Protein AF-A0A8H2WLV8-F1 (afdb_monomer_lite)

Organism: NCBI:txid456999

Foldseek 3Di:
DVVPPVPPDDPPPVVVVVVVCVVCVVPPDDDDDDDDPDDDDPPPPPPPPPDDQQADFDDQDPCLVVDDAFAEEEEEEEAPCCVVVVDPDPLVVLVCVVCQQQNHHHPYYDYDYLDLVRLLVVVLVRVVPGQAYEYEALLALDPSSCNQVSVCVSVVFAWDQQVQLVVLVCVLCVPPPVVVPDDPSVVVSHSSSRGHGDDPQWDFGGLGRNDSRTFIGGNNHYTYFYNPRVRSNVRVVSCVSRHRTDDPLSHKDKWKWFAQDACVVCVVVQVVVCVVCVVVVKDWDWDQDPPRGIIIMIMHSDPVVVVVVSVVSVVVRPVDPPPPDPPDDDIDTDDDDPDPDPPPCPDDPVVNVVVVVPVVDDPVVVVVVVVVVVVVLVCQLVCCLPPPQLVCCLVPDPDLLSLVVCVVVVVDDDDPVSVVSVPPPDPPLVSLLCHCLRSQLQSQLVSQLVVLCVVPNPVRNRVRSNVRSVVRNVVSNVVSVVVSVVVCVVVPPPDDDDPPPDPDDDDDDDDDDYYDDDDDDDDDDDDDDDDDDDDDDDPPPVVVVVVVVCVVDPPDDDDPVRVVVVVVVVVVVVVVVVVVVVCVVVPDDDD

Radius of gyration: 36.48 Å; chains: 1; bounding box: 85×100×93 Å

Sequence (591 aa):
MIRRLFLQTTPSFKNSYLVLRRILSPLVTLKLGPMSNSPPPRVTMTPPPAVPIHLPVSPIPEDIGNRKIIKTAACLIIGDEILNGKTHDSNSNFLAKFCFDRGVALKRIEVIADDEGEIIEASQRMVKNYDFVVTSGGIGPTHDDITYSALGAAFNLPLALHQPTLERMYEMNKHRPETLNQTQEQRTARERMALLPEGPGAHALFVYEDLWVPILQLQGKLHVLPGVPSLFRKLLEGLVPYIALPQDSERSYRKMVLTQLPESNIAPFLTTLQARVKPEGIQVGSYPTIGRGVTVSLIGKNAARLEELAQEVVKEVQHYPPLTNPLSSPITHYDGPESRYNRLAGHDRVSAAVYALFKSQSPSLMGFAAGINSGIAGVTFFAVREYAVSPALVLSLDTPQYARRRAELGITSNTLDDLKYAHEQQDQLALIRQDRLLDTGLAGSIAGGGLNFWRGGARAIVPGALTASLACVLVQAAVNELAVQRIRYVAGTPTAAVLPLTKSVPIDSRLPATSSSTPQPAPITGILHQPTEEKQAPKATLQRIVDTMSYVVPLTKLDDKEYLERLERKRDVLDKKIDRLSAELSGKPRA

Structure (mmCIF, N/CA/C/O backbone):
data_AF-A0A8H2WLV8-F1
#
_entry.id   AF-A0A8H2WLV8-F1
#
loop_
_atom_site.group_PDB
_atom_site.id
_atom_site.type_symbol
_atom_site.label_atom_id
_atom_site.label_alt_id
_atom_site.label_comp_id
_atom_site.label_asym_id
_atom_site.label_entity_id
_atom_site.label_seq_id
_atom_site.pdbx_PDB_ins_code
_atom_site.Cartn_x
_atom_site.Cartn_y
_atom_site.Cartn_z
_atom_site.occupancy
_atom_site.B_iso_or_equiv
_atom_site.auth_seq_id
_atom_site.auth_comp_id
_atom_site.auth_asym_id
_atom_site.auth_atom_id
_atom_site.pdbx_PDB_model_num
ATOM 1 N N . MET A 1 1 ? 65.124 42.592 -13.457 1.00 40.69 1 MET A N 1
ATOM 2 C CA . MET A 1 1 ? 64.114 43.661 -13.635 1.00 40.69 1 MET A CA 1
ATOM 3 C C . MET A 1 1 ? 62.667 43.176 -13.449 1.00 40.69 1 MET A C 1
ATOM 5 O O . MET A 1 1 ? 61.875 43.931 -12.914 1.00 40.69 1 MET A O 1
ATOM 9 N N . ILE A 1 2 ? 62.325 41.907 -13.725 1.00 29.52 2 ILE A N 1
ATOM 10 C CA . ILE A 1 2 ? 60.955 41.360 -13.531 1.00 29.52 2 ILE A CA 1
ATOM 11 C C . ILE A 1 2 ? 60.635 40.942 -12.074 1.00 29.52 2 ILE A C 1
ATOM 13 O O . ILE A 1 2 ? 59.479 40.865 -11.680 1.00 29.52 2 ILE A O 1
ATOM 17 N N . ARG A 1 3 ? 61.642 40.782 -11.205 1.00 25.34 3 ARG A N 1
ATOM 18 C CA . ARG A 1 3 ? 61.437 40.450 -9.777 1.00 25.34 3 ARG A CA 1
ATOM 19 C C . ARG A 1 3 ? 61.133 41.658 -8.871 1.00 25.34 3 ARG A C 1
ATOM 21 O O . ARG A 1 3 ? 60.823 41.468 -7.702 1.00 25.34 3 ARG A O 1
ATOM 28 N N . ARG A 1 4 ? 61.235 42.892 -9.390 1.00 27.69 4 ARG A N 1
ATOM 29 C CA . ARG A 1 4 ? 60.949 44.137 -8.642 1.00 27.69 4 ARG A CA 1
ATOM 30 C C . ARG A 1 4 ? 59.579 44.749 -8.954 1.00 27.69 4 ARG A C 1
ATOM 32 O O . ARG A 1 4 ? 59.140 45.587 -8.180 1.00 27.69 4 ARG A O 1
ATOM 39 N N . LEU A 1 5 ? 58.889 44.307 -10.010 1.00 29.45 5 LEU A N 1
ATOM 40 C CA . LEU A 1 5 ? 57.578 44.859 -10.380 1.00 29.45 5 LEU A CA 1
ATOM 41 C C . LEU A 1 5 ? 56.391 44.182 -9.668 1.00 29.45 5 LEU A C 1
ATOM 43 O O . LEU A 1 5 ? 55.297 44.727 -9.666 1.00 29.45 5 LEU A O 1
ATOM 47 N N . PHE A 1 6 ? 56.595 43.028 -9.024 1.00 28.19 6 PHE A N 1
ATOM 48 C CA . PHE A 1 6 ? 55.507 42.261 -8.393 1.00 28.19 6 PHE A CA 1
ATOM 49 C C . PHE A 1 6 ? 55.305 42.551 -6.894 1.00 28.19 6 PHE A C 1
ATOM 51 O O . PHE A 1 6 ? 54.495 41.903 -6.240 1.00 28.19 6 PHE A O 1
ATOM 58 N N . LEU A 1 7 ? 56.053 43.502 -6.322 1.00 33.53 7 LEU A N 1
ATOM 59 C CA . LEU A 1 7 ? 56.048 43.781 -4.877 1.00 33.53 7 LEU A CA 1
ATOM 60 C C . LEU A 1 7 ? 55.482 45.156 -4.491 1.00 33.53 7 LEU A C 1
ATOM 62 O O . LEU A 1 7 ? 55.623 45.547 -3.335 1.00 33.53 7 LEU A O 1
ATOM 66 N N . GLN A 1 8 ? 54.831 45.886 -5.405 1.00 34.41 8 GLN A N 1
ATOM 67 C CA . GLN A 1 8 ? 54.385 47.258 -5.121 1.00 34.41 8 GLN A CA 1
ATOM 68 C C . GLN A 1 8 ? 52.900 47.580 -5.317 1.00 34.41 8 GLN A C 1
ATOM 70 O O . GLN A 1 8 ? 52.532 48.741 -5.169 1.00 34.41 8 GLN A O 1
ATOM 75 N N . THR A 1 9 ? 52.008 46.607 -5.507 1.00 33.03 9 THR A N 1
ATOM 76 C CA . THR A 1 9 ? 50.566 46.904 -5.529 1.00 33.03 9 THR A CA 1
ATOM 77 C C . THR A 1 9 ? 49.741 45.916 -4.702 1.00 33.03 9 THR A C 1
ATOM 79 O O . THR A 1 9 ? 49.756 44.711 -4.918 1.00 33.03 9 THR A O 1
ATOM 82 N N . THR A 1 10 ? 48.973 46.491 -3.767 1.00 31.70 10 THR A N 1
ATOM 83 C CA . THR A 1 10 ? 47.885 45.943 -2.924 1.00 31.70 10 THR A CA 1
ATOM 84 C C . THR A 1 10 ? 48.242 45.249 -1.581 1.00 31.70 10 THR A C 1
ATOM 86 O O . THR A 1 10 ? 48.665 44.096 -1.541 1.00 31.70 10 THR A O 1
ATOM 89 N N . PRO A 1 11 ? 47.990 45.916 -0.428 1.00 30.70 11 PRO A N 1
ATOM 90 C CA . PRO A 1 11 ? 48.220 45.386 0.929 1.00 30.70 11 PRO A CA 1
ATOM 91 C C . PRO A 1 11 ? 47.197 44.354 1.453 1.00 30.70 11 PRO A C 1
ATOM 93 O O . PRO A 1 11 ? 47.301 43.940 2.606 1.00 30.70 11 PRO A O 1
ATOM 96 N N . SER A 1 12 ? 46.206 43.925 0.666 1.00 39.09 12 SER A N 1
ATOM 97 C CA . SER A 1 12 ? 45.059 43.154 1.192 1.00 39.09 12 SER A CA 1
ATOM 98 C C . SER A 1 12 ? 45.343 41.653 1.413 1.00 39.09 12 SER A C 1
ATOM 100 O O . SER A 1 12 ? 44.699 40.999 2.229 1.00 39.09 12 SER A O 1
ATOM 102 N N . PHE A 1 13 ? 46.373 41.088 0.773 1.00 35.84 13 PHE A N 1
ATOM 103 C CA . PHE A 1 13 ? 46.631 39.637 0.825 1.00 35.84 13 PHE A CA 1
ATOM 104 C C . PHE A 1 13 ? 47.434 39.149 2.046 1.00 35.84 13 PHE A C 1
ATOM 106 O O . PHE A 1 13 ? 47.416 37.958 2.364 1.00 35.84 13 PHE A O 1
ATOM 113 N N . LYS A 1 14 ? 48.126 40.040 2.773 1.00 35.31 14 LYS A N 1
ATOM 114 C CA . LYS A 1 14 ? 48.929 39.647 3.951 1.00 35.31 14 LYS A CA 1
ATOM 115 C C . LYS A 1 14 ? 48.080 39.307 5.181 1.00 35.31 14 LYS A C 1
ATOM 117 O O . LYS A 1 14 ? 48.493 38.456 5.969 1.00 35.31 14 LYS A O 1
ATOM 122 N N . ASN A 1 15 ? 46.894 39.900 5.327 1.00 37.78 15 ASN A N 1
ATOM 123 C CA . ASN A 1 15 ? 46.041 39.650 6.493 1.00 37.78 15 ASN A CA 1
ATOM 124 C C . ASN A 1 15 ? 45.326 38.293 6.422 1.00 37.78 15 ASN A C 1
ATOM 126 O O . ASN A 1 15 ? 45.235 37.608 7.438 1.00 37.78 15 ASN A O 1
ATOM 130 N N . SER A 1 16 ? 44.940 37.825 5.235 1.00 37.41 16 SER A N 1
ATOM 131 C CA . SER A 1 16 ? 44.288 36.514 5.077 1.00 37.41 16 SER A CA 1
ATOM 132 C C . SER A 1 16 ? 45.242 35.338 5.336 1.00 37.41 16 SER A C 1
ATOM 134 O O . SER A 1 16 ? 44.840 34.325 5.906 1.00 37.41 16 SER A O 1
ATOM 136 N N . TYR A 1 17 ? 46.532 35.485 5.006 1.00 38.00 17 TYR A N 1
ATOM 137 C CA . TYR A 1 17 ? 47.548 34.448 5.243 1.00 38.00 17 TYR A CA 1
ATOM 138 C C . TYR A 1 17 ? 47.940 34.322 6.727 1.00 38.00 17 TYR A C 1
ATOM 140 O O . TYR A 1 17 ? 48.187 33.225 7.230 1.00 38.00 17 TYR A O 1
ATOM 148 N N . LEU A 1 18 ? 47.962 35.440 7.461 1.00 38.78 18 LEU A N 1
ATOM 149 C CA . LEU A 1 18 ? 48.239 35.460 8.903 1.00 38.78 18 LEU A CA 1
ATOM 150 C C . LEU A 1 18 ? 47.073 34.909 9.734 1.00 38.78 18 LEU A C 1
ATOM 152 O O . LEU A 1 18 ? 47.318 34.236 10.735 1.00 38.78 18 LEU A O 1
ATOM 156 N N . VAL A 1 19 ? 45.828 35.125 9.297 1.00 40.06 19 VAL A N 1
ATOM 157 C CA . VAL A 1 19 ? 44.631 34.549 9.933 1.00 40.06 19 VAL A CA 1
ATOM 158 C C . VAL A 1 19 ? 44.570 33.032 9.716 1.00 40.06 19 VAL A C 1
ATOM 160 O O . VAL A 1 19 ? 44.386 32.298 10.687 1.00 40.06 19 VAL A O 1
ATOM 163 N N . LEU A 1 20 ? 44.852 32.533 8.503 1.00 35.31 20 LEU A N 1
ATOM 164 C CA . LEU A 1 20 ? 44.933 31.085 8.249 1.00 35.31 20 LEU A CA 1
ATOM 165 C C . LEU A 1 20 ? 46.042 30.404 9.069 1.00 35.31 20 LEU A C 1
ATOM 167 O O . LEU A 1 20 ? 45.838 29.317 9.607 1.00 35.31 20 LEU A O 1
ATOM 171 N N . ARG A 1 21 ? 47.206 31.050 9.217 1.00 35.81 21 ARG A N 1
ATOM 172 C CA . ARG A 1 21 ? 48.332 30.500 9.990 1.00 35.81 21 ARG A CA 1
ATOM 173 C C . ARG A 1 21 ? 48.051 30.442 11.497 1.00 35.81 21 ARG A C 1
ATOM 175 O O . ARG A 1 21 ? 48.540 29.524 12.145 1.00 35.81 21 ARG A O 1
ATOM 182 N N . ARG A 1 22 ? 47.258 31.374 12.047 1.00 40.56 22 ARG A N 1
ATOM 183 C CA . ARG A 1 22 ? 46.849 31.388 13.469 1.00 40.56 22 ARG A CA 1
ATOM 184 C C . ARG A 1 22 ? 45.777 30.341 13.793 1.00 40.56 22 ARG A C 1
ATOM 186 O O . ARG A 1 22 ? 45.752 29.835 14.909 1.00 40.56 22 ARG A O 1
ATOM 193 N N . ILE A 1 23 ? 44.931 30.002 12.817 1.00 42.81 23 ILE A N 1
ATOM 194 C CA . ILE A 1 23 ? 43.897 28.959 12.943 1.00 42.81 23 ILE A CA 1
ATOM 195 C C . ILE A 1 23 ? 44.510 27.552 12.809 1.00 42.81 23 ILE A C 1
ATOM 197 O O . ILE A 1 23 ? 44.071 26.624 13.481 1.00 42.81 23 ILE A O 1
ATOM 201 N N . LEU A 1 24 ? 45.562 27.390 11.998 1.00 34.84 24 LEU A N 1
ATOM 202 C CA . LEU A 1 24 ? 46.183 26.085 11.718 1.00 34.84 24 LEU A CA 1
ATOM 203 C C . LEU A 1 24 ? 47.379 25.728 12.624 1.00 34.84 24 LEU A C 1
ATOM 205 O O . LEU A 1 24 ? 47.834 24.586 12.616 1.00 34.84 24 LEU A O 1
ATOM 209 N N . SER A 1 25 ? 47.893 26.662 13.430 1.00 33.62 25 SER A N 1
ATOM 210 C CA . SER A 1 25 ? 49.067 26.438 14.288 1.00 33.62 25 SER A CA 1
ATOM 211 C C . SER A 1 25 ? 48.907 25.472 15.481 1.00 33.62 25 SER A C 1
ATOM 213 O O . SER A 1 25 ? 49.933 24.924 15.882 1.00 33.62 25 SER A O 1
ATOM 215 N N . PRO A 1 26 ? 47.716 25.181 16.053 1.00 34.84 26 PRO A N 1
ATOM 216 C CA . PRO A 1 26 ? 47.620 24.186 17.128 1.00 34.84 26 PRO A CA 1
ATOM 217 C C . PRO A 1 26 ? 47.612 22.728 16.631 1.00 34.84 26 PRO A C 1
ATOM 219 O O . PRO A 1 26 ? 47.706 21.814 17.442 1.00 34.84 26 PRO A O 1
ATOM 222 N N . LEU A 1 27 ? 47.501 22.487 15.319 1.00 34.50 27 LEU A N 1
ATOM 223 C CA . LEU A 1 27 ? 47.276 21.149 14.749 1.00 34.50 27 LEU A CA 1
ATOM 224 C C . LEU A 1 27 ? 48.552 20.400 14.313 1.00 34.50 27 LEU A C 1
ATOM 226 O O . LEU A 1 27 ? 48.447 19.289 13.805 1.00 34.50 27 LEU A O 1
ATOM 230 N N . VAL A 1 28 ? 49.753 20.965 14.510 1.00 35.03 28 VAL A N 1
ATOM 231 C CA . VAL A 1 28 ? 51.011 20.404 13.953 1.00 35.03 28 VAL A CA 1
ATOM 232 C C . VAL A 1 28 ? 52.082 20.092 15.014 1.00 35.03 28 VAL A C 1
ATOM 234 O O . VAL A 1 28 ? 53.242 19.863 14.687 1.00 35.03 28 VAL A O 1
ATOM 237 N N . THR A 1 29 ? 51.719 19.968 16.292 1.00 37.19 29 THR A N 1
ATOM 238 C CA . THR A 1 29 ? 52.688 19.550 17.324 1.00 37.19 29 THR A CA 1
ATOM 239 C C . THR A 1 29 ? 52.225 18.311 18.082 1.00 37.19 29 THR A C 1
ATOM 241 O O . THR A 1 29 ? 51.906 18.372 19.263 1.00 37.19 29 THR A O 1
ATOM 244 N N . LEU A 1 30 ? 52.254 17.153 17.419 1.00 27.61 30 LEU A N 1
ATOM 245 C CA . LEU A 1 30 ? 52.420 15.873 18.109 1.00 27.61 30 LEU A CA 1
ATOM 246 C C . LEU A 1 30 ? 53.528 15.069 17.418 1.00 27.61 30 LEU A C 1
ATOM 248 O O . LEU A 1 30 ? 53.374 14.586 16.299 1.00 27.61 30 LEU A O 1
ATOM 252 N N . LYS A 1 31 ? 54.674 14.966 18.100 1.00 31.80 31 LYS A N 1
ATOM 253 C CA . LYS A 1 31 ? 55.784 14.073 17.753 1.00 31.80 31 LYS A CA 1
ATOM 254 C C . LYS A 1 31 ? 55.282 12.625 17.756 1.00 31.80 31 LYS A C 1
ATOM 256 O O . LYS A 1 31 ? 54.878 12.122 18.800 1.00 31.80 31 LYS A O 1
ATOM 261 N N . LEU A 1 32 ? 55.367 11.952 16.613 1.00 31.42 32 LEU A N 1
ATOM 262 C CA . LEU A 1 32 ? 55.256 10.497 16.520 1.00 31.42 32 LEU A CA 1
ATOM 263 C C . LEU A 1 32 ? 56.560 9.868 17.042 1.00 31.42 32 LEU A C 1
ATOM 265 O O . LEU A 1 32 ? 57.618 10.038 16.438 1.00 31.42 32 LEU A O 1
ATOM 269 N N . GLY A 1 33 ? 56.488 9.178 18.184 1.00 36.16 33 GLY A N 1
ATOM 270 C CA . GLY A 1 33 ? 57.478 8.172 18.592 1.00 36.16 33 GLY A CA 1
ATOM 271 C C . GLY A 1 33 ? 57.282 6.857 17.815 1.00 36.16 33 GLY A C 1
ATOM 272 O O . GLY A 1 33 ? 56.281 6.721 17.106 1.00 36.16 33 GLY A O 1
ATOM 273 N N . PRO A 1 34 ? 58.215 5.890 17.905 1.00 33.44 34 PRO A N 1
ATOM 274 C CA . PRO A 1 34 ? 58.175 4.678 17.088 1.00 33.44 34 PRO A CA 1
ATOM 275 C C . PRO A 1 34 ? 56.922 3.842 17.394 1.00 33.44 34 PRO A C 1
ATOM 277 O O . PRO A 1 34 ? 56.571 3.619 18.552 1.00 33.44 34 PRO A O 1
ATOM 280 N N . MET A 1 35 ? 56.236 3.406 16.334 1.00 31.31 35 MET A N 1
ATOM 281 C CA . MET A 1 35 ? 54.971 2.678 16.411 1.00 31.31 35 MET A CA 1
ATOM 282 C C . MET A 1 35 ? 55.166 1.250 16.934 1.00 31.31 35 MET A C 1
ATOM 284 O O . MET A 1 35 ? 55.836 0.434 16.305 1.00 31.31 35 MET A O 1
ATOM 288 N N . SER A 1 36 ? 54.518 0.944 18.059 1.00 35.41 36 SER A N 1
ATOM 289 C CA . SER A 1 36 ? 54.198 -0.423 18.475 1.00 35.41 36 SER A CA 1
ATOM 290 C C . SER A 1 36 ? 52.955 -0.900 17.711 1.00 35.41 36 SER A C 1
ATOM 292 O O . SER A 1 36 ? 51.927 -0.220 17.711 1.00 35.41 36 SER A O 1
ATOM 294 N N . ASN A 1 37 ? 53.049 -2.051 17.039 1.00 44.78 37 ASN A N 1
ATOM 295 C CA . ASN A 1 37 ? 51.981 -2.668 16.243 1.00 44.78 37 ASN A CA 1
ATOM 296 C C . ASN A 1 37 ? 50.925 -3.365 17.122 1.00 44.78 37 ASN A C 1
ATOM 298 O O . ASN A 1 37 ? 50.770 -4.584 17.087 1.00 44.78 37 ASN A O 1
ATOM 302 N N . SER A 1 38 ? 50.154 -2.595 17.884 1.00 38.53 38 SER A N 1
ATOM 303 C CA . SER A 1 38 ? 48.924 -3.099 18.505 1.00 38.53 38 SER A CA 1
ATOM 304 C C . SER A 1 38 ? 47.924 -1.957 18.707 1.00 38.53 38 SER A C 1
ATOM 306 O O . SER A 1 38 ? 48.285 -0.955 19.329 1.00 38.53 38 SER A O 1
ATOM 308 N N . PRO A 1 39 ? 46.685 -2.061 18.187 1.00 39.44 39 PRO A N 1
ATOM 309 C CA . PRO A 1 39 ? 45.684 -1.016 18.361 1.00 39.44 39 PRO A CA 1
ATOM 310 C C . PRO A 1 39 ? 45.287 -0.898 19.844 1.00 39.44 39 PRO A C 1
ATOM 312 O O . PRO A 1 39 ? 45.198 -1.920 20.529 1.00 39.44 39 PRO A O 1
ATOM 315 N N . PRO A 1 40 ? 45.027 0.317 20.362 1.00 36.44 40 PRO A N 1
ATOM 316 C CA . PRO A 1 40 ? 44.521 0.480 21.720 1.00 36.44 40 PRO A CA 1
ATOM 317 C C . PRO A 1 40 ? 43.115 -0.136 21.837 1.00 36.44 40 PRO A C 1
ATOM 319 O O . PRO A 1 40 ? 42.351 -0.102 20.863 1.00 36.44 40 PRO A O 1
ATOM 322 N N . PRO A 1 41 ? 42.743 -0.693 23.005 1.00 37.75 41 PRO A N 1
ATOM 323 C CA . PRO A 1 41 ? 41.433 -1.294 23.190 1.00 37.75 41 PRO A CA 1
ATOM 324 C C . PRO A 1 41 ? 40.361 -0.220 23.010 1.00 37.75 41 PRO A C 1
ATOM 326 O O . PRO A 1 41 ? 40.314 0.790 23.713 1.00 37.75 41 PRO A O 1
ATOM 329 N N . ARG A 1 42 ? 39.496 -0.442 22.023 1.00 37.84 42 ARG A N 1
ATOM 330 C CA . ARG A 1 42 ? 38.304 0.361 21.788 1.00 37.84 42 ARG A CA 1
ATOM 331 C C . ARG A 1 42 ? 37.385 0.133 22.985 1.00 37.84 42 ARG A C 1
ATOM 333 O O . ARG A 1 42 ? 36.782 -0.930 23.086 1.00 37.84 42 ARG A O 1
ATOM 340 N N . VAL A 1 43 ? 37.278 1.105 23.891 1.00 39.84 43 VAL A N 1
ATOM 341 C CA . VAL A 1 43 ? 36.204 1.107 24.892 1.00 39.84 43 VAL A CA 1
ATOM 342 C C . VAL A 1 43 ? 34.912 1.383 24.133 1.00 39.84 43 VAL A C 1
ATOM 344 O O . VAL A 1 43 ? 34.473 2.517 23.968 1.00 39.84 43 VAL A O 1
ATOM 347 N N . THR A 1 44 ? 34.331 0.325 23.577 1.00 37.41 44 THR A N 1
ATOM 348 C CA . THR A 1 44 ? 32.929 0.308 23.199 1.00 37.41 44 THR A CA 1
ATOM 349 C C . THR A 1 44 ? 32.149 0.415 24.497 1.00 37.41 44 THR A C 1
ATOM 351 O O . THR A 1 44 ? 31.969 -0.582 25.192 1.00 37.41 44 THR A O 1
ATOM 354 N N . MET A 1 45 ? 31.688 1.618 24.840 1.00 36.59 45 MET A N 1
ATOM 355 C CA . MET A 1 45 ? 30.496 1.717 25.668 1.00 36.59 45 MET A CA 1
ATOM 356 C C . MET A 1 45 ? 29.366 1.127 24.831 1.00 36.59 45 MET A C 1
ATOM 358 O O . MET A 1 45 ? 28.767 1.802 23.998 1.00 36.59 45 MET A O 1
ATOM 362 N N . THR A 1 46 ? 29.149 -0.177 24.971 1.00 38.16 46 THR A N 1
ATOM 363 C CA . THR A 1 46 ? 27.895 -0.788 24.562 1.00 38.16 46 THR A CA 1
ATOM 364 C C . THR A 1 46 ? 26.803 -0.026 25.305 1.00 38.16 46 THR A C 1
ATOM 366 O O . THR A 1 46 ? 26.870 0.021 26.540 1.00 38.16 46 THR A O 1
ATOM 369 N N . PRO A 1 47 ? 25.839 0.612 24.613 1.00 47.53 47 PRO A N 1
ATOM 370 C CA . PRO A 1 47 ? 24.651 1.081 25.304 1.00 47.53 47 PRO A CA 1
ATOM 371 C C . PRO A 1 47 ? 24.092 -0.113 26.089 1.00 47.53 47 PRO A C 1
ATOM 373 O O . PRO A 1 47 ? 24.183 -1.243 25.589 1.00 47.53 47 PRO A O 1
ATOM 376 N N . PRO A 1 48 ? 23.600 0.094 27.323 1.00 44.00 48 PRO A N 1
ATOM 377 C CA . PRO A 1 48 ? 23.000 -0.993 28.080 1.00 44.00 48 PRO A CA 1
ATOM 378 C C . PRO A 1 48 ? 21.993 -1.707 27.169 1.00 44.00 48 PRO A C 1
ATOM 380 O O . PRO A 1 48 ? 21.296 -1.022 26.409 1.00 44.00 48 PRO A O 1
ATOM 383 N N . PRO A 1 49 ? 21.956 -3.053 27.166 1.00 45.38 49 PRO A N 1
ATOM 384 C CA . PRO A 1 49 ? 20.990 -3.781 26.360 1.00 45.38 49 PRO A CA 1
ATOM 385 C C . PRO A 1 49 ? 19.615 -3.198 26.668 1.00 45.38 49 PRO A C 1
ATOM 387 O O . PRO A 1 49 ? 19.234 -3.106 27.836 1.00 45.38 49 PRO A O 1
ATOM 390 N N . ALA A 1 50 ? 18.926 -2.710 25.633 1.00 56.22 50 ALA A N 1
ATOM 391 C CA . ALA A 1 50 ? 17.584 -2.183 25.795 1.00 56.22 50 ALA A CA 1
ATOM 392 C C . ALA A 1 50 ? 16.763 -3.287 26.460 1.00 56.22 50 ALA A C 1
ATOM 394 O O . ALA A 1 50 ? 16.631 -4.374 25.895 1.00 56.22 50 ALA A O 1
ATOM 395 N N . VAL A 1 51 ? 16.292 -3.036 27.683 1.00 57.09 51 VAL A N 1
ATOM 396 C CA . VAL A 1 51 ? 15.385 -3.961 28.358 1.00 57.09 51 VAL A CA 1
ATOM 397 C C . VAL A 1 51 ? 14.208 -4.157 27.403 1.00 57.09 51 VAL A C 1
ATOM 399 O O . VAL A 1 51 ? 13.616 -3.151 26.996 1.00 57.09 51 VAL A O 1
ATOM 402 N N . PRO A 1 52 ? 13.901 -5.395 26.978 1.00 61.03 52 PRO A N 1
ATOM 403 C CA . PRO A 1 52 ? 12.790 -5.628 26.073 1.00 61.03 52 PRO A CA 1
ATOM 404 C C . PRO A 1 52 ? 11.515 -5.108 26.737 1.00 61.03 52 PRO A C 1
ATOM 406 O O . PRO A 1 52 ? 11.168 -5.523 27.844 1.00 61.03 52 PRO A O 1
ATOM 409 N N . ILE A 1 53 ? 10.855 -4.142 26.101 1.00 67.12 53 ILE A N 1
ATOM 410 C CA . ILE A 1 53 ? 9.568 -3.645 26.577 1.00 67.12 53 ILE A CA 1
ATOM 411 C C . ILE A 1 53 ? 8.529 -4.680 26.143 1.00 67.12 53 ILE A C 1
ATOM 413 O O . ILE A 1 53 ? 8.281 -4.832 24.950 1.00 67.12 53 ILE A O 1
ATOM 417 N N . HIS A 1 54 ? 7.949 -5.390 27.107 1.00 77.62 54 HIS A N 1
ATOM 418 C CA . HIS A 1 54 ? 6.862 -6.339 26.879 1.00 77.62 54 HIS A CA 1
ATOM 419 C C . HIS A 1 54 ? 5.535 -5.676 27.253 1.00 77.62 54 HIS A C 1
ATOM 421 O O . HIS A 1 54 ? 5.122 -5.697 28.413 1.00 77.62 54 HIS A O 1
ATOM 427 N N . LEU A 1 55 ? 4.893 -5.020 26.283 1.00 86.44 55 LEU A N 1
ATOM 428 C CA . LEU A 1 55 ? 3.551 -4.458 26.460 1.00 86.44 55 LEU A CA 1
ATOM 429 C C . LEU A 1 55 ? 2.509 -5.541 26.149 1.00 86.44 55 LEU A C 1
ATOM 431 O O . LEU A 1 55 ? 2.707 -6.297 25.202 1.00 86.44 55 LEU A O 1
ATOM 435 N N . PRO A 1 56 ? 1.388 -5.625 26.884 1.00 88.44 56 PRO A N 1
ATOM 436 C CA . PRO A 1 56 ? 0.389 -6.669 26.652 1.00 88.44 56 PRO A CA 1
ATOM 437 C C . PRO A 1 56 ? -0.161 -6.608 25.218 1.00 88.44 56 PRO A C 1
ATOM 439 O O . PRO A 1 56 ? -0.358 -5.525 24.680 1.00 88.44 56 PRO A O 1
ATOM 442 N N . VAL A 1 57 ? -0.449 -7.731 24.570 1.00 94.00 57 VAL A N 1
ATOM 443 C CA . VAL A 1 57 ? -1.185 -7.739 23.288 1.00 94.00 57 VAL A CA 1
ATOM 444 C C . VAL A 1 57 ? -2.688 -7.843 23.534 1.00 94.00 57 VAL A C 1
ATOM 446 O O . VAL A 1 57 ? -3.120 -8.283 24.600 1.00 94.00 57 VAL A O 1
ATOM 449 N N . SER A 1 58 ? -3.499 -7.411 22.570 1.00 94.69 58 SER A N 1
ATOM 450 C CA . SER A 1 58 ? -4.946 -7.621 22.631 1.00 94.69 58 SER A CA 1
ATOM 451 C C . SER A 1 58 ? -5.260 -9.125 22.622 1.00 94.69 58 SER A C 1
ATOM 453 O O . SER A 1 58 ? -4.576 -9.886 21.940 1.00 94.69 58 SER A O 1
ATOM 455 N N . PRO A 1 59 ? -6.282 -9.590 23.359 1.00 93.31 59 PRO A N 1
ATOM 456 C CA . PRO A 1 59 ? -6.660 -10.995 23.326 1.00 93.31 59 PRO A CA 1
ATOM 457 C C . PRO A 1 59 ? -7.185 -11.366 21.937 1.00 93.31 59 PRO A C 1
ATOM 459 O O . PRO A 1 59 ? -7.957 -10.618 21.329 1.00 93.31 59 PRO A O 1
ATOM 462 N N . ILE A 1 60 ? -6.774 -12.532 21.440 1.00 91.19 60 ILE A N 1
ATOM 463 C CA . ILE A 1 60 ? -7.326 -13.103 20.212 1.00 91.19 60 ILE A CA 1
ATOM 464 C C . ILE A 1 60 ? -8.778 -13.513 20.501 1.00 91.19 60 ILE A C 1
ATOM 466 O O . ILE A 1 60 ? -9.004 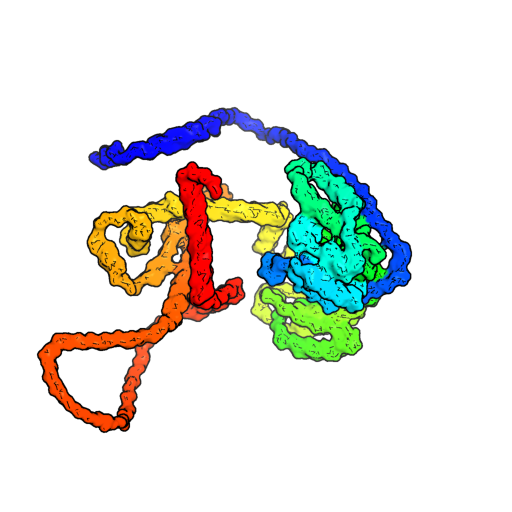-14.254 21.459 1.00 91.19 60 ILE A O 1
ATOM 470 N N . PRO A 1 61 ? -9.765 -13.057 19.711 1.00 86.88 61 PRO A N 1
ATOM 471 C CA . PRO A 1 61 ? -11.149 -13.442 19.939 1.00 86.88 61 PRO A CA 1
ATOM 472 C C . PRO A 1 61 ? -11.366 -14.954 19.793 1.00 86.88 61 PRO A C 1
ATOM 474 O O . PRO A 1 61 ? -10.990 -15.553 18.788 1.00 86.88 61 PRO A O 1
ATOM 477 N N . GLU A 1 62 ? -12.013 -15.575 20.778 1.00 85.38 62 GLU A N 1
ATOM 478 C CA . GLU A 1 62 ? -12.289 -17.022 20.777 1.00 85.38 62 GLU A CA 1
ATOM 479 C C . GLU A 1 62 ? -13.302 -17.428 19.690 1.00 85.38 62 GLU A C 1
ATOM 481 O O . GLU A 1 62 ? -13.322 -18.567 19.226 1.00 85.38 62 GLU A O 1
ATOM 486 N N . ASP A 1 63 ? -14.129 -16.483 19.241 1.00 85.31 63 ASP A N 1
ATOM 487 C CA . ASP A 1 63 ? -15.240 -16.696 18.318 1.00 85.31 63 ASP A CA 1
ATOM 488 C C . ASP A 1 63 ? -14.856 -16.603 16.832 1.00 85.31 63 ASP A C 1
ATOM 490 O O . ASP A 1 63 ? -15.741 -16.668 15.979 1.00 85.31 63 ASP A O 1
ATOM 494 N N . ILE A 1 64 ? -13.569 -16.468 16.481 1.00 83.50 64 ILE A N 1
ATOM 495 C CA . ILE A 1 64 ? -13.130 -16.260 15.083 1.00 83.50 64 ILE A CA 1
ATOM 496 C C . ILE A 1 64 ? -13.673 -17.331 14.136 1.00 83.50 64 ILE A C 1
ATOM 498 O O . ILE A 1 64 ? -14.099 -16.996 13.031 1.00 83.50 64 ILE A O 1
ATOM 502 N N . GLY A 1 65 ? -13.712 -18.595 14.569 1.00 77.56 65 GLY A N 1
ATOM 503 C CA . GLY A 1 65 ? -14.246 -19.700 13.766 1.00 77.56 65 GLY A CA 1
ATOM 504 C C . GLY A 1 65 ? -15.734 -19.561 13.418 1.00 77.56 65 GLY A C 1
ATOM 505 O O . GLY A 1 65 ? -16.180 -20.128 12.425 1.00 77.56 65 GLY A O 1
ATOM 506 N N . ASN A 1 66 ? -16.483 -18.770 14.192 1.00 81.69 66 ASN A N 1
ATOM 507 C CA . ASN A 1 66 ? -17.912 -18.515 13.999 1.00 81.69 66 ASN A CA 1
ATOM 508 C C . ASN A 1 66 ? -18.186 -17.194 13.261 1.00 81.69 66 ASN A C 1
ATOM 510 O O . ASN A 1 66 ? -19.332 -16.912 12.901 1.00 81.69 66 ASN A O 1
ATOM 514 N N . ARG A 1 67 ? -17.161 -16.362 13.038 1.00 88.38 67 ARG A N 1
ATOM 515 C CA . ARG A 1 67 ? -17.314 -15.081 12.342 1.00 88.38 67 ARG A CA 1
ATOM 516 C C . ARG A 1 67 ? -17.511 -15.287 10.847 1.00 88.38 67 ARG A C 1
ATOM 518 O O . ARG A 1 67 ? -17.056 -16.257 10.243 1.00 88.38 67 ARG A O 1
ATOM 525 N N . LYS A 1 68 ? -18.162 -14.308 10.220 1.00 89.75 68 LYS A N 1
ATOM 526 C CA . LYS A 1 68 ? -18.298 -14.263 8.764 1.00 89.75 68 LYS A CA 1
ATOM 527 C C . LYS A 1 68 ? -16.907 -14.236 8.122 1.00 89.75 68 LYS A C 1
ATOM 529 O O . LYS A 1 68 ? -16.145 -13.299 8.340 1.00 89.75 68 LYS A O 1
ATOM 534 N N . ILE A 1 69 ? -16.625 -15.233 7.287 1.00 94.31 69 ILE A N 1
ATOM 535 C CA . ILE A 1 69 ? -15.387 -15.306 6.505 1.00 94.31 69 ILE A CA 1
ATOM 536 C C . ILE A 1 69 ? -15.294 -14.093 5.573 1.00 94.31 69 ILE A C 1
ATOM 538 O O . ILE A 1 69 ? -16.227 -13.799 4.817 1.00 94.31 69 ILE A O 1
ATOM 542 N N . ILE A 1 70 ? -14.149 -13.416 5.605 1.00 95.75 70 ILE A N 1
ATOM 543 C CA . ILE A 1 70 ? -13.825 -12.283 4.741 1.00 95.75 70 ILE A CA 1
ATOM 544 C C . ILE A 1 70 ? -13.606 -12.791 3.317 1.00 95.75 70 ILE A C 1
ATOM 546 O O . ILE A 1 70 ? -12.675 -13.549 3.057 1.00 95.75 70 ILE A O 1
ATOM 550 N N . LYS A 1 71 ? -14.435 -12.339 2.370 1.00 95.38 71 LYS A N 1
ATOM 551 C CA . LYS A 1 71 ? -14.303 -12.700 0.947 1.00 95.38 71 LYS A CA 1
ATOM 552 C C . LYS A 1 71 ? -13.858 -11.527 0.089 1.00 95.38 71 LYS A C 1
ATOM 554 O O . LYS A 1 71 ? -13.188 -11.721 -0.926 1.00 95.38 71 LYS A O 1
ATOM 559 N N . THR A 1 72 ? -14.237 -10.315 0.479 1.00 97.81 72 THR A N 1
ATOM 560 C CA . THR A 1 72 ? -13.957 -9.095 -0.277 1.00 97.81 72 THR A CA 1
ATOM 561 C C . THR A 1 72 ? -13.232 -8.063 0.567 1.00 97.81 72 THR A C 1
ATOM 563 O O . THR A 1 72 ? -13.559 -7.873 1.738 1.00 97.81 72 THR A O 1
ATOM 566 N N . ALA A 1 73 ? -12.273 -7.378 -0.053 1.00 98.56 73 ALA A N 1
ATOM 567 C CA . ALA A 1 73 ? -11.538 -6.295 0.577 1.00 98.56 73 ALA A CA 1
ATOM 568 C C . ALA A 1 73 ? -11.539 -5.005 -0.247 1.00 98.56 73 ALA A C 1
ATOM 570 O O . ALA A 1 73 ? -11.682 -5.044 -1.475 1.00 98.56 73 ALA A O 1
ATOM 571 N N . ALA A 1 74 ? -11.316 -3.880 0.430 1.00 98.75 74 ALA A N 1
ATOM 572 C CA . ALA A 1 74 ? -11.001 -2.592 -0.178 1.00 98.75 74 ALA A CA 1
ATOM 573 C C . ALA A 1 74 ? -9.883 -1.860 0.578 1.00 98.75 74 ALA A C 1
ATOM 575 O O . ALA A 1 74 ? -9.696 -2.051 1.780 1.00 98.75 74 ALA A O 1
ATOM 576 N N . CYS A 1 75 ? -9.144 -1.029 -0.152 1.00 98.75 75 CYS A N 1
ATOM 577 C CA . CYS A 1 75 ? -8.056 -0.208 0.360 1.00 98.75 75 CYS A CA 1
ATOM 578 C C . CYS A 1 75 ? -8.393 1.272 0.197 1.00 98.75 75 CYS A C 1
ATOM 580 O O . CYS A 1 75 ? -8.753 1.682 -0.908 1.00 98.75 75 CYS A O 1
ATOM 582 N N . LEU A 1 76 ? -8.231 2.048 1.264 1.00 98.75 76 LEU A N 1
ATOM 583 C CA . LEU A 1 76 ? -8.360 3.500 1.244 1.00 98.75 76 LEU A CA 1
ATOM 584 C C . LEU A 1 76 ? -7.026 4.136 1.642 1.00 98.75 76 LEU A C 1
ATOM 586 O O . LEU A 1 76 ? -6.638 4.107 2.808 1.00 98.75 76 LEU A O 1
ATOM 590 N N . ILE A 1 77 ? -6.303 4.675 0.671 1.00 98.62 77 ILE A N 1
ATOM 591 C CA . ILE A 1 77 ? -5.069 5.422 0.910 1.00 98.62 77 ILE A CA 1
ATOM 592 C C . ILE A 1 77 ? -5.441 6.894 1.088 1.00 98.62 77 ILE A C 1
ATOM 594 O O . ILE A 1 77 ? -6.131 7.453 0.241 1.00 98.62 77 ILE A O 1
ATOM 598 N N . ILE A 1 78 ? -5.001 7.496 2.188 1.00 98.38 78 ILE A N 1
ATOM 599 C CA . ILE A 1 78 ? -5.300 8.879 2.567 1.00 98.38 78 ILE A CA 1
ATOM 600 C C . ILE A 1 78 ? -3.961 9.612 2.614 1.00 98.38 78 ILE A C 1
ATOM 602 O O . ILE A 1 78 ? -3.084 9.217 3.386 1.00 98.38 78 ILE A O 1
ATOM 606 N N . GLY A 1 79 ? -3.768 10.584 1.725 1.00 96.50 79 GLY A N 1
ATOM 607 C CA . GLY A 1 79 ? -2.503 11.310 1.638 1.00 96.50 79 GLY A CA 1
ATOM 608 C C . GLY A 1 79 ? -2.358 12.130 0.360 1.00 96.50 79 GLY A C 1
ATOM 609 O O . GLY A 1 79 ? -2.224 11.576 -0.741 1.00 96.50 79 GLY A O 1
ATOM 610 N N . ASP A 1 80 ? -2.295 13.453 0.495 1.00 95.81 80 ASP A N 1
ATOM 611 C CA . ASP A 1 80 ? -2.059 14.377 -0.620 1.00 95.81 80 ASP A CA 1
ATOM 612 C C . ASP A 1 80 ? -0.734 14.107 -1.349 1.00 95.81 80 ASP A C 1
ATOM 614 O O . ASP A 1 80 ? -0.622 14.313 -2.561 1.00 95.81 80 ASP A O 1
ATOM 618 N N . GLU A 1 81 ? 0.291 13.622 -0.642 1.00 94.81 81 GLU A N 1
ATOM 619 C CA . GLU A 1 81 ? 1.593 13.275 -1.214 1.00 94.81 81 GLU A CA 1
ATOM 620 C C . GLU A 1 81 ? 1.543 12.091 -2.181 1.00 94.81 81 GLU A C 1
ATOM 622 O O . GLU A 1 81 ? 2.438 11.944 -3.020 1.00 94.81 81 GLU A O 1
ATOM 627 N N . ILE A 1 82 ? 0.515 11.249 -2.066 1.00 96.44 82 ILE A N 1
ATOM 628 C CA . ILE A 1 82 ? 0.260 10.173 -3.019 1.00 96.44 82 ILE A CA 1
ATOM 629 C C . ILE A 1 82 ? -0.414 10.759 -4.260 1.00 96.44 82 ILE A C 1
ATOM 631 O O . ILE A 1 82 ? 0.034 10.502 -5.379 1.00 96.44 82 ILE A O 1
ATOM 635 N N . LEU A 1 83 ? -1.434 11.605 -4.075 1.00 96.12 83 LEU A N 1
ATOM 636 C CA . LEU A 1 83 ? -2.164 12.243 -5.176 1.00 96.12 83 LEU A CA 1
ATOM 637 C C . LEU A 1 83 ? -1.286 13.173 -6.019 1.00 96.12 83 LEU A C 1
ATOM 639 O O . LEU A 1 83 ? -1.395 13.185 -7.245 1.00 96.12 83 LEU A O 1
ATOM 643 N N . ASN A 1 84 ? -0.381 13.925 -5.390 1.00 95.44 84 ASN A N 1
ATOM 644 C CA . ASN A 1 84 ? 0.550 14.808 -6.096 1.00 95.44 84 ASN A CA 1
ATOM 645 C C . ASN A 1 84 ? 1.807 14.088 -6.626 1.00 95.44 84 ASN A 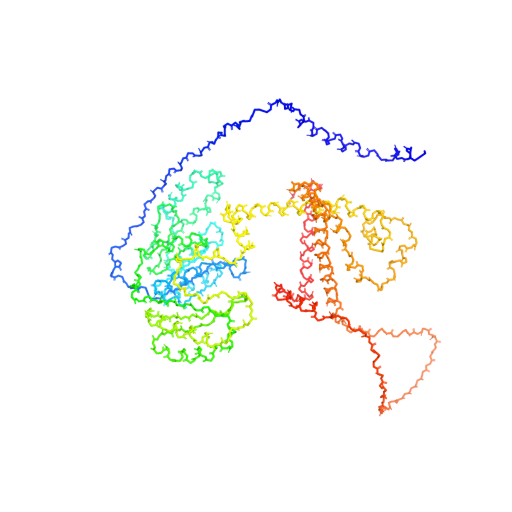C 1
ATOM 647 O O . ASN A 1 84 ? 2.677 14.726 -7.225 1.00 95.44 84 ASN A O 1
ATOM 651 N N . GLY A 1 85 ? 1.911 12.769 -6.425 1.00 93.94 85 GLY A N 1
ATOM 652 C CA . GLY A 1 85 ? 2.987 11.930 -6.952 1.00 93.94 85 GLY A CA 1
ATOM 653 C C . GLY A 1 85 ? 4.342 12.093 -6.257 1.00 93.94 85 GLY A C 1
ATOM 654 O O . GLY A 1 85 ? 5.337 11.549 -6.739 1.00 93.94 85 GLY A O 1
ATOM 655 N N . LYS A 1 86 ? 4.417 12.817 -5.132 1.00 93.94 86 LYS A N 1
ATOM 656 C CA . LYS A 1 86 ? 5.647 12.948 -4.334 1.00 93.94 86 LYS A CA 1
ATOM 657 C C . LYS A 1 86 ? 6.085 11.606 -3.747 1.00 93.94 86 LYS A C 1
ATOM 659 O O . LYS A 1 86 ? 7.285 11.334 -3.683 1.00 93.94 86 LYS A O 1
ATOM 664 N N . THR A 1 87 ? 5.131 10.781 -3.328 1.00 93.94 87 THR A N 1
ATOM 665 C CA . THR A 1 87 ? 5.382 9.469 -2.731 1.00 93.94 87 THR A CA 1
ATOM 666 C C . THR A 1 87 ? 4.734 8.383 -3.580 1.00 93.94 87 THR A C 1
ATOM 668 O O . THR A 1 87 ? 3.546 8.425 -3.879 1.00 93.94 87 THR A O 1
ATOM 671 N N . HIS A 1 88 ? 5.514 7.368 -3.951 1.00 95.12 88 HIS A N 1
ATOM 672 C CA . HIS A 1 88 ? 4.978 6.180 -4.607 1.00 95.12 88 HIS A CA 1
ATOM 673 C C . HIS A 1 88 ? 4.255 5.298 -3.581 1.00 95.12 88 HIS A C 1
ATOM 675 O O . HIS A 1 88 ? 4.884 4.774 -2.656 1.00 95.12 88 HIS A O 1
ATOM 681 N N . ASP A 1 89 ? 2.960 5.062 -3.780 1.00 97.06 89 ASP A N 1
ATOM 682 C CA . ASP A 1 89 ? 2.180 4.165 -2.930 1.00 97.06 89 ASP A CA 1
ATOM 683 C C . ASP A 1 89 ? 2.687 2.714 -3.025 1.00 97.06 89 ASP A C 1
ATOM 685 O O . ASP A 1 89 ? 2.623 2.054 -4.061 1.00 97.06 89 ASP A O 1
ATOM 689 N N . SER A 1 90 ? 3.214 2.210 -1.909 1.00 97.62 90 SER A N 1
ATOM 690 C CA . SER A 1 90 ? 3.620 0.807 -1.752 1.00 97.62 90 SER A CA 1
ATOM 691 C C . SER A 1 90 ? 2.710 0.018 -0.807 1.00 97.62 90 SER A C 1
ATOM 693 O O . SER A 1 90 ? 2.832 -1.207 -0.723 1.00 97.62 90 SER A O 1
ATOM 695 N N . ASN A 1 91 ? 1.792 0.693 -0.112 1.00 98.19 91 ASN A N 1
ATOM 696 C CA . ASN A 1 91 ? 0.937 0.087 0.903 1.00 98.19 91 ASN A CA 1
ATOM 697 C C . ASN A 1 91 ? -0.241 -0.628 0.247 1.00 98.19 91 ASN A C 1
ATOM 699 O O . ASN A 1 91 ? -0.505 -1.785 0.584 1.00 98.19 91 ASN A O 1
ATOM 703 N N . SER A 1 92 ? -0.878 -0.012 -0.756 1.00 98.06 92 SER A N 1
ATOM 704 C CA . SER A 1 92 ? -1.956 -0.678 -1.497 1.00 98.06 92 SER A CA 1
ATOM 705 C C . SER A 1 92 ? -1.453 -1.910 -2.254 1.00 98.06 92 SER A C 1
ATOM 707 O O . SER A 1 92 ? -2.110 -2.952 -2.256 1.00 98.06 92 SER A O 1
ATOM 709 N N . ASN A 1 93 ? -0.242 -1.845 -2.822 1.00 97.44 93 ASN A N 1
ATOM 710 C CA . ASN A 1 93 ? 0.395 -2.986 -3.475 1.00 97.44 93 ASN A CA 1
ATOM 711 C C . ASN A 1 93 ? 0.664 -4.130 -2.486 1.00 97.44 93 ASN A C 1
ATOM 713 O O . ASN A 1 93 ? 0.380 -5.293 -2.787 1.00 97.44 93 ASN A O 1
ATOM 717 N N . PHE A 1 94 ? 1.162 -3.807 -1.288 1.00 98.31 94 PHE A N 1
ATOM 718 C CA . PHE A 1 94 ? 1.358 -4.803 -0.241 1.00 98.31 94 PHE A CA 1
ATOM 719 C C . PHE A 1 94 ? 0.034 -5.435 0.197 1.00 98.31 94 PHE A C 1
ATOM 721 O O . PHE A 1 94 ? -0.045 -6.658 0.299 1.00 98.31 94 PHE A O 1
ATOM 728 N N . LEU A 1 95 ? -1.022 -4.638 0.388 1.00 98.38 95 LEU A N 1
ATOM 729 C CA . LEU A 1 95 ? -2.348 -5.153 0.726 1.00 98.38 95 LEU A CA 1
ATOM 730 C C . LEU A 1 95 ? -2.930 -6.030 -0.393 1.00 98.38 95 LEU A C 1
ATOM 732 O O . LEU A 1 95 ? -3.536 -7.062 -0.107 1.00 98.38 95 LEU A O 1
ATOM 736 N N . ALA A 1 96 ? -2.719 -5.672 -1.663 1.00 97.50 96 ALA A N 1
ATOM 737 C CA . ALA A 1 96 ? -3.134 -6.485 -2.804 1.00 97.50 96 ALA A CA 1
ATOM 738 C C . ALA A 1 96 ? -2.479 -7.869 -2.777 1.00 97.50 96 ALA A C 1
ATOM 740 O O . ALA A 1 96 ? -3.163 -8.880 -2.956 1.00 97.50 96 ALA A O 1
ATOM 741 N N . LYS A 1 97 ? -1.175 -7.923 -2.484 1.00 95.56 97 LYS A N 1
ATOM 742 C CA . LYS A 1 97 ? -0.457 -9.185 -2.285 1.00 95.56 97 LYS A CA 1
ATOM 743 C C . LYS A 1 97 ? -0.987 -9.947 -1.067 1.00 95.56 97 LYS A C 1
ATOM 745 O O . LYS A 1 97 ? -1.319 -11.120 -1.190 1.00 95.56 97 LYS A O 1
ATOM 750 N N . PHE A 1 98 ? -1.136 -9.270 0.072 1.00 96.38 98 PHE A N 1
ATOM 751 C CA . PHE A 1 98 ? -1.665 -9.851 1.307 1.00 96.38 98 PHE A CA 1
ATOM 752 C C . PHE A 1 98 ? -3.024 -10.530 1.090 1.00 96.38 98 PHE A C 1
ATOM 754 O O . PHE A 1 98 ? -3.220 -11.659 1.543 1.00 96.38 98 PHE A O 1
ATOM 761 N N . CYS A 1 99 ? -3.936 -9.859 0.379 1.00 96.12 99 CYS A N 1
ATOM 762 C CA . CYS A 1 99 ? -5.265 -10.372 0.061 1.00 96.12 99 CYS A CA 1
ATOM 763 C C . CYS A 1 99 ? -5.191 -11.564 -0.901 1.00 96.12 99 CYS A C 1
ATOM 765 O O . CYS A 1 99 ? -5.804 -12.598 -0.632 1.00 96.12 99 CYS A O 1
ATOM 767 N N . PHE A 1 100 ? -4.407 -11.447 -1.982 1.00 93.12 100 PHE A N 1
ATOM 768 C CA . PHE A 1 100 ? -4.226 -12.517 -2.968 1.00 93.12 100 PHE A CA 1
ATOM 769 C C . PHE A 1 100 ? -3.723 -13.810 -2.314 1.00 93.12 100 PHE A C 1
ATOM 771 O O . PHE A 1 100 ? -4.335 -14.864 -2.489 1.00 93.12 100 PHE A O 1
ATOM 778 N N . ASP A 1 101 ? -2.677 -13.706 -1.491 1.00 91.12 101 ASP A N 1
ATOM 779 C CA . ASP A 1 101 ? -2.049 -14.838 -0.798 1.00 91.12 101 ASP A CA 1
ATOM 780 C C . ASP A 1 101 ? -3.000 -15.522 0.206 1.00 91.12 101 ASP A C 1
ATOM 782 O O . ASP A 1 101 ? -2.774 -16.664 0.602 1.00 91.12 101 ASP A O 1
ATOM 786 N N . ARG A 1 102 ? -4.080 -14.841 0.612 1.00 92.38 102 ARG A N 1
ATOM 787 C CA . ARG A 1 102 ? -5.080 -15.325 1.581 1.00 92.38 102 ARG A CA 1
ATOM 788 C C . ARG A 1 102 ? -6.439 -15.637 0.957 1.00 92.38 102 ARG A C 1
ATOM 790 O O . ARG A 1 102 ? -7.379 -15.932 1.682 1.00 92.38 102 ARG A O 1
ATOM 797 N N . GLY A 1 103 ? -6.561 -15.587 -0.371 1.00 91.88 103 GLY A N 1
ATOM 798 C CA . GLY A 1 103 ? -7.825 -15.870 -1.063 1.00 91.88 103 GLY A CA 1
ATOM 799 C C . GLY A 1 103 ? -8.895 -14.785 -0.897 1.00 91.88 103 GLY A C 1
ATOM 800 O O . GLY A 1 103 ? -10.051 -15.007 -1.248 1.00 91.88 103 GLY A O 1
ATOM 801 N N . VAL A 1 104 ? -8.525 -13.605 -0.397 1.00 94.94 104 VAL A N 1
ATOM 802 C CA . VAL A 1 104 ? -9.425 -12.456 -0.277 1.00 94.94 104 VAL A CA 1
ATOM 803 C C . VAL A 1 104 ? -9.387 -11.661 -1.578 1.00 94.94 104 VAL A C 1
ATOM 805 O O . VAL A 1 104 ? -8.325 -11.273 -2.066 1.00 94.94 104 VAL A O 1
ATOM 808 N N . ALA A 1 105 ? -10.552 -11.384 -2.159 1.00 94.50 105 ALA A N 1
ATOM 809 C CA . ALA A 1 105 ? -10.633 -10.591 -3.375 1.00 94.50 105 ALA A CA 1
ATOM 810 C C . ALA A 1 105 ? -10.551 -9.096 -3.039 1.00 94.50 105 ALA A C 1
ATOM 812 O O . ALA A 1 105 ? -11.545 -8.503 -2.618 1.00 94.50 105 ALA A O 1
ATOM 813 N N . LEU A 1 106 ? -9.394 -8.469 -3.270 1.00 97.69 106 LEU A N 1
ATOM 814 C CA . LEU A 1 106 ? -9.284 -7.010 -3.238 1.00 97.69 106 LEU A CA 1
ATOM 815 C C . LEU A 1 106 ? -10.049 -6.429 -4.435 1.00 97.69 106 LEU A C 1
ATOM 817 O O . LEU A 1 106 ? -9.657 -6.610 -5.586 1.00 97.69 106 LEU A O 1
ATOM 821 N N . LYS A 1 107 ? -11.185 -5.787 -4.161 1.00 98.19 107 LYS A N 1
ATOM 822 C CA . LYS A 1 107 ? -12.116 -5.286 -5.180 1.00 98.19 107 LYS A CA 1
ATOM 823 C C . LYS A 1 107 ? -11.865 -3.839 -5.559 1.00 98.19 107 LYS A C 1
ATOM 825 O O . LYS A 1 107 ? -12.247 -3.436 -6.656 1.00 98.19 107 LYS A O 1
ATOM 830 N N . ARG A 1 108 ? -11.266 -3.060 -4.659 1.00 98.38 108 ARG A N 1
ATOM 831 C CA . ARG A 1 108 ? -11.028 -1.644 -4.898 1.00 98.38 108 ARG A CA 1
ATOM 832 C C . ARG A 1 108 ? -9.848 -1.107 -4.099 1.00 98.38 108 ARG A C 1
ATOM 834 O O . ARG A 1 108 ? -9.650 -1.496 -2.953 1.00 98.38 108 ARG A O 1
ATOM 841 N N . ILE A 1 109 ? -9.108 -0.199 -4.722 1.00 98.69 109 ILE A N 1
ATOM 842 C CA . ILE A 1 109 ? -8.151 0.699 -4.082 1.00 98.69 109 ILE A CA 1
ATOM 843 C C . ILE A 1 109 ? -8.592 2.111 -4.471 1.00 98.69 109 ILE A C 1
ATOM 845 O O . ILE A 1 109 ? -8.809 2.360 -5.656 1.00 98.69 109 ILE A O 1
ATOM 849 N N . GLU A 1 110 ? -8.760 2.998 -3.498 1.00 98.25 110 GLU A N 1
ATOM 850 C CA . GLU A 1 110 ? -8.970 4.431 -3.727 1.00 98.25 110 GLU A CA 1
ATOM 851 C C . GLU A 1 110 ? -7.867 5.203 -3.006 1.00 98.25 110 GLU A C 1
ATOM 853 O O . GLU A 1 110 ? -7.475 4.834 -1.899 1.00 98.25 110 GLU A O 1
ATOM 858 N N . VAL A 1 111 ? -7.357 6.243 -3.661 1.00 98.50 111 VAL A N 1
ATOM 859 C CA . VAL A 1 111 ? -6.444 7.221 -3.070 1.00 98.50 111 VAL A CA 1
ATOM 860 C C . VAL A 1 111 ? -7.217 8.528 -2.995 1.00 98.50 111 VAL A C 1
ATOM 862 O O . VAL A 1 111 ? -7.745 8.965 -4.018 1.00 98.50 111 VAL A O 1
ATOM 865 N N . ILE A 1 112 ? -7.305 9.114 -1.808 1.00 98.31 112 ILE A N 1
ATOM 866 C CA . ILE A 1 112 ? -8.041 10.352 -1.549 1.00 98.31 112 ILE A CA 1
ATOM 867 C C . ILE A 1 112 ? -7.151 11.375 -0.841 1.00 98.31 112 ILE A C 1
ATOM 869 O O . ILE A 1 112 ? -6.096 11.029 -0.301 1.00 98.31 112 ILE A O 1
ATOM 873 N N . ALA A 1 113 ? -7.580 12.635 -0.889 1.00 97.19 113 ALA A N 1
ATOM 874 C CA . ALA A 1 113 ? -6.916 13.742 -0.216 1.00 97.19 113 ALA A CA 1
ATOM 875 C C . ALA A 1 113 ? -7.082 13.642 1.306 1.00 97.19 113 ALA A C 1
ATOM 877 O O . ALA A 1 113 ? -7.977 12.944 1.794 1.00 97.19 113 ALA A O 1
ATOM 878 N N . ASP A 1 114 ? -6.264 14.391 2.043 1.00 96.38 114 ASP A N 1
ATOM 879 C CA . ASP A 1 114 ? -6.452 14.639 3.478 1.00 96.38 114 ASP A CA 1
ATOM 880 C C . ASP A 1 114 ? -7.616 15.630 3.704 1.00 96.38 114 ASP A C 1
ATOM 882 O O . ASP A 1 114 ? -7.460 16.714 4.264 1.00 96.38 114 ASP A O 1
ATOM 886 N N . ASP A 1 115 ? -8.804 15.253 3.223 1.00 97.81 115 ASP A N 1
ATOM 887 C CA . ASP A 1 115 ? -10.053 16.006 3.320 1.00 97.81 115 ASP A CA 1
ATOM 888 C C . ASP A 1 115 ? -11.105 15.209 4.102 1.00 97.81 115 ASP A C 1
ATOM 890 O O . ASP A 1 115 ? -11.340 14.023 3.857 1.00 97.81 115 ASP A O 1
ATOM 894 N N . GLU A 1 116 ? -11.759 15.867 5.059 1.00 98.06 116 GLU A N 1
ATOM 895 C CA . GLU A 1 116 ? -12.726 15.221 5.947 1.00 98.06 116 GLU A CA 1
ATOM 896 C C . GLU A 1 116 ? -13.927 14.643 5.180 1.00 98.06 116 GLU A C 1
ATOM 898 O O . GLU A 1 116 ? -14.353 13.521 5.463 1.00 98.06 116 GLU A O 1
ATOM 903 N N . GLY A 1 117 ? -14.454 15.372 4.192 1.00 98.31 117 GLY A N 1
ATOM 904 C CA . GLY A 1 117 ? -15.608 14.943 3.405 1.00 98.31 117 GLY A CA 1
ATOM 905 C C . GLY A 1 117 ? -15.301 13.714 2.553 1.00 98.31 117 GLY A C 1
ATOM 906 O O . GLY A 1 117 ? -16.080 12.756 2.553 1.00 98.31 117 GLY A O 1
ATOM 907 N N . GLU A 1 118 ? -14.144 13.708 1.891 1.00 98.38 118 GLU A N 1
ATOM 908 C CA . GLU A 1 118 ? -13.660 12.570 1.101 1.00 98.38 118 GLU A CA 1
ATOM 909 C C . GLU A 1 118 ? -13.455 11.319 1.972 1.00 98.38 118 GLU A C 1
ATOM 911 O O . GLU A 1 118 ? -13.897 10.222 1.614 1.00 98.38 118 GLU A O 1
ATOM 916 N N . ILE A 1 119 ? -12.844 11.469 3.157 1.00 98.69 119 ILE A N 1
ATOM 917 C CA . ILE A 1 119 ? -12.625 10.350 4.088 1.00 98.69 119 ILE A CA 1
ATOM 918 C C . ILE A 1 119 ? -13.962 9.788 4.587 1.00 98.69 119 ILE A C 1
ATOM 920 O O . ILE A 1 119 ? -14.134 8.563 4.639 1.00 98.69 119 ILE A O 1
ATOM 924 N N . ILE A 1 120 ? -14.922 10.651 4.934 1.00 98.69 120 ILE A N 1
ATOM 925 C CA . ILE A 1 120 ? -16.255 10.235 5.390 1.00 98.69 120 ILE A CA 1
ATOM 926 C C . ILE A 1 120 ? -16.978 9.447 4.295 1.00 98.69 120 ILE A C 1
ATOM 928 O O . ILE A 1 120 ? -17.423 8.323 4.543 1.00 98.69 120 ILE A O 1
ATOM 932 N N . GLU A 1 121 ? -17.071 10.002 3.084 1.00 98.50 121 GLU A N 1
ATOM 933 C CA . GLU A 1 121 ? -17.778 9.372 1.965 1.00 98.50 121 GLU A CA 1
ATOM 934 C C . GLU A 1 121 ? -17.174 8.004 1.632 1.00 98.50 121 GLU A C 1
ATOM 936 O O . GLU A 1 121 ? -17.876 6.981 1.636 1.00 98.50 121 GLU A O 1
ATOM 941 N N . ALA A 1 122 ? -15.858 7.965 1.408 1.00 98.56 122 ALA A N 1
ATOM 942 C CA . ALA A 1 122 ? -15.180 6.762 0.958 1.00 98.56 122 ALA A CA 1
ATOM 943 C C . ALA A 1 122 ? -15.227 5.660 2.022 1.00 98.56 122 ALA A C 1
ATOM 945 O O . ALA A 1 122 ? -15.532 4.502 1.708 1.00 98.56 122 ALA A O 1
ATOM 946 N N . SER A 1 123 ? -14.987 5.999 3.294 1.00 98.50 123 SER A N 1
ATOM 947 C CA . SER A 1 123 ? -14.997 5.021 4.386 1.00 98.50 123 SER A CA 1
ATOM 948 C C . SER A 1 123 ? -16.379 4.391 4.587 1.00 98.50 123 SER A C 1
ATOM 950 O O . SER A 1 123 ? -16.485 3.160 4.628 1.00 98.50 123 SER A O 1
ATOM 952 N N . GLN A 1 124 ? -17.454 5.187 4.621 1.00 98.44 124 GLN A N 1
ATOM 953 C CA . GLN A 1 124 ? -18.826 4.681 4.743 1.00 98.44 124 GLN A CA 1
ATOM 954 C C . GLN A 1 124 ? -19.196 3.778 3.563 1.00 98.44 124 GLN A C 1
ATOM 956 O O . GLN A 1 124 ? -19.702 2.661 3.744 1.00 98.44 124 GLN A O 1
ATOM 961 N N . ARG A 1 125 ? -18.906 4.231 2.338 1.00 98.38 125 ARG A N 1
ATOM 962 C CA . ARG A 1 125 ? -19.190 3.482 1.111 1.00 98.38 125 ARG A CA 1
ATOM 963 C C . ARG A 1 125 ? -18.428 2.160 1.066 1.00 98.38 125 ARG A C 1
ATOM 965 O O . ARG A 1 125 ? -19.003 1.139 0.682 1.00 98.38 125 ARG A O 1
ATOM 972 N N . MET A 1 126 ? -17.157 2.139 1.464 1.00 98.44 126 MET A N 1
ATOM 973 C CA . MET A 1 126 ? -16.364 0.909 1.492 1.00 98.44 126 MET A CA 1
ATOM 974 C C . MET A 1 126 ? -16.838 -0.066 2.575 1.00 98.44 126 MET A C 1
ATOM 976 O O . MET A 1 126 ? -16.993 -1.252 2.285 1.00 98.44 126 MET A O 1
ATOM 980 N N . VAL A 1 127 ? -17.136 0.408 3.789 1.00 98.06 127 VAL A N 1
ATOM 981 C CA . VAL A 1 127 ? -17.639 -0.441 4.890 1.00 98.06 127 VAL A CA 1
ATOM 982 C C . VAL A 1 127 ? -18.983 -1.086 4.545 1.00 98.06 127 VAL A C 1
ATOM 984 O O . VAL A 1 127 ? -19.235 -2.251 4.886 1.00 98.06 127 VAL A O 1
ATOM 987 N N . LYS A 1 128 ? -19.837 -0.356 3.820 1.00 97.88 128 LYS A N 1
ATOM 988 C CA . LYS A 1 128 ? -21.107 -0.872 3.299 1.00 97.88 128 LYS A CA 1
ATOM 989 C C . LYS A 1 128 ? -20.901 -1.997 2.281 1.00 97.88 128 LYS A C 1
ATOM 991 O O . LYS A 1 128 ? -21.608 -3.001 2.339 1.00 97.88 128 LYS A O 1
ATOM 996 N N . ASN A 1 129 ? -19.947 -1.838 1.363 1.00 98.19 129 ASN A N 1
ATOM 997 C CA . ASN A 1 129 ? -19.831 -2.689 0.175 1.00 98.19 129 ASN A CA 1
ATOM 998 C C . ASN A 1 129 ? -18.875 -3.883 0.323 1.00 98.19 129 ASN A C 1
ATOM 1000 O O . ASN A 1 129 ? -18.975 -4.823 -0.466 1.00 98.19 129 ASN A O 1
ATOM 1004 N N . TYR A 1 130 ? -17.962 -3.865 1.296 1.00 98.38 130 TYR A N 1
ATOM 1005 C CA . TYR A 1 130 ? -16.914 -4.882 1.437 1.00 98.38 130 TYR A CA 1
ATOM 1006 C C . TYR A 1 130 ? -16.894 -5.514 2.836 1.00 98.38 130 TYR A C 1
ATOM 1008 O O . TYR A 1 130 ? -17.504 -5.007 3.783 1.00 98.38 130 TYR A O 1
ATOM 1016 N N . ASP A 1 131 ? -16.234 -6.669 2.964 1.00 97.81 131 ASP A N 1
ATOM 1017 C CA . ASP A 1 131 ? -16.109 -7.383 4.243 1.00 97.81 131 ASP A CA 1
ATOM 1018 C C . ASP A 1 131 ? -14.917 -6.879 5.068 1.00 97.81 131 ASP A C 1
ATOM 1020 O O . ASP A 1 131 ? -14.981 -6.879 6.293 1.00 97.81 131 ASP A O 1
ATOM 1024 N N . PHE A 1 132 ? -13.848 -6.440 4.399 1.00 98.38 132 PHE A N 1
ATOM 1025 C CA . PHE A 1 132 ? -12.599 -6.003 5.019 1.00 98.38 132 PHE A CA 1
ATOM 1026 C C . PHE A 1 132 ? -12.090 -4.718 4.369 1.00 98.38 132 PHE A C 1
ATOM 1028 O O . PHE A 1 132 ? -11.749 -4.697 3.189 1.00 98.38 132 PHE A O 1
ATOM 1035 N N . VAL A 1 133 ? -12.046 -3.629 5.123 1.00 98.69 133 VAL A N 1
ATOM 1036 C CA . VAL A 1 133 ? -11.561 -2.338 4.628 1.00 98.69 133 VAL A CA 1
ATOM 1037 C C . VAL A 1 133 ? -10.317 -1.967 5.410 1.00 98.69 133 VAL A C 1
ATOM 1039 O O . VAL A 1 133 ? -10.308 -2.063 6.633 1.00 98.69 133 VAL A O 1
ATOM 1042 N N . VAL A 1 134 ? -9.266 -1.561 4.708 1.00 98.75 134 VAL A N 1
ATOM 1043 C CA . VAL A 1 134 ? -7.991 -1.167 5.311 1.00 98.75 134 VAL A CA 1
ATOM 1044 C C . VAL A 1 134 ? -7.656 0.238 4.850 1.00 98.75 134 VAL A C 1
ATOM 1046 O O . VAL A 1 134 ? -7.582 0.475 3.641 1.00 98.75 134 VAL A O 1
ATOM 1049 N N . THR A 1 135 ? -7.436 1.149 5.794 1.00 98.69 135 THR A N 1
ATOM 1050 C CA . THR A 1 135 ? -6.923 2.484 5.477 1.00 98.69 135 THR A CA 1
ATOM 1051 C C . THR A 1 135 ? -5.415 2.566 5.682 1.00 98.69 135 THR A C 1
ATOM 1053 O O . THR A 1 135 ? -4.833 1.764 6.418 1.00 98.69 135 THR A O 1
ATOM 1056 N N . SER A 1 136 ? -4.770 3.529 5.029 1.00 98.19 136 SER A N 1
ATOM 1057 C CA . SER A 1 136 ? -3.370 3.867 5.274 1.00 98.19 136 SER A CA 1
ATOM 1058 C C . SER A 1 136 ? -3.154 5.369 5.144 1.00 98.19 136 SER A C 1
ATOM 1060 O O . SER A 1 136 ? -3.489 5.923 4.101 1.00 98.19 136 SER A O 1
ATOM 1062 N N . GLY A 1 137 ? -2.560 5.985 6.167 1.00 95.69 137 GLY A N 1
ATOM 1063 C CA . GLY A 1 137 ? -2.206 7.413 6.163 1.00 95.69 137 GLY A CA 1
ATOM 1064 C C . GLY A 1 137 ? -3.040 8.257 7.128 1.00 95.69 137 GLY A C 1
ATOM 1065 O O . GLY A 1 137 ? -3.933 7.728 7.787 1.00 95.69 137 GLY A O 1
ATOM 1066 N N . GLY A 1 138 ? -2.665 9.531 7.275 1.00 93.56 138 GLY A N 1
ATOM 1067 C CA . GLY A 1 138 ? -3.400 10.552 8.032 1.00 93.56 138 GLY A CA 1
ATOM 1068 C C . GLY A 1 138 ? -3.612 10.304 9.537 1.00 93.56 138 GLY A C 1
ATOM 1069 O O . GLY A 1 138 ? -4.618 10.760 10.079 1.00 93.56 138 GLY A O 1
ATOM 1070 N N . ILE A 1 139 ? -2.724 9.554 10.212 1.00 95.38 139 ILE A N 1
ATOM 1071 C CA . ILE A 1 139 ? -2.803 9.251 11.666 1.00 95.38 139 ILE A CA 1
ATOM 1072 C C . ILE A 1 139 ? -1.585 9.720 12.483 1.00 95.38 139 ILE A C 1
ATOM 1074 O O . ILE A 1 139 ? -1.366 9.262 13.609 1.00 95.38 139 ILE A O 1
ATOM 1078 N N . GLY A 1 140 ? -0.721 10.538 11.893 1.00 92.44 140 GLY A N 1
ATOM 1079 C CA . GLY A 1 140 ? 0.418 11.147 12.569 1.00 92.44 140 GLY A CA 1
ATOM 1080 C C . GLY A 1 140 ? 0.042 12.352 13.454 1.00 92.44 140 GLY A C 1
ATOM 1081 O O . GLY A 1 140 ? -1.120 12.550 13.808 1.00 92.44 140 GLY A O 1
ATOM 1082 N N . PRO A 1 141 ? 1.044 13.129 13.904 1.00 90.56 141 PRO A N 1
ATOM 1083 C CA . PRO A 1 141 ? 0.843 14.240 14.830 1.00 90.56 141 PRO A CA 1
ATOM 1084 C C . PRO A 1 141 ? 0.596 15.593 14.139 1.00 90.56 141 PRO A C 1
ATOM 1086 O O . PRO A 1 141 ? 0.480 16.606 14.841 1.00 90.56 141 PRO A O 1
ATOM 1089 N N . THR A 1 142 ? 0.630 15.667 12.802 1.00 89.19 142 THR A N 1
ATOM 1090 C CA . THR A 1 142 ? 0.508 16.940 12.080 1.00 89.19 142 THR A CA 1
ATOM 1091 C C . THR A 1 142 ? -0.959 17.341 11.899 1.00 89.19 142 THR A C 1
ATOM 1093 O O . THR A 1 142 ? -1.871 16.671 12.368 1.00 89.19 142 THR A O 1
ATOM 1096 N N . HIS A 1 143 ? -1.201 18.543 11.373 1.00 84.31 143 HIS A N 1
ATOM 1097 C CA . HIS A 1 143 ? -2.546 19.139 11.327 1.00 84.31 143 HIS A CA 1
ATOM 1098 C C . HIS A 1 143 ? -3.413 18.570 10.196 1.00 84.31 143 HIS A C 1
ATOM 1100 O O . HIS A 1 143 ? -4.633 18.630 10.275 1.00 84.31 143 HIS A O 1
ATOM 1106 N N . ASP A 1 144 ? -2.755 18.049 9.169 1.00 86.00 144 ASP A N 1
ATOM 1107 C CA . ASP A 1 144 ? -3.277 17.292 8.034 1.00 86.00 144 ASP A CA 1
ATOM 1108 C C . ASP A 1 144 ? -3.588 15.827 8.393 1.00 86.00 144 ASP A C 1
ATOM 1110 O O . ASP A 1 144 ? -4.365 15.182 7.700 1.00 86.00 144 ASP A O 1
ATOM 1114 N N . ASP A 1 145 ? -3.088 15.305 9.520 1.00 93.81 145 ASP A N 1
ATOM 1115 C CA . ASP A 1 145 ? -3.420 13.960 10.003 1.00 93.81 145 ASP A CA 1
ATOM 1116 C C . ASP A 1 145 ? -4.827 13.903 10.641 1.00 93.81 145 ASP A C 1
ATOM 1118 O O . ASP A 1 145 ? -4.995 13.833 11.862 1.00 93.81 145 ASP A O 1
ATOM 1122 N N . ILE A 1 146 ? -5.863 13.938 9.800 1.00 96.75 146 ILE A N 1
ATOM 1123 C CA . ILE A 1 146 ? -7.277 14.043 10.208 1.00 96.75 146 ILE A CA 1
ATOM 1124 C C . ILE A 1 146 ? -8.067 12.727 10.109 1.00 96.75 146 ILE A C 1
ATOM 1126 O O . ILE A 1 146 ? -9.291 12.720 10.266 1.00 96.75 146 ILE A O 1
ATOM 1130 N N . THR A 1 147 ? -7.411 11.589 9.860 1.00 98.12 147 THR A N 1
ATOM 1131 C CA . THR A 1 147 ? -8.112 10.318 9.590 1.00 98.12 147 THR A CA 1
ATOM 1132 C C . THR A 1 147 ? -8.955 9.864 10.778 1.00 98.12 147 THR A C 1
ATOM 1134 O O . THR A 1 147 ? -10.110 9.489 10.598 1.00 98.12 147 THR A O 1
ATOM 1137 N N . TYR A 1 148 ? -8.436 9.919 12.010 1.00 98.06 148 TYR A N 1
ATOM 1138 C CA . TYR A 1 148 ? -9.221 9.502 13.178 1.00 98.06 148 TYR A CA 1
ATOM 1139 C C . TYR A 1 148 ? -10.440 10.396 13.420 1.00 98.06 148 TYR A C 1
ATOM 1141 O O . TYR A 1 148 ? -11.519 9.868 13.687 1.00 98.06 148 TYR A O 1
ATOM 1149 N N . SER A 1 149 ? -10.301 11.719 13.287 1.00 97.50 149 SER A N 1
ATOM 1150 C CA . SER A 1 149 ? -11.423 12.654 13.444 1.00 97.50 149 SER A CA 1
ATOM 1151 C C . SER A 1 149 ? -12.484 12.467 12.373 1.00 97.50 149 SER A C 1
ATOM 1153 O O . SER A 1 149 ? -13.658 12.329 12.714 1.00 97.50 149 SER A O 1
ATOM 1155 N N . ALA A 1 150 ? -12.077 12.360 11.108 1.00 98.31 150 ALA A N 1
ATOM 1156 C CA . ALA A 1 150 ? -13.002 12.153 10.002 1.00 98.31 150 ALA A CA 1
ATOM 1157 C C . ALA A 1 150 ? -13.739 10.809 10.125 1.00 98.31 150 ALA A C 1
ATOM 1159 O O . ALA A 1 150 ? -14.944 10.736 9.902 1.00 98.31 150 ALA A O 1
ATOM 1160 N N . LEU A 1 151 ? -13.058 9.742 10.558 1.00 98.44 151 LEU A N 1
ATOM 1161 C CA . LEU A 1 151 ? -13.704 8.450 10.810 1.00 98.44 151 LEU A CA 1
ATOM 1162 C C . LEU A 1 151 ? -14.623 8.472 12.041 1.00 98.44 151 LEU A C 1
ATOM 1164 O O . LEU A 1 151 ? -15.656 7.801 12.039 1.00 98.44 151 LEU A O 1
ATOM 1168 N N . GLY A 1 152 ? -14.290 9.251 13.074 1.00 98.00 152 GLY A N 1
ATOM 1169 C CA . GLY A 1 152 ? -15.193 9.520 14.195 1.00 98.00 152 GLY A CA 1
ATOM 1170 C C . GLY A 1 152 ? -16.497 10.157 13.712 1.00 98.00 152 GLY A C 1
ATOM 1171 O O . GLY A 1 152 ? -17.579 9.632 13.979 1.00 98.00 152 GLY A O 1
ATOM 1172 N N . ALA A 1 153 ? -16.396 11.210 12.896 1.00 98.00 153 ALA A N 1
ATOM 1173 C CA . ALA A 1 153 ? -17.547 11.853 12.264 1.00 98.00 153 ALA A CA 1
ATOM 1174 C C . ALA A 1 153 ? -18.328 10.888 11.350 1.00 98.00 153 ALA A C 1
ATOM 1176 O O . ALA A 1 153 ? -19.552 10.800 11.446 1.00 98.00 153 ALA A O 1
ATOM 1177 N N . ALA A 1 154 ? -17.633 10.091 10.530 1.00 98.06 154 ALA A N 1
ATOM 1178 C CA . ALA A 1 154 ? -18.240 9.139 9.599 1.00 98.06 154 ALA A CA 1
ATOM 1179 C C . ALA A 1 154 ? -19.150 8.109 10.285 1.00 98.06 154 ALA A C 1
ATOM 1181 O O . ALA A 1 154 ? -20.145 7.674 9.702 1.00 98.06 154 ALA A O 1
ATOM 1182 N N . PHE A 1 155 ? -18.826 7.705 11.513 1.00 97.75 155 PHE A N 1
ATOM 1183 C CA . PHE A 1 155 ? -19.572 6.677 12.241 1.00 97.75 155 PHE A CA 1
ATOM 1184 C C . PHE A 1 155 ? -20.290 7.206 13.487 1.00 97.75 155 PHE A C 1
ATOM 1186 O O . PHE A 1 155 ? -20.783 6.403 14.276 1.00 97.75 155 PHE A O 1
ATOM 1193 N N . ASN A 1 156 ? -20.406 8.533 13.632 1.00 97.50 156 ASN A N 1
ATOM 1194 C CA . ASN A 1 156 ? -21.019 9.203 14.786 1.00 97.50 156 ASN A CA 1
ATOM 1195 C C . ASN A 1 156 ? -20.417 8.754 16.130 1.00 97.50 156 ASN A C 1
ATOM 1197 O O . ASN A 1 156 ? -21.137 8.494 17.094 1.00 97.50 156 ASN A O 1
ATOM 1201 N N . LEU A 1 157 ? -19.090 8.646 16.178 1.00 97.75 157 LEU A N 1
ATOM 1202 C CA . LEU A 1 157 ? -18.329 8.262 17.360 1.00 97.75 157 LEU A CA 1
ATOM 1203 C C . LEU A 1 157 ? -17.550 9.474 17.890 1.00 97.75 157 LEU A C 1
ATOM 1205 O O . LEU A 1 157 ? -16.798 10.087 17.124 1.00 97.75 157 LEU A O 1
ATOM 1209 N N . PRO A 1 158 ? -17.691 9.836 19.179 1.00 97.44 158 PRO A N 1
ATOM 1210 C CA . PRO A 1 158 ? -16.855 10.869 19.776 1.00 97.44 158 PRO A CA 1
ATOM 1211 C C . PRO A 1 158 ? -15.382 10.444 19.775 1.00 97.44 158 PRO A C 1
ATOM 1213 O O . PRO A 1 158 ? -15.061 9.260 19.865 1.00 97.44 158 PRO A O 1
ATOM 1216 N N . LEU A 1 159 ? -14.478 11.420 19.707 1.00 97.25 159 LEU A N 1
ATOM 1217 C CA . LEU A 1 159 ? -13.059 11.184 19.953 1.00 97.25 159 LEU A CA 1
ATOM 1218 C C . LEU A 1 159 ? -12.765 11.256 21.448 1.00 97.25 159 LEU A C 1
ATOM 1220 O O . LEU A 1 159 ? -13.141 12.226 22.108 1.00 97.25 159 LEU A O 1
ATOM 1224 N N . ALA A 1 160 ? -12.014 10.283 21.948 1.00 96.88 160 ALA A N 1
ATOM 1225 C CA . ALA A 1 160 ? -11.509 10.277 23.310 1.00 96.88 160 ALA A CA 1
ATOM 1226 C C . ALA A 1 160 ? -10.038 9.866 23.346 1.00 96.88 160 ALA A C 1
ATOM 1228 O O . ALA A 1 160 ? -9.523 9.188 22.453 1.00 96.88 160 ALA A O 1
ATOM 1229 N N . LEU A 1 161 ? -9.338 10.303 24.391 1.00 96.75 161 LEU A N 1
ATOM 1230 C CA . LEU A 1 161 ? -7.944 9.939 24.592 1.00 96.75 161 LEU A CA 1
ATOM 1231 C C . LEU A 1 161 ? -7.874 8.478 25.043 1.00 96.75 161 LEU A C 1
ATOM 1233 O O . LEU A 1 161 ? -8.269 8.138 26.156 1.00 96.75 161 LEU A O 1
ATOM 1237 N N . HIS A 1 162 ? -7.364 7.608 24.177 1.00 97.12 162 HIS A N 1
ATOM 1238 C CA . HIS A 1 162 ? -7.256 6.189 24.471 1.00 97.12 162 HIS A CA 1
ATOM 1239 C C . HIS A 1 162 ? -6.056 5.932 25.387 1.00 97.12 162 HIS A C 1
ATOM 1241 O O . HIS A 1 162 ? -4.913 5.784 24.937 1.00 97.12 162 HIS A O 1
ATOM 1247 N N . GLN A 1 163 ? -6.340 5.870 26.687 1.00 95.75 163 GLN A N 1
ATOM 1248 C CA . GLN A 1 163 ? -5.345 5.772 27.753 1.00 95.75 163 GLN A CA 1
ATOM 1249 C C . GLN A 1 163 ? -4.305 4.647 27.537 1.00 95.75 163 GLN A C 1
ATOM 1251 O O . GLN A 1 163 ? -3.111 4.940 27.622 1.00 95.75 163 GLN A O 1
ATOM 1256 N N . PRO A 1 164 ? -4.672 3.411 27.127 1.00 94.94 164 PRO A N 1
ATOM 1257 C CA . PRO A 1 164 ? -3.676 2.374 26.844 1.00 94.94 164 PRO A CA 1
ATOM 1258 C C . PRO A 1 164 ? -2.725 2.718 25.687 1.00 94.94 164 PRO A C 1
ATOM 1260 O O . PRO A 1 164 ? -1.556 2.341 25.720 1.00 94.94 164 PRO A O 1
ATOM 1263 N N . THR A 1 165 ? -3.189 3.428 24.651 1.00 95.81 165 THR A N 1
ATOM 1264 C CA . THR A 1 165 ? -2.312 3.872 23.548 1.00 95.81 165 THR A CA 1
ATOM 1265 C C . THR A 1 165 ? -1.325 4.918 24.043 1.00 95.81 165 THR A C 1
ATOM 1267 O O . THR A 1 165 ? -0.139 4.854 23.715 1.00 95.81 165 THR A O 1
ATOM 1270 N N . LEU A 1 166 ? -1.809 5.864 24.850 1.00 94.31 166 LEU A N 1
ATOM 1271 C CA . LEU A 1 166 ? -1.002 6.934 25.420 1.00 94.31 166 LEU A CA 1
ATOM 1272 C C . LEU A 1 166 ? 0.106 6.384 26.329 1.00 94.31 166 LEU A C 1
ATOM 1274 O O . LEU A 1 166 ? 1.269 6.760 26.189 1.00 94.31 166 LEU A O 1
ATOM 1278 N N . GLU A 1 167 ? -0.231 5.445 27.210 1.00 93.19 167 GLU A N 1
ATOM 1279 C CA . GLU A 1 167 ? 0.727 4.797 28.110 1.00 93.19 167 GLU A CA 1
ATOM 1280 C C . GLU A 1 167 ? 1.820 4.060 27.336 1.00 93.19 167 GLU A C 1
ATOM 1282 O O . GLU A 1 167 ? 3.006 4.284 27.578 1.00 93.19 167 GLU A O 1
ATOM 1287 N N . ARG A 1 168 ? 1.455 3.254 26.331 1.00 94.12 168 ARG A N 1
ATOM 1288 C CA . ARG A 1 168 ? 2.445 2.580 25.473 1.00 94.12 168 ARG A CA 1
ATOM 1289 C C . ARG A 1 168 ? 3.322 3.563 24.722 1.00 94.12 168 ARG A C 1
ATOM 1291 O O . ARG A 1 168 ? 4.525 3.341 24.585 1.00 94.12 168 ARG A O 1
ATOM 1298 N N . MET A 1 169 ? 2.725 4.640 24.216 1.00 92.69 169 MET A N 1
ATOM 1299 C CA . MET A 1 169 ? 3.454 5.690 23.524 1.00 92.69 169 MET A CA 1
ATOM 1300 C C . MET A 1 169 ? 4.497 6.300 24.459 1.00 92.69 169 MET A C 1
ATOM 1302 O O . MET A 1 169 ? 5.646 6.451 24.048 1.00 92.69 169 MET A O 1
ATOM 1306 N N . TYR A 1 170 ? 4.141 6.605 25.707 1.00 90.88 170 TYR A N 1
ATOM 1307 C CA . TYR A 1 170 ? 5.088 7.117 26.691 1.00 90.88 170 TYR A CA 1
ATOM 1308 C C . TYR A 1 170 ? 6.171 6.103 27.043 1.00 90.88 170 TYR A C 1
ATOM 1310 O O . TYR A 1 170 ? 7.356 6.428 26.947 1.00 90.88 170 TYR A O 1
ATOM 1318 N N . GLU A 1 171 ? 5.793 4.864 27.345 1.00 89.69 171 GLU A N 1
ATOM 1319 C CA . GLU A 1 171 ? 6.727 3.801 27.713 1.00 89.69 171 GLU A CA 1
ATOM 1320 C C . GLU A 1 171 ? 7.771 3.525 26.625 1.00 89.69 171 GLU A C 1
ATOM 1322 O O . GLU A 1 171 ? 8.967 3.441 26.909 1.00 89.69 171 GLU A O 1
ATOM 1327 N N . MET A 1 172 ? 7.358 3.471 25.358 1.00 87.19 172 MET A N 1
ATOM 1328 C CA . MET A 1 172 ? 8.274 3.238 24.237 1.00 87.19 172 MET A CA 1
ATOM 1329 C C . MET A 1 172 ? 9.163 4.435 23.905 1.00 87.19 172 MET A C 1
ATOM 1331 O O . MET A 1 172 ? 10.213 4.285 23.275 1.00 87.19 172 MET A O 1
ATOM 1335 N N . ASN A 1 173 ? 8.742 5.637 24.290 1.00 84.75 173 ASN A N 1
ATOM 1336 C CA . ASN A 1 173 ? 9.446 6.864 23.955 1.00 84.75 173 ASN A CA 1
ATOM 1337 C C . ASN A 1 173 ? 10.254 7.438 25.126 1.00 84.75 173 ASN A C 1
ATOM 1339 O O . ASN A 1 173 ? 11.048 8.342 24.885 1.00 84.75 173 ASN A O 1
ATOM 1343 N N . LYS A 1 174 ? 10.127 6.923 26.357 1.00 80.69 174 LYS A N 1
ATOM 1344 C CA . LYS A 1 174 ? 10.726 7.504 27.578 1.00 80.69 174 LYS A CA 1
ATOM 1345 C C . LYS A 1 174 ? 12.251 7.660 27.562 1.00 80.69 174 LYS A C 1
ATOM 1347 O O . LYS A 1 174 ? 12.785 8.521 28.250 1.00 80.69 174 LYS A O 1
ATOM 1352 N N . HIS A 1 175 ? 12.959 6.855 26.769 1.00 77.50 175 HIS A N 1
ATOM 1353 C CA . HIS A 1 175 ? 14.425 6.891 26.670 1.00 77.50 175 HIS A CA 1
ATOM 1354 C C . HIS A 1 175 ? 14.950 7.596 25.414 1.00 77.50 175 HIS A C 1
ATOM 1356 O O . HIS A 1 175 ? 16.156 7.608 25.172 1.00 77.50 175 HIS A O 1
ATOM 1362 N N . ARG A 1 176 ? 14.071 8.172 24.586 1.00 78.50 176 ARG A N 1
ATOM 1363 C CA . ARG A 1 176 ? 14.496 8.862 23.365 1.00 78.50 176 ARG A CA 1
ATOM 1364 C C . ARG A 1 176 ? 14.907 10.304 23.699 1.00 78.50 176 ARG A C 1
ATOM 1366 O O . ARG A 1 176 ? 14.114 11.037 24.278 1.00 78.50 176 ARG A O 1
ATOM 1373 N N . PRO A 1 177 ? 16.103 10.770 23.300 1.00 71.62 177 PRO A N 1
ATOM 1374 C CA . PRO A 1 177 ? 16.530 12.148 23.573 1.00 71.62 177 PRO A CA 1
ATOM 1375 C C . PRO A 1 177 ? 15.539 13.203 23.057 1.00 71.62 177 PRO A C 1
ATOM 1377 O O . PRO A 1 177 ? 15.321 14.234 23.689 1.00 71.62 177 PRO A O 1
ATOM 1380 N N . GLU A 1 178 ? 14.892 12.910 21.927 1.00 70.81 178 GLU A N 1
ATOM 1381 C CA . GLU A 1 178 ? 13.919 13.791 21.278 1.00 70.81 178 GLU A CA 1
ATOM 1382 C C . GLU A 1 178 ? 12.596 13.934 22.040 1.00 70.81 178 GLU A C 1
ATOM 1384 O O . GLU A 1 178 ? 11.861 14.888 21.808 1.00 70.81 178 GLU A O 1
ATOM 1389 N N . THR A 1 179 ? 12.258 13.006 22.939 1.00 75.25 179 THR A N 1
ATOM 1390 C CA . THR A 1 179 ? 11.018 13.059 23.735 1.00 75.25 179 THR A CA 1
ATOM 1391 C C . THR A 1 179 ? 11.243 13.731 25.087 1.00 75.25 179 THR A C 1
ATOM 1393 O O . THR A 1 179 ? 10.336 14.380 25.607 1.00 75.25 179 THR A O 1
ATOM 1396 N N . LEU A 1 180 ? 12.461 13.641 25.627 1.00 72.50 180 LEU A N 1
ATOM 1397 C CA . LEU A 1 180 ? 12.850 14.275 26.888 1.00 72.50 180 LEU A CA 1
ATOM 1398 C C . LEU A 1 180 ? 12.882 15.807 26.782 1.00 72.50 180 LEU A C 1
ATOM 1400 O O . LEU A 1 180 ? 12.472 16.489 27.716 1.00 72.50 180 LEU A O 1
ATOM 1404 N N . ASN A 1 181 ? 13.275 16.343 25.623 1.00 78.31 181 ASN A N 1
ATOM 1405 C CA . ASN A 1 181 ? 13.472 17.782 25.405 1.00 78.31 181 ASN A CA 1
ATOM 1406 C C . ASN A 1 181 ? 12.299 18.486 24.695 1.00 78.31 181 ASN A C 1
ATOM 1408 O O . ASN A 1 181 ? 12.487 19.539 24.088 1.00 78.31 181 ASN A O 1
ATOM 1412 N N . GLN A 1 182 ? 11.094 17.913 24.718 1.00 81.25 182 GLN A N 1
ATOM 1413 C CA . GLN A 1 182 ? 9.957 18.502 24.009 1.00 81.25 182 GLN A CA 1
ATOM 1414 C C . GLN A 1 182 ? 9.295 19.659 24.741 1.00 81.25 182 GLN A C 1
ATOM 1416 O O . GLN A 1 182 ? 9.024 19.583 25.942 1.00 81.25 182 GLN A O 1
ATOM 1421 N N . THR A 1 183 ? 8.909 20.657 23.950 1.00 87.44 183 THR A N 1
ATOM 1422 C CA . THR A 1 183 ? 7.967 21.711 24.341 1.00 87.44 183 THR A CA 1
ATOM 1423 C C . THR A 1 183 ? 6.573 21.141 24.618 1.00 87.44 183 THR A C 1
ATOM 1425 O O . THR A 1 183 ? 6.230 20.044 24.166 1.00 87.44 183 THR A O 1
ATOM 1428 N N . GLN A 1 184 ? 5.742 21.906 25.330 1.00 87.44 184 GLN A N 1
ATOM 1429 C CA . GLN A 1 184 ? 4.361 21.511 25.612 1.00 87.44 184 GLN A CA 1
ATOM 1430 C C . GLN A 1 184 ? 3.549 21.295 24.326 1.00 87.44 184 GLN A C 1
ATOM 1432 O O . GLN A 1 184 ? 2.851 20.295 24.211 1.00 87.44 184 GLN A O 1
ATOM 1437 N N . GLU A 1 185 ? 3.697 22.167 23.326 1.00 87.75 185 GLU A N 1
ATOM 1438 C CA . GLU A 1 185 ? 2.985 22.049 22.045 1.00 87.75 185 GLU A CA 1
ATOM 1439 C C . GLU A 1 185 ? 3.345 20.759 21.296 1.00 87.75 185 GLU A C 1
ATOM 1441 O O . GLU A 1 185 ? 2.468 20.067 20.782 1.00 87.75 185 GLU A O 1
ATOM 1446 N N . GLN A 1 186 ? 4.629 20.388 21.284 1.00 88.00 186 GLN A N 1
ATOM 1447 C CA . GLN A 1 186 ? 5.094 19.143 20.665 1.00 88.00 186 GLN A CA 1
ATOM 1448 C C . GLN A 1 186 ? 4.592 17.894 21.400 1.00 88.00 186 GLN A C 1
ATOM 1450 O O . GLN A 1 186 ? 4.409 16.849 20.771 1.00 88.00 186 GLN A O 1
ATOM 1455 N N . ARG A 1 187 ? 4.391 17.979 22.722 1.00 87.25 187 ARG A N 1
ATOM 1456 C CA . ARG A 1 187 ? 3.771 16.905 23.510 1.00 87.25 187 ARG A CA 1
ATOM 1457 C C . ARG A 1 187 ? 2.299 16.778 23.145 1.00 87.25 187 ARG A C 1
ATOM 1459 O O . ARG A 1 187 ? 1.909 15.713 22.684 1.00 87.25 187 ARG A O 1
ATOM 1466 N N . THR A 1 188 ? 1.539 17.871 23.212 1.00 88.19 188 THR A N 1
ATOM 1467 C CA . THR A 1 188 ? 0.117 17.894 22.842 1.00 88.19 188 THR A CA 1
ATOM 1468 C C . THR A 1 188 ? -0.112 17.373 21.420 1.00 88.19 188 THR A C 1
ATOM 1470 O O . THR A 1 188 ? -0.996 16.553 21.203 1.00 88.19 188 THR A O 1
ATOM 1473 N N . ALA A 1 189 ? 0.702 17.792 20.443 1.00 89.62 189 ALA A N 1
ATOM 1474 C CA . ALA A 1 189 ? 0.607 17.300 19.066 1.00 89.62 189 ALA A CA 1
ATOM 1475 C C . ALA A 1 189 ? 0.828 15.782 18.970 1.00 89.62 189 ALA A C 1
ATOM 1477 O O . ALA A 1 189 ? 0.144 15.101 18.214 1.00 89.62 189 ALA A O 1
ATOM 1478 N N . ARG A 1 190 ? 1.747 15.228 19.770 1.00 90.44 190 ARG A N 1
ATOM 1479 C CA . ARG A 1 190 ? 1.979 13.783 19.811 1.00 90.44 190 ARG A CA 1
ATOM 1480 C C . ARG A 1 190 ? 0.808 13.032 20.446 1.00 90.44 190 ARG A C 1
ATOM 1482 O O . ARG A 1 190 ? 0.409 11.994 19.925 1.00 90.44 190 ARG A O 1
ATOM 1489 N N . GLU A 1 191 ? 0.271 13.542 21.549 1.00 92.12 191 GLU A N 1
ATOM 1490 C CA . GLU A 1 191 ? -0.856 12.924 22.259 1.00 92.12 191 GLU A CA 1
ATOM 1491 C C . GLU A 1 191 ? -2.116 12.834 21.389 1.00 92.12 191 GLU A C 1
ATOM 1493 O O . GLU A 1 191 ? -2.902 11.906 21.564 1.00 92.12 191 GLU A O 1
ATOM 1498 N N . ARG A 1 192 ? -2.276 13.714 20.386 1.00 92.12 192 ARG A N 1
ATOM 1499 C CA . ARG A 1 192 ? -3.369 13.617 19.399 1.00 92.12 192 ARG A CA 1
ATOM 1500 C C . ARG A 1 192 ? -3.388 12.291 18.641 1.00 92.12 192 ARG A C 1
ATOM 1502 O O . ARG A 1 192 ? -4.466 11.825 18.305 1.00 92.12 192 ARG A O 1
ATOM 1509 N N . MET A 1 193 ? -2.246 11.626 18.453 1.00 94.25 193 MET A N 1
ATOM 1510 C CA . MET A 1 193 ? -2.209 10.290 17.836 1.00 94.25 193 MET A CA 1
ATOM 1511 C C . MET A 1 193 ? -2.860 9.198 18.708 1.00 94.25 193 MET A C 1
ATOM 1513 O O . MET A 1 193 ? -3.053 8.075 18.245 1.00 94.25 193 MET A O 1
ATOM 1517 N N . ALA A 1 194 ? -3.160 9.501 19.976 1.00 96.38 194 ALA A N 1
ATOM 1518 C CA . ALA A 1 194 ? -3.924 8.647 20.881 1.00 96.38 194 ALA A CA 1
ATOM 1519 C C . ALA A 1 194 ? -5.387 9.105 21.046 1.00 96.38 194 ALA A C 1
ATOM 1521 O O . ALA A 1 194 ? -6.120 8.462 21.794 1.00 96.38 194 ALA A O 1
ATOM 1522 N N . LEU A 1 195 ? -5.830 10.176 20.370 1.00 96.56 195 LEU A N 1
ATOM 1523 C CA . LEU A 1 195 ? -7.251 10.526 20.270 1.00 96.56 195 LEU A CA 1
ATOM 1524 C C . LEU A 1 195 ? -7.907 9.611 19.236 1.00 96.56 195 LEU A C 1
ATOM 1526 O O . LEU A 1 195 ? -7.717 9.782 18.034 1.00 96.56 195 LEU A O 1
ATOM 1530 N N . LEU A 1 196 ? -8.663 8.626 19.713 1.00 97.88 196 LEU A N 1
ATOM 1531 C CA . LEU A 1 196 ? -9.313 7.619 18.880 1.00 97.88 196 LEU A CA 1
ATOM 1532 C C . LEU A 1 196 ? -10.839 7.750 18.993 1.00 97.88 196 LEU A C 1
ATOM 1534 O O . LEU A 1 196 ? -11.337 8.137 20.051 1.00 97.88 196 LEU A O 1
ATOM 1538 N N . PRO A 1 197 ? -11.597 7.403 17.939 1.00 97.75 197 PRO A N 1
ATOM 1539 C CA . PRO A 1 197 ? -13.031 7.170 18.043 1.00 97.75 197 PRO A CA 1
ATOM 1540 C C . PRO A 1 197 ? -13.353 6.158 19.148 1.00 97.75 197 PRO A C 1
ATOM 1542 O O . PRO A 1 197 ? -12.786 5.063 19.177 1.00 97.75 197 PRO A O 1
ATOM 1545 N N . GLU A 1 198 ? -14.279 6.517 20.032 1.00 95.50 198 GLU A N 1
ATOM 1546 C CA . GLU A 1 198 ? -14.726 5.705 21.162 1.00 95.50 198 GLU A CA 1
ATOM 1547 C C . GLU A 1 198 ? -16.229 5.425 21.063 1.00 95.50 198 GLU A C 1
ATOM 1549 O O . GLU A 1 198 ? -17.023 6.290 20.697 1.00 95.50 198 GLU A O 1
ATOM 1554 N N . GLY A 1 199 ? -16.630 4.199 21.401 1.00 94.19 199 GLY A N 1
ATOM 1555 C CA . GLY A 1 199 ? -18.031 3.797 21.465 1.00 94.19 199 GLY A CA 1
ATOM 1556 C C . GLY A 1 199 ? -18.296 2.427 20.839 1.00 94.19 199 GLY A C 1
ATOM 1557 O O . GLY A 1 199 ? -17.365 1.686 20.509 1.00 94.19 199 GLY A O 1
ATOM 1558 N N . PRO A 1 200 ? -19.579 2.058 20.676 1.00 92.06 200 PRO A N 1
ATOM 1559 C CA . PRO A 1 200 ? -19.961 0.766 20.124 1.00 92.06 200 PRO A CA 1
ATOM 1560 C C . PRO A 1 200 ? -19.362 0.535 18.732 1.00 92.06 200 PRO A C 1
ATOM 1562 O O . PRO A 1 200 ? -19.559 1.322 17.809 1.00 92.06 200 PRO A O 1
ATOM 1565 N N . GLY A 1 201 ? -18.646 -0.580 18.577 1.00 90.50 201 GLY A N 1
ATOM 1566 C CA . GLY A 1 201 ? -18.033 -0.957 17.304 1.00 90.50 201 GLY A CA 1
ATOM 1567 C C . GLY A 1 201 ? -16.669 -0.323 17.028 1.00 90.50 201 GLY A C 1
ATOM 1568 O O . GLY A 1 201 ? -16.150 -0.552 15.936 1.00 90.50 201 GLY A O 1
ATOM 1569 N N . ALA A 1 202 ? -16.081 0.411 17.979 1.00 96.75 202 ALA A N 1
ATOM 1570 C CA . ALA A 1 202 ? -14.701 0.886 17.919 1.00 96.75 202 ALA A CA 1
ATOM 1571 C C . ALA A 1 202 ? -13.799 0.106 18.884 1.00 96.75 202 ALA A C 1
ATOM 1573 O O . ALA A 1 202 ? -14.077 0.027 20.077 1.00 96.75 202 ALA A O 1
ATOM 1574 N N . HIS A 1 203 ? -12.711 -0.471 18.369 1.00 95.88 203 HIS A N 1
ATOM 1575 C CA . HIS A 1 203 ? -11.765 -1.255 19.165 1.00 95.88 203 HIS A CA 1
ATOM 1576 C C . HIS A 1 203 ? -10.325 -0.962 18.745 1.00 95.88 203 HIS A C 1
ATOM 1578 O O . HIS A 1 203 ? -9.973 -1.103 17.576 1.00 95.88 203 HIS A O 1
ATOM 1584 N N . ALA A 1 204 ? -9.467 -0.604 19.699 1.00 97.06 204 ALA A N 1
ATOM 1585 C CA . ALA A 1 204 ? -8.030 -0.495 19.476 1.00 97.06 204 ALA A CA 1
ATOM 1586 C C . ALA A 1 204 ? -7.359 -1.863 19.690 1.00 97.06 204 ALA A C 1
ATOM 1588 O O . ALA A 1 204 ? -7.370 -2.410 20.793 1.00 97.06 204 ALA A O 1
ATOM 1589 N N . LEU A 1 205 ? -6.772 -2.419 18.631 1.00 97.00 205 LEU A N 1
ATOM 1590 C CA . LEU A 1 205 ? -6.096 -3.714 18.645 1.00 97.00 205 LEU A CA 1
ATOM 1591 C C . LEU A 1 205 ? -4.581 -3.524 18.694 1.00 97.00 205 LEU A C 1
ATOM 1593 O O . LEU A 1 205 ? -3.982 -2.953 17.783 1.00 97.00 205 LEU A O 1
ATOM 1597 N N . PHE A 1 206 ? -3.943 -4.058 19.728 1.00 97.19 206 PHE A N 1
ATOM 1598 C CA . PHE A 1 206 ? -2.493 -4.112 19.827 1.00 97.19 206 PHE A CA 1
ATOM 1599 C C . PHE A 1 206 ? -1.998 -5.502 19.463 1.00 97.19 206 PHE A C 1
ATOM 1601 O O . PHE A 1 206 ? -2.150 -6.452 20.228 1.00 97.19 206 PHE A O 1
ATOM 1608 N N . VAL A 1 207 ? -1.386 -5.611 18.289 1.00 96.19 207 VAL A N 1
ATOM 1609 C CA . VAL A 1 207 ? -0.998 -6.903 17.710 1.00 96.19 207 VAL A CA 1
ATOM 1610 C C . VAL A 1 207 ? 0.461 -7.291 17.985 1.00 96.19 207 VAL A C 1
ATOM 1612 O O . VAL A 1 207 ? 0.851 -8.418 17.700 1.00 96.19 207 VAL A O 1
ATOM 1615 N N . TYR A 1 208 ? 1.256 -6.388 18.572 1.00 94.12 208 TYR A N 1
ATOM 1616 C CA . TYR A 1 208 ? 2.635 -6.647 18.997 1.00 94.12 208 TYR A CA 1
ATOM 1617 C C . TYR A 1 208 ? 2.950 -5.992 20.343 1.00 94.12 208 TYR A C 1
ATOM 1619 O O . TYR A 1 208 ? 2.411 -4.935 20.674 1.00 94.12 208 TYR A O 1
ATOM 1627 N N . GLU A 1 209 ? 3.873 -6.606 21.079 1.00 91.06 209 GLU A N 1
ATOM 1628 C CA . GLU A 1 209 ? 4.366 -6.122 22.375 1.00 91.06 209 GLU A CA 1
ATOM 1629 C C . GLU A 1 209 ? 5.340 -4.942 22.234 1.00 91.06 209 GLU A C 1
ATOM 1631 O O . GLU A 1 209 ? 5.455 -4.109 23.129 1.00 91.06 209 GLU A O 1
ATOM 1636 N N . ASP A 1 210 ? 6.025 -4.853 21.090 1.00 89.19 210 ASP A N 1
ATOM 1637 C CA . ASP A 1 210 ? 7.068 -3.869 20.793 1.00 89.19 210 ASP A CA 1
ATOM 1638 C C . ASP A 1 210 ? 6.564 -2.702 19.923 1.00 89.19 210 ASP A C 1
ATOM 1640 O O . ASP A 1 210 ? 7.354 -2.040 19.245 1.00 89.19 210 ASP A O 1
ATOM 1644 N N . LEU A 1 211 ? 5.249 -2.456 19.904 1.00 92.25 211 LEU A N 1
ATOM 1645 C CA . LEU A 1 211 ? 4.620 -1.359 19.168 1.00 92.25 211 LEU A CA 1
ATOM 1646 C C . LEU A 1 211 ? 3.545 -0.656 20.001 1.00 92.25 211 LEU A C 1
ATOM 1648 O O . LEU A 1 211 ? 2.676 -1.283 20.603 1.00 92.25 211 LEU A O 1
ATOM 1652 N N . TRP A 1 212 ? 3.578 0.678 19.977 1.00 93.44 212 TRP A N 1
ATOM 1653 C CA . TRP A 1 212 ? 2.605 1.509 20.682 1.00 93.44 212 TRP A CA 1
ATOM 1654 C C . TRP A 1 212 ? 1.386 1.841 19.824 1.00 93.44 212 TRP A C 1
ATOM 1656 O O . TRP A 1 212 ? 0.330 2.129 20.373 1.00 93.44 212 TRP A O 1
ATOM 1666 N N . VAL A 1 213 ? 1.532 1.833 18.496 1.00 95.25 213 VAL A N 1
ATOM 1667 C CA . VAL A 1 213 ? 0.458 2.194 17.562 1.00 95.25 213 VAL A CA 1
ATOM 1668 C C . VAL A 1 213 ? -0.531 1.029 17.470 1.00 95.25 213 VAL A C 1
ATOM 1670 O O . VAL A 1 213 ? -0.111 -0.060 17.063 1.00 95.25 213 VAL A O 1
ATOM 1673 N N . PRO A 1 214 ? -1.815 1.218 17.825 1.00 96.88 214 PRO A N 1
ATOM 1674 C CA . PRO A 1 214 ? -2.832 0.197 17.630 1.00 96.88 214 PRO A CA 1
ATOM 1675 C C . PRO A 1 214 ? -3.300 0.154 16.172 1.00 96.88 214 PRO A C 1
ATOM 1677 O O . PRO A 1 214 ? -3.127 1.102 15.409 1.00 96.88 214 PRO A O 1
ATOM 1680 N N . ILE A 1 215 ? -3.983 -0.927 15.817 1.00 98.19 215 ILE A N 1
ATOM 1681 C CA . ILE A 1 215 ? -4.905 -0.956 14.683 1.00 98.19 215 ILE A CA 1
ATOM 1682 C C . ILE A 1 215 ? -6.274 -0.572 15.228 1.00 98.19 215 ILE A C 1
ATOM 1684 O O . ILE A 1 215 ? -6.835 -1.302 16.044 1.00 98.19 215 ILE A O 1
ATOM 1688 N N . LEU A 1 216 ? -6.825 0.558 14.794 1.00 98.06 216 LEU A N 1
ATOM 1689 C CA . LEU A 1 216 ? -8.198 0.906 15.147 1.00 98.06 216 LEU A CA 1
ATOM 1690 C C . LEU A 1 216 ? -9.156 0.142 14.231 1.00 98.06 216 LEU A C 1
ATOM 1692 O O . LEU A 1 216 ? -9.156 0.345 13.018 1.00 98.06 216 LEU A O 1
ATOM 1696 N N . GLN A 1 217 ? -9.973 -0.729 14.814 1.00 97.62 217 GLN A N 1
ATOM 1697 C CA . GLN A 1 217 ? -11.062 -1.408 14.132 1.00 97.62 217 GLN A CA 1
ATOM 1698 C C . GLN A 1 217 ? -12.374 -0.649 14.355 1.00 97.62 217 GLN A C 1
ATOM 1700 O O . GLN A 1 217 ? -12.778 -0.450 15.498 1.00 97.62 217 GLN A O 1
ATOM 1705 N N . LEU A 1 218 ? -13.063 -0.284 13.272 1.00 97.69 218 LEU A N 1
ATOM 1706 C CA . LEU A 1 218 ? -14.379 0.355 13.285 1.00 97.69 218 LEU A CA 1
ATOM 1707 C C . LEU A 1 218 ? -15.414 -0.516 12.563 1.00 97.69 218 LEU A C 1
ATOM 1709 O O . LEU A 1 218 ? -15.131 -1.128 11.526 1.00 97.69 218 LEU A O 1
ATOM 1713 N N . GLN A 1 219 ? -16.631 -0.575 13.107 1.00 95.44 219 GLN A N 1
ATOM 1714 C CA . GLN A 1 219 ? -17.774 -1.306 12.536 1.00 95.44 219 GLN A CA 1
ATOM 1715 C C . GLN A 1 219 ? -17.480 -2.796 12.251 1.00 95.44 219 GLN A C 1
ATOM 1717 O O . GLN A 1 219 ? -18.082 -3.403 11.366 1.00 95.44 219 GLN A O 1
ATOM 1722 N N . GLY A 1 220 ? -16.498 -3.380 12.951 1.00 93.12 220 GLY A N 1
ATOM 1723 C CA . GLY A 1 220 ? -16.031 -4.760 12.757 1.00 93.12 220 GLY A CA 1
ATOM 1724 C C . GLY A 1 220 ? -15.375 -5.059 11.399 1.00 93.12 220 GLY A C 1
ATOM 1725 O O . GLY A 1 220 ? -15.043 -6.213 11.136 1.00 93.12 220 GLY A O 1
ATOM 1726 N N . LYS A 1 221 ? -15.192 -4.058 10.526 1.00 96.06 221 LYS A N 1
ATOM 1727 C CA . LYS A 1 221 ? -14.742 -4.248 9.133 1.00 96.06 221 LYS A CA 1
ATOM 1728 C C . LYS A 1 221 ? -13.613 -3.319 8.707 1.00 96.06 221 LYS A C 1
ATOM 1730 O O . LYS A 1 221 ? -12.763 -3.730 7.916 1.00 96.06 221 LYS A O 1
ATOM 1735 N N . LEU A 1 222 ? -13.627 -2.072 9.177 1.00 98.38 222 LEU A N 1
ATOM 1736 C CA . LEU A 1 222 ? -12.646 -1.051 8.826 1.00 98.38 222 LEU A CA 1
ATOM 1737 C C . LEU A 1 222 ? -11.463 -1.123 9.782 1.00 98.38 222 LEU A C 1
ATOM 1739 O O . LEU A 1 222 ? -11.669 -1.114 10.986 1.00 98.38 222 LEU A O 1
ATOM 1743 N N . HIS A 1 223 ? -10.249 -1.176 9.252 1.00 98.56 223 HIS A N 1
ATOM 1744 C CA . HIS A 1 223 ? -9.008 -1.262 10.012 1.00 98.56 223 HIS A CA 1
ATOM 1745 C C . HIS A 1 223 ? -8.112 -0.097 9.604 1.00 98.56 223 HIS A C 1
ATOM 1747 O O . HIS A 1 223 ? -7.718 0.007 8.442 1.00 98.56 223 HIS A O 1
ATOM 1753 N N . VAL A 1 224 ? -7.813 0.785 10.552 1.00 98.62 224 VAL A N 1
ATOM 1754 C CA . VAL A 1 224 ? -7.018 1.992 10.317 1.00 98.62 224 VAL A CA 1
ATOM 1755 C C . VAL A 1 224 ? -5.559 1.700 10.618 1.00 98.62 224 VAL A C 1
ATOM 1757 O O . VAL A 1 224 ? -5.227 1.278 11.729 1.00 98.62 224 VAL A O 1
ATOM 1760 N N . LEU A 1 225 ? -4.694 1.885 9.621 1.00 98.44 225 LEU A N 1
ATOM 1761 C CA . LEU A 1 225 ? -3.259 1.635 9.727 1.00 98.44 225 LEU A CA 1
ATOM 1762 C C . LEU A 1 225 ? -2.446 2.890 9.345 1.00 98.44 225 LEU A C 1
ATOM 1764 O O . LEU A 1 225 ? -2.913 3.750 8.600 1.00 98.44 225 LEU A O 1
ATOM 1768 N N . PRO A 1 226 ? -1.193 2.999 9.818 1.00 97.38 226 PRO A N 1
ATOM 1769 C CA . PRO A 1 226 ? -0.302 4.108 9.482 1.00 97.38 226 PRO A CA 1
ATOM 1770 C C . PRO A 1 226 ? 0.086 4.151 8.002 1.00 97.38 226 PRO A C 1
ATOM 1772 O O . PRO A 1 226 ? 0.134 3.125 7.323 1.00 97.38 226 PRO A O 1
ATOM 1775 N N . GLY A 1 227 ? 0.457 5.345 7.530 1.00 96.50 227 GLY A N 1
ATOM 1776 C CA . GLY A 1 227 ? 1.029 5.557 6.192 1.00 96.50 227 GLY A CA 1
ATOM 1777 C C . GLY A 1 227 ? 2.463 5.034 6.042 1.00 96.50 227 GLY A C 1
ATOM 1778 O O . GLY A 1 227 ? 2.897 4.683 4.947 1.00 96.50 227 GLY A O 1
ATOM 1779 N N . VAL A 1 228 ? 3.214 4.917 7.145 1.00 96.44 228 VAL A N 1
ATOM 1780 C CA . VAL A 1 228 ? 4.615 4.463 7.121 1.00 96.44 228 VAL A CA 1
ATOM 1781 C C . VAL A 1 228 ? 4.696 2.996 6.664 1.00 96.44 228 VAL A C 1
ATOM 1783 O O . VAL A 1 228 ? 4.240 2.116 7.400 1.00 96.44 228 VAL A O 1
ATOM 1786 N N . PRO A 1 229 ? 5.342 2.675 5.520 1.00 96.38 229 PRO A N 1
ATOM 1787 C CA . PRO A 1 229 ? 5.208 1.349 4.913 1.00 96.38 229 PRO A CA 1
ATOM 1788 C C . PRO A 1 229 ? 5.708 0.179 5.763 1.00 96.38 229 PRO A C 1
ATOM 1790 O O . PRO A 1 229 ? 5.132 -0.905 5.735 1.00 96.38 229 PRO A O 1
ATOM 1793 N N . SER A 1 230 ? 6.788 0.357 6.529 1.00 96.94 230 SER A N 1
ATOM 1794 C CA . SER A 1 230 ? 7.291 -0.696 7.424 1.00 96.94 230 SER A CA 1
ATOM 1795 C C . SER A 1 230 ? 6.300 -1.021 8.542 1.00 96.94 230 SER A C 1
ATOM 1797 O O . SER A 1 230 ? 6.130 -2.190 8.885 1.00 96.94 230 SER A O 1
ATOM 1799 N N . LEU A 1 231 ? 5.633 0.001 9.079 1.00 96.50 231 LEU A N 1
ATOM 1800 C CA . LEU A 1 231 ? 4.673 -0.146 10.163 1.00 96.50 231 LEU A CA 1
ATOM 1801 C C . LEU A 1 231 ? 3.339 -0.696 9.649 1.00 96.50 231 LEU A C 1
ATOM 1803 O O . LEU A 1 231 ? 2.803 -1.615 10.258 1.00 96.50 231 LEU A O 1
ATOM 1807 N N . PHE A 1 232 ? 2.873 -0.216 8.490 1.00 98.19 232 PHE A N 1
ATOM 1808 C CA . PHE A 1 232 ? 1.704 -0.755 7.792 1.00 98.19 232 PHE A CA 1
ATOM 1809 C C . PHE A 1 232 ? 1.832 -2.267 7.574 1.00 98.19 232 PHE A C 1
ATOM 1811 O O . PHE A 1 232 ? 0.957 -3.029 7.975 1.00 98.19 232 PHE A O 1
ATOM 1818 N N . ARG A 1 233 ? 2.961 -2.714 7.002 1.00 98.06 233 ARG A N 1
ATOM 1819 C CA . ARG A 1 233 ? 3.227 -4.139 6.750 1.00 98.06 233 ARG A CA 1
ATOM 1820 C C . ARG A 1 233 ? 3.204 -4.967 8.026 1.00 98.06 233 ARG A C 1
ATOM 1822 O O . ARG A 1 233 ? 2.517 -5.981 8.072 1.00 98.06 233 ARG A O 1
ATOM 1829 N N . LYS A 1 234 ? 3.937 -4.517 9.051 1.00 97.31 234 LYS A N 1
ATOM 1830 C CA . LYS A 1 234 ? 4.032 -5.228 10.329 1.00 97.31 234 LYS A CA 1
ATOM 1831 C C . LYS A 1 234 ? 2.646 -5.365 10.962 1.00 97.31 234 LYS A C 1
ATOM 1833 O O . LYS A 1 234 ? 2.222 -6.477 11.238 1.00 97.31 234 LYS A O 1
ATOM 1838 N N . LEU A 1 235 ? 1.906 -4.264 11.108 1.00 97.94 235 LEU A N 1
ATOM 1839 C CA . LEU A 1 235 ? 0.562 -4.274 11.694 1.00 97.94 235 LEU A CA 1
ATOM 1840 C C . LEU A 1 235 ? -0.422 -5.139 10.893 1.00 97.94 235 LEU A C 1
ATOM 1842 O O . LEU A 1 235 ? -1.141 -5.937 11.486 1.00 97.94 235 LEU A O 1
ATOM 1846 N N . LEU A 1 236 ? -0.420 -5.047 9.560 1.00 97.94 236 LEU A N 1
ATOM 1847 C CA . LEU A 1 236 ? -1.308 -5.856 8.722 1.00 97.94 236 LEU A CA 1
ATOM 1848 C C . LEU A 1 236 ? -1.035 -7.363 8.864 1.00 97.94 236 LEU A C 1
ATOM 1850 O O . LEU A 1 236 ? -1.975 -8.153 8.909 1.00 97.94 236 LEU A O 1
ATOM 1854 N N . GLU A 1 237 ? 0.230 -7.779 8.965 1.00 97.25 237 GLU A N 1
ATOM 1855 C CA . GLU A 1 237 ? 0.568 -9.182 9.236 1.00 97.25 237 GLU A CA 1
ATOM 1856 C C . GLU A 1 237 ? 0.160 -9.616 10.648 1.00 97.25 237 GLU A C 1
ATOM 1858 O O . GLU A 1 237 ? -0.405 -10.698 10.813 1.00 97.25 237 GLU A O 1
ATOM 1863 N N . GLY A 1 238 ? 0.365 -8.758 11.650 1.00 96.56 238 GLY A N 1
ATOM 1864 C CA . GLY A 1 238 ? -0.061 -9.008 13.029 1.00 96.56 238 GLY A CA 1
ATOM 1865 C C . GLY A 1 238 ? -1.578 -9.085 13.208 1.00 96.56 238 GLY A C 1
ATOM 1866 O O . GLY A 1 238 ? -2.047 -9.671 14.177 1.00 96.56 238 GLY A O 1
ATOM 1867 N N . LEU A 1 239 ? -2.358 -8.540 12.270 1.00 96.31 239 LEU A N 1
ATOM 1868 C CA . LEU A 1 239 ? -3.820 -8.584 12.295 1.00 96.31 239 LEU A CA 1
ATOM 1869 C C . LEU A 1 239 ? -4.389 -9.968 11.950 1.00 96.31 239 LEU A C 1
ATOM 1871 O O . LEU A 1 239 ? -5.523 -10.260 12.316 1.00 96.31 239 LEU A O 1
ATOM 1875 N N . VAL A 1 240 ? -3.624 -10.827 11.268 1.00 95.19 240 VAL A N 1
ATOM 1876 C CA . VAL A 1 240 ? -4.082 -12.138 10.766 1.00 95.19 240 VAL A CA 1
ATOM 1877 C C . VAL A 1 240 ? -4.802 -12.988 11.823 1.00 95.19 240 VAL A C 1
ATOM 1879 O O . VAL A 1 240 ? -5.871 -13.502 11.502 1.00 95.19 240 VAL A O 1
ATOM 1882 N N . PRO A 1 241 ? -4.308 -13.114 13.071 1.00 94.56 241 PRO A N 1
ATOM 1883 C CA . PRO A 1 241 ? -4.978 -13.903 14.099 1.00 94.56 241 PRO A CA 1
ATOM 1884 C C . PRO A 1 241 ? -6.290 -13.301 14.602 1.00 94.56 241 PRO A C 1
ATOM 1886 O O . PRO A 1 241 ? -6.960 -13.963 15.370 1.00 94.56 241 PRO A O 1
ATOM 1889 N N . TYR A 1 242 ? -6.655 -12.071 14.228 1.00 94.94 242 TYR A N 1
ATOM 1890 C CA . TYR A 1 242 ? -7.847 -11.367 14.724 1.00 94.94 242 TYR A CA 1
ATOM 1891 C C . TYR A 1 242 ? -8.994 -11.336 13.704 1.00 94.94 242 TYR A C 1
ATOM 1893 O O . TYR A 1 242 ? -10.077 -10.819 13.997 1.00 94.94 242 TYR A O 1
ATOM 1901 N N . ILE A 1 243 ? -8.769 -11.869 12.499 1.00 94.31 243 ILE A N 1
ATOM 1902 C CA . ILE A 1 243 ? -9.705 -11.800 11.375 1.00 94.31 243 ILE A CA 1
ATOM 1903 C C . ILE A 1 243 ? -10.014 -13.193 10.812 1.00 94.31 243 ILE A C 1
ATOM 1905 O O . ILE A 1 243 ? -9.149 -14.061 10.726 1.00 94.31 243 ILE A O 1
ATOM 1909 N N . ALA A 1 244 ? -11.263 -13.405 10.394 1.00 93.81 244 ALA A N 1
ATOM 1910 C CA . ALA A 1 244 ? -11.710 -14.671 9.817 1.00 93.81 244 ALA A CA 1
ATOM 1911 C C . ALA A 1 244 ? -11.382 -14.730 8.318 1.00 93.81 244 ALA A C 1
ATOM 1913 O O . ALA A 1 244 ? -12.130 -14.219 7.480 1.00 93.81 244 ALA A O 1
ATOM 1914 N N . LEU A 1 245 ? -10.240 -15.327 7.980 1.00 92.81 245 LEU A N 1
ATOM 1915 C CA . LEU A 1 245 ? -9.767 -15.467 6.601 1.00 92.81 245 LEU A CA 1
ATOM 1916 C C . LEU A 1 245 ? -10.284 -16.751 5.929 1.00 92.81 245 LEU A C 1
ATOM 1918 O O . LEU A 1 245 ? -10.599 -17.721 6.620 1.00 92.81 245 LEU A O 1
ATOM 1922 N N . PRO A 1 246 ? -10.345 -16.784 4.584 1.00 90.44 246 PRO A N 1
ATOM 1923 C CA . PRO A 1 246 ? -10.634 -18.001 3.833 1.00 90.44 246 PRO A CA 1
ATOM 1924 C C . PRO A 1 246 ? -9.667 -19.143 4.160 1.00 90.44 246 PRO A C 1
ATOM 1926 O O . PRO A 1 246 ? -8.485 -18.923 4.445 1.00 90.44 246 PRO A O 1
ATOM 1929 N N . GLN A 1 247 ? -10.168 -20.374 4.055 1.00 85.31 247 GLN A N 1
ATOM 1930 C CA . GLN A 1 247 ? -9.342 -21.572 4.183 1.00 85.31 247 GLN A CA 1
ATOM 1931 C C . GLN A 1 247 ? -8.322 -21.663 3.042 1.00 85.31 247 GLN A C 1
ATOM 1933 O O . GLN A 1 247 ? -8.535 -21.142 1.945 1.00 85.31 247 GLN A O 1
ATOM 1938 N N . ASP A 1 248 ? -7.231 -22.394 3.275 1.00 80.44 248 ASP A N 1
ATOM 1939 C CA . ASP A 1 248 ? -6.161 -22.587 2.290 1.00 80.44 248 ASP A CA 1
ATOM 1940 C C . ASP A 1 248 ? -6.667 -23.166 0.957 1.00 80.44 248 ASP A C 1
ATOM 1942 O O . ASP A 1 248 ? -6.161 -22.799 -0.101 1.00 80.44 248 ASP A O 1
ATOM 1946 N N . SER A 1 249 ? -7.709 -24.002 0.996 1.00 76.25 249 SER A N 1
ATOM 1947 C CA . SER A 1 249 ? -8.364 -24.593 -0.180 1.00 76.25 249 SER A CA 1
ATOM 1948 C C . SER A 1 249 ? -9.100 -23.582 -1.069 1.00 76.25 249 SER A C 1
ATOM 1950 O O . SER A 1 249 ? -9.350 -23.860 -2.241 1.00 76.25 249 SER A O 1
ATOM 1952 N N . GLU A 1 250 ? -9.449 -22.403 -0.546 1.00 76.50 250 GLU A N 1
ATOM 1953 C CA . GLU A 1 250 ? -10.141 -21.350 -1.298 1.00 76.50 250 GLU A CA 1
ATOM 1954 C C . GLU A 1 250 ? -9.177 -20.353 -1.960 1.00 76.50 250 GLU A C 1
ATOM 1956 O O . GLU A 1 250 ? -9.609 -19.494 -2.742 1.00 76.50 250 GLU A O 1
ATOM 1961 N N . ARG A 1 251 ? -7.873 -20.464 -1.674 1.00 85.00 251 ARG A N 1
ATOM 1962 C CA . ARG A 1 251 ? -6.842 -19.556 -2.184 1.00 85.00 251 ARG A CA 1
ATOM 1963 C C . ARG A 1 251 ? -6.651 -19.713 -3.688 1.00 85.00 251 ARG A C 1
ATOM 1965 O O . ARG A 1 251 ? -6.804 -20.785 -4.269 1.00 85.00 251 ARG A O 1
ATOM 1972 N N . SER A 1 252 ? -6.301 -18.603 -4.330 1.00 86.06 252 SER A N 1
ATOM 1973 C CA . SER A 1 252 ? -5.881 -18.618 -5.729 1.00 86.06 252 SER A CA 1
ATOM 1974 C C . SER A 1 252 ? -4.373 -18.807 -5.805 1.00 86.06 252 SER A C 1
ATOM 1976 O O . SER A 1 252 ? -3.614 -18.173 -5.078 1.00 86.06 252 SER A O 1
ATOM 1978 N N . TYR A 1 253 ? -3.940 -19.652 -6.724 1.00 88.50 253 TYR A N 1
ATOM 1979 C CA . TYR A 1 253 ? -2.544 -19.879 -7.047 1.00 88.50 253 TYR A CA 1
ATOM 1980 C C . TYR A 1 253 ? -2.168 -19.072 -8.283 1.00 88.50 253 TYR A C 1
ATOM 1982 O O . TYR A 1 253 ? -3.010 -18.785 -9.138 1.00 88.50 253 TYR A O 1
ATOM 1990 N N . ARG A 1 254 ? -0.886 -18.718 -8.387 1.00 90.31 254 ARG A N 1
ATOM 1991 C CA . ARG A 1 254 ? -0.308 -18.064 -9.561 1.00 90.31 254 ARG A CA 1
ATOM 1992 C C . ARG A 1 254 ? 0.881 -18.864 -10.064 1.00 90.31 254 ARG A C 1
ATOM 1994 O O . ARG A 1 254 ? 1.800 -19.135 -9.295 1.00 90.31 254 ARG A O 1
ATOM 2001 N N . LYS A 1 255 ? 0.886 -19.182 -11.354 1.00 91.38 255 LYS A N 1
ATOM 2002 C CA . LYS A 1 255 ? 2.038 -19.740 -12.068 1.00 91.38 255 LYS A CA 1
ATOM 2003 C C . LYS A 1 255 ? 2.514 -18.740 -13.104 1.00 91.38 255 LYS A C 1
ATOM 2005 O O . LYS A 1 255 ? 1.701 -18.078 -13.742 1.00 91.38 255 LYS A O 1
ATOM 2010 N N . MET A 1 256 ? 3.828 -18.603 -13.239 1.00 91.88 256 MET A N 1
ATOM 2011 C CA . MET A 1 256 ? 4.436 -17.657 -14.169 1.00 91.88 256 MET A CA 1
ATOM 2012 C C . MET A 1 256 ? 5.441 -18.373 -15.064 1.00 91.88 256 MET A C 1
ATOM 2014 O O . MET A 1 256 ? 6.302 -19.100 -14.570 1.00 91.88 256 MET A O 1
ATOM 2018 N N . VAL A 1 257 ? 5.341 -18.136 -16.369 1.00 90.12 257 VAL A N 1
ATOM 2019 C CA . VAL A 1 257 ? 6.249 -18.656 -17.393 1.00 90.12 257 VAL A CA 1
ATOM 2020 C C . VAL A 1 257 ? 6.909 -17.473 -18.089 1.00 90.12 257 VAL A C 1
ATOM 2022 O O . VAL A 1 257 ? 6.228 -16.629 -18.665 1.00 90.12 257 VAL A O 1
ATOM 2025 N N . LEU A 1 258 ? 8.238 -17.396 -18.032 1.00 89.25 258 LEU A N 1
ATOM 2026 C CA . LEU A 1 258 ? 9.013 -16.369 -18.729 1.00 89.25 258 LEU A CA 1
ATOM 2027 C C . LEU A 1 258 ? 9.414 -16.870 -20.120 1.00 89.25 258 LEU A C 1
ATOM 2029 O O . LEU A 1 258 ? 9.982 -17.954 -20.243 1.00 89.25 258 LEU A O 1
ATOM 2033 N N . THR A 1 259 ? 9.180 -16.059 -21.150 1.00 87.19 259 THR A N 1
ATOM 2034 C CA . THR A 1 259 ? 9.604 -16.323 -22.531 1.00 87.19 259 THR A CA 1
ATOM 2035 C C . THR A 1 259 ? 10.357 -15.134 -23.121 1.00 87.19 259 THR A C 1
ATOM 2037 O O . THR A 1 259 ? 10.090 -13.989 -22.771 1.00 87.19 259 THR A O 1
ATOM 2040 N N . GLN A 1 260 ? 11.299 -15.400 -24.029 1.00 87.94 260 GLN A N 1
ATOM 2041 C CA . GLN A 1 260 ? 11.999 -14.364 -24.804 1.00 87.94 260 GLN A CA 1
ATOM 2042 C C . GLN A 1 260 ? 11.250 -13.967 -26.082 1.00 87.94 260 GLN A C 1
ATOM 2044 O O . GLN A 1 260 ? 11.678 -13.056 -26.791 1.00 87.94 260 GLN A O 1
ATOM 2049 N N . LEU A 1 261 ? 10.144 -14.645 -26.393 1.00 86.44 261 LEU A N 1
ATOM 2050 C CA . LEU A 1 261 ? 9.326 -14.297 -27.544 1.00 86.44 261 LEU A CA 1
ATOM 2051 C C . LEU A 1 261 ? 8.642 -12.939 -27.335 1.00 86.44 261 LEU A C 1
ATOM 2053 O O . LEU A 1 261 ? 8.202 -12.639 -26.221 1.00 86.44 261 LEU A O 1
ATOM 2057 N N . PRO A 1 262 ? 8.501 -12.134 -28.402 1.00 87.69 262 PRO A N 1
ATOM 2058 C CA . PRO A 1 262 ? 7.639 -10.964 -28.380 1.00 87.69 262 PRO A CA 1
ATOM 2059 C C . PRO A 1 262 ? 6.199 -11.341 -28.022 1.00 87.69 262 PRO A C 1
ATOM 2061 O O . PRO A 1 262 ? 5.704 -12.397 -28.423 1.00 87.69 262 PRO A O 1
ATOM 2064 N N . GLU A 1 263 ? 5.501 -10.446 -27.324 1.00 88.19 263 GLU A N 1
ATOM 2065 C CA . GLU A 1 263 ? 4.109 -10.666 -26.913 1.00 88.19 263 GLU A CA 1
ATOM 2066 C C . GLU A 1 263 ? 3.191 -10.942 -28.112 1.00 88.19 263 GLU A C 1
ATOM 2068 O O . GLU A 1 263 ? 2.347 -11.834 -28.056 1.00 88.19 263 GLU A O 1
ATOM 2073 N N . SER A 1 264 ? 3.431 -10.261 -29.236 1.00 90.06 264 SER A N 1
ATOM 2074 C CA . SER A 1 264 ? 2.706 -10.458 -30.496 1.00 90.06 264 SER A CA 1
ATOM 2075 C C . SER A 1 264 ? 2.725 -11.902 -30.996 1.00 90.06 264 SER A C 1
ATOM 2077 O O . SER A 1 264 ? 1.764 -12.339 -31.622 1.00 90.06 264 SER A O 1
ATOM 2079 N N . ASN A 1 265 ? 3.798 -12.649 -30.725 1.00 88.44 265 ASN A N 1
ATOM 2080 C CA . ASN A 1 265 ? 3.957 -14.011 -31.228 1.00 88.44 265 ASN A CA 1
ATOM 2081 C C . ASN A 1 265 ? 3.144 -15.009 -30.401 1.00 88.44 265 ASN A C 1
ATOM 2083 O O . ASN A 1 265 ? 2.629 -15.979 -30.946 1.00 88.44 265 ASN A O 1
ATOM 2087 N N . ILE A 1 266 ? 3.015 -14.764 -29.096 1.00 90.50 266 ILE A N 1
ATOM 2088 C CA . ILE A 1 266 ? 2.302 -15.657 -28.176 1.00 90.50 266 ILE A CA 1
ATOM 2089 C C . ILE A 1 266 ? 0.827 -15.270 -28.000 1.00 90.50 266 ILE A C 1
ATOM 2091 O O . ILE A 1 266 ? 0.024 -16.105 -27.593 1.00 90.50 266 ILE A O 1
ATOM 2095 N N . ALA A 1 267 ? 0.440 -14.033 -28.330 1.00 92.12 267 ALA A N 1
ATOM 2096 C CA . ALA A 1 267 ? -0.917 -13.521 -28.129 1.00 92.12 267 ALA A CA 1
ATOM 2097 C C . ALA A 1 267 ? -2.042 -14.386 -28.753 1.00 92.12 267 ALA A C 1
ATOM 2099 O O . ALA A 1 267 ? -3.048 -14.603 -28.067 1.00 92.12 267 ALA A O 1
ATOM 2100 N N . PRO A 1 268 ? -1.918 -14.940 -29.982 1.00 93.50 268 PRO A N 1
ATOM 2101 C CA . PRO A 1 268 ? -2.958 -15.808 -30.550 1.00 93.50 268 PRO A CA 1
ATOM 2102 C C . PRO A 1 268 ? -3.169 -17.099 -29.746 1.00 93.50 268 PRO A C 1
ATOM 2104 O O . PRO A 1 268 ? -4.306 -17.499 -29.475 1.00 93.50 268 PRO A O 1
ATOM 2107 N N . PHE A 1 269 ? -2.072 -17.718 -29.303 1.00 93.69 269 PHE A N 1
ATOM 2108 C CA . PHE A 1 269 ? -2.116 -18.893 -28.436 1.00 93.69 269 PHE A CA 1
ATOM 2109 C C . PHE A 1 269 ? -2.754 -18.551 -27.085 1.00 93.69 269 PHE A C 1
ATOM 2111 O O . PHE A 1 269 ? -3.694 -19.225 -26.670 1.00 93.69 269 PHE A O 1
ATOM 2118 N N . LEU A 1 270 ? -2.324 -17.461 -26.436 1.00 93.81 270 LEU A N 1
ATOM 2119 C CA . LEU A 1 270 ? -2.881 -17.035 -25.146 1.00 93.81 270 LEU A CA 1
ATOM 2120 C C . LEU A 1 270 ? -4.378 -16.710 -25.230 1.00 93.81 270 LEU A C 1
ATOM 2122 O O . LEU A 1 270 ? -5.120 -17.014 -24.298 1.00 93.81 270 LEU A O 1
ATOM 2126 N N . THR A 1 271 ? -4.841 -16.156 -26.353 1.00 95.56 271 THR A N 1
ATOM 2127 C CA . THR A 1 271 ? -6.269 -15.896 -26.602 1.00 95.56 271 THR A CA 1
ATOM 2128 C C . THR A 1 271 ? -7.066 -17.200 -26.646 1.00 95.56 271 THR A C 1
ATOM 2130 O O . THR A 1 271 ? -8.102 -17.327 -25.988 1.00 95.56 271 THR A O 1
ATOM 2133 N N . THR A 1 272 ? -6.555 -18.195 -27.373 1.00 95.62 272 THR A N 1
ATOM 2134 C CA . THR A 1 272 ? -7.176 -19.524 -27.483 1.00 95.62 272 THR A CA 1
ATOM 2135 C C . THR A 1 272 ? -7.174 -20.245 -26.134 1.00 95.62 272 THR A C 1
ATOM 2137 O O . THR A 1 272 ? -8.197 -20.781 -25.704 1.00 95.62 272 THR A O 1
ATOM 2140 N N . LEU A 1 273 ? -6.044 -20.190 -25.425 1.00 94.94 273 LEU A N 1
ATOM 2141 C CA . LEU A 1 273 ? -5.880 -20.742 -24.086 1.00 94.94 273 LEU A CA 1
ATOM 2142 C C . LEU A 1 273 ? -6.882 -20.116 -23.109 1.00 94.94 273 LEU A C 1
ATOM 2144 O O . LEU A 1 273 ? -7.617 -20.846 -22.447 1.00 94.94 273 LEU A O 1
ATOM 2148 N N . GLN A 1 274 ? -6.977 -18.783 -23.061 1.00 96.50 274 GLN A N 1
ATOM 2149 C CA . GLN A 1 274 ? -7.919 -18.077 -22.192 1.00 96.50 274 GLN A CA 1
ATOM 2150 C C . GLN A 1 274 ? -9.370 -18.469 -22.486 1.00 96.50 274 GLN A C 1
ATOM 2152 O O . GLN A 1 274 ? -10.129 -18.690 -21.543 1.00 96.50 274 GLN A O 1
ATOM 2157 N N . ALA A 1 275 ? -9.772 -18.579 -23.756 1.00 95.94 275 ALA A N 1
ATOM 2158 C CA . ALA A 1 275 ? -11.128 -18.995 -24.114 1.00 95.94 275 ALA A CA 1
ATOM 2159 C C . ALA A 1 275 ? -11.456 -20.400 -23.580 1.00 95.94 275 ALA A C 1
ATOM 2161 O O . ALA A 1 275 ? -12.542 -20.616 -23.041 1.00 95.94 275 ALA A O 1
ATOM 2162 N N . ARG A 1 276 ? -10.493 -21.325 -23.662 1.00 96.62 276 ARG A N 1
ATOM 2163 C CA . ARG A 1 276 ? -10.640 -22.712 -23.206 1.00 96.62 276 ARG A CA 1
ATOM 2164 C C . ARG A 1 276 ? -10.719 -22.839 -21.686 1.00 96.62 276 ARG A C 1
ATOM 2166 O O . ARG A 1 276 ? -11.526 -23.617 -21.195 1.00 96.62 276 ARG A O 1
ATOM 2173 N N . VAL A 1 277 ? -9.907 -22.080 -20.947 1.00 96.31 277 VAL A N 1
ATOM 2174 C CA . VAL A 1 277 ? -9.784 -22.224 -19.480 1.00 96.31 277 VAL A CA 1
ATOM 2175 C C . VAL A 1 277 ? -10.674 -21.258 -18.688 1.00 96.31 277 VAL A C 1
ATOM 2177 O O . VAL A 1 277 ? -10.791 -21.372 -17.468 1.00 96.31 277 VAL A O 1
ATOM 2180 N N . LYS A 1 278 ? -11.358 -20.323 -19.363 1.00 93.25 278 LYS A N 1
ATOM 2181 C CA . LYS A 1 278 ? -12.326 -19.404 -18.738 1.00 93.25 278 LYS A CA 1
ATOM 2182 C C . LYS A 1 278 ? -13.454 -20.130 -17.980 1.00 93.25 278 LYS A C 1
ATOM 2184 O O . LYS A 1 278 ? -13.752 -19.689 -16.869 1.00 93.25 278 LYS A O 1
ATOM 2189 N N . PRO A 1 279 ? -14.064 -21.222 -18.493 1.00 94.56 279 PRO A N 1
ATOM 2190 C CA . PRO A 1 279 ? -15.073 -21.989 -17.752 1.00 94.56 279 PRO A CA 1
ATOM 2191 C C . PRO A 1 279 ? -14.525 -22.651 -16.479 1.00 94.56 279 PRO A C 1
ATOM 2193 O O . PRO A 1 279 ? -15.271 -22.854 -15.528 1.00 94.56 279 PRO A O 1
ATOM 2196 N N . GLU A 1 280 ? -13.219 -22.937 -16.434 1.00 92.81 280 GLU A N 1
ATOM 2197 C CA . GLU A 1 280 ? -12.524 -23.474 -15.255 1.00 92.81 280 GLU A CA 1
ATOM 2198 C C . GLU A 1 280 ? -12.204 -22.378 -14.213 1.00 92.81 280 GLU A C 1
ATOM 2200 O O . GLU A 1 280 ? -11.671 -22.662 -13.140 1.00 92.81 280 GLU A O 1
ATOM 2205 N N . GLY A 1 281 ? -12.510 -21.108 -14.515 1.00 91.75 281 GLY A N 1
ATOM 2206 C CA . GLY A 1 281 ? -12.199 -19.965 -13.657 1.00 91.75 281 GLY A CA 1
ATOM 2207 C C . GLY A 1 281 ? -10.717 -19.581 -13.649 1.00 91.75 281 GLY A C 1
ATOM 2208 O O . GLY A 1 281 ? -10.268 -18.931 -12.704 1.00 91.75 281 GLY A O 1
ATOM 2209 N N . ILE A 1 282 ? -9.956 -19.981 -14.673 1.00 94.06 282 ILE A N 1
ATOM 2210 C CA . ILE A 1 282 ? -8.530 -19.669 -14.804 1.00 94.06 282 ILE A CA 1
ATOM 2211 C C . ILE A 1 282 ? -8.348 -18.408 -15.657 1.00 94.06 282 ILE A C 1
ATOM 2213 O O . ILE A 1 282 ? -8.939 -18.254 -16.730 1.00 94.06 282 ILE A O 1
ATOM 2217 N N . GLN A 1 283 ? -7.513 -17.496 -15.169 1.00 94.31 283 GLN A N 1
ATOM 2218 C CA . GLN A 1 283 ? -7.128 -16.267 -15.853 1.00 94.31 283 GLN A CA 1
ATOM 2219 C C . GLN A 1 283 ? -5.719 -16.399 -16.423 1.00 94.31 283 GLN A C 1
ATOM 2221 O O . GLN A 1 283 ? -4.806 -16.856 -15.736 1.00 94.31 283 GLN A O 1
ATOM 2226 N N . VAL A 1 284 ? -5.551 -15.969 -17.666 1.00 94.94 284 VAL A N 1
ATOM 2227 C CA . VAL A 1 284 ? -4.299 -15.959 -18.418 1.00 94.94 284 VAL A CA 1
ATOM 2228 C C . VAL A 1 284 ? -3.967 -14.502 -18.727 1.00 94.94 284 VAL A C 1
ATOM 2230 O O . VAL A 1 284 ? -4.796 -13.770 -19.262 1.00 94.94 284 VAL A O 1
ATOM 2233 N N . GLY A 1 285 ? -2.754 -14.077 -18.392 1.00 93.12 285 GLY A N 1
ATOM 2234 C CA . GLY A 1 285 ? -2.245 -12.742 -18.702 1.00 93.12 285 GLY A CA 1
ATOM 2235 C C . GLY A 1 285 ? -0.824 -12.793 -19.245 1.00 93.12 285 GLY A C 1
ATOM 2236 O O . GLY A 1 285 ? -0.096 -13.751 -18.991 1.00 93.12 285 GLY A O 1
ATOM 2237 N N . SER A 1 286 ? -0.420 -11.753 -19.964 1.00 91.81 286 SER A N 1
ATOM 2238 C CA . SER A 1 286 ? 0.948 -11.535 -20.438 1.00 91.81 286 SER A CA 1
ATOM 2239 C C . SER A 1 286 ? 1.451 -10.171 -19.975 1.00 91.81 286 SER A C 1
ATOM 2241 O O . SER A 1 286 ? 0.712 -9.191 -19.967 1.00 91.81 286 SER A O 1
ATOM 2243 N N . TYR A 1 287 ? 2.713 -10.123 -19.546 1.00 91.50 287 TYR A N 1
ATOM 2244 C CA . TYR A 1 287 ? 3.351 -8.923 -19.009 1.00 91.50 287 TYR A CA 1
ATOM 2245 C C . TYR A 1 287 ? 4.746 -8.755 -19.629 1.00 91.50 287 TYR A C 1
ATOM 2247 O O . TYR A 1 287 ? 5.694 -9.430 -19.199 1.00 91.50 287 TYR A O 1
ATOM 2255 N N . PRO A 1 288 ? 4.903 -7.900 -20.656 1.00 90.06 288 PRO A N 1
ATOM 2256 C CA . PRO A 1 288 ? 6.201 -7.631 -21.259 1.00 90.06 288 PRO A CA 1
ATOM 2257 C C . PRO A 1 288 ? 7.109 -6.873 -20.286 1.00 90.06 288 PRO A C 1
ATOM 2259 O O . PRO A 1 288 ? 6.707 -5.918 -19.627 1.00 90.06 288 PRO A O 1
ATOM 2262 N N . THR A 1 289 ? 8.367 -7.294 -20.203 1.00 85.25 289 THR A N 1
ATOM 2263 C CA . THR A 1 289 ? 9.424 -6.630 -19.439 1.00 85.25 289 THR A CA 1
ATOM 2264 C C . THR A 1 289 ? 10.586 -6.311 -20.371 1.00 85.25 289 THR A C 1
ATOM 2266 O O . THR A 1 289 ? 11.219 -7.209 -20.935 1.00 85.25 289 THR A O 1
ATOM 2269 N N . ILE A 1 290 ? 10.888 -5.020 -20.519 1.00 79.12 290 ILE A N 1
ATOM 2270 C CA . ILE A 1 290 ? 11.958 -4.534 -21.399 1.00 79.12 290 ILE A CA 1
ATOM 2271 C C . ILE A 1 290 ? 13.279 -5.233 -21.043 1.00 79.12 290 ILE A C 1
ATOM 2273 O O . ILE A 1 290 ? 13.698 -5.250 -19.886 1.00 79.12 290 ILE A O 1
ATOM 2277 N N . GLY A 1 291 ? 13.912 -5.852 -22.043 1.00 77.19 291 GLY A N 1
ATOM 2278 C CA . GLY A 1 291 ? 15.188 -6.561 -21.895 1.00 77.19 291 GLY A CA 1
ATOM 2279 C C . GLY A 1 291 ? 15.129 -7.910 -21.164 1.00 77.19 291 GLY A C 1
ATOM 2280 O O . GLY A 1 291 ? 16.166 -8.554 -21.040 1.00 77.19 291 GLY A O 1
ATOM 2281 N N . ARG A 1 292 ? 13.956 -8.357 -20.683 1.00 79.75 292 ARG A N 1
ATOM 2282 C CA . ARG A 1 292 ? 13.779 -9.673 -20.029 1.00 79.75 292 ARG A CA 1
ATOM 2283 C C . ARG A 1 292 ? 12.824 -10.620 -20.756 1.00 79.75 292 ARG A C 1
ATOM 2285 O O . ARG A 1 292 ? 12.858 -11.812 -20.458 1.00 79.75 292 ARG A O 1
ATOM 2292 N N . GLY A 1 293 ? 12.008 -10.106 -21.674 1.00 88.56 293 GLY A N 1
ATOM 2293 C CA . GLY A 1 293 ? 11.003 -10.877 -22.406 1.00 88.56 293 GLY A CA 1
ATOM 2294 C C . GLY A 1 293 ? 9.602 -10.706 -21.817 1.00 88.56 293 GLY A C 1
ATOM 2295 O O . GLY A 1 293 ? 9.320 -9.706 -21.160 1.00 88.56 293 GLY A O 1
ATOM 2296 N N . VAL A 1 294 ? 8.710 -11.662 -22.055 1.00 90.69 294 VAL A N 1
ATOM 2297 C CA . VAL A 1 294 ? 7.308 -11.620 -21.619 1.00 90.69 294 VAL A CA 1
ATOM 2298 C C . VAL A 1 294 ? 7.066 -12.649 -20.525 1.00 90.69 294 VAL A C 1
ATOM 2300 O O . VAL A 1 294 ? 7.454 -13.809 -20.653 1.00 90.69 294 VAL A O 1
ATOM 2303 N N . THR A 1 295 ? 6.403 -12.233 -19.447 1.00 92.88 295 THR A N 1
ATOM 2304 C CA . THR A 1 295 ? 5.927 -13.147 -18.403 1.00 92.88 295 THR A CA 1
ATOM 2305 C C . THR A 1 295 ? 4.467 -13.492 -18.658 1.00 92.88 295 THR A C 1
ATOM 2307 O O . THR A 1 295 ? 3.606 -12.621 -18.570 1.00 92.88 295 THR A O 1
ATOM 2310 N N . VAL A 1 296 ? 4.179 -14.758 -18.943 1.00 93.00 296 VAL A N 1
ATOM 2311 C CA . VAL A 1 296 ? 2.817 -15.299 -18.973 1.00 93.00 296 VAL A CA 1
ATOM 2312 C C . VAL A 1 296 ? 2.421 -15.685 -17.552 1.00 93.00 296 VAL A C 1
ATOM 2314 O O . VAL A 1 296 ? 3.145 -16.427 -16.895 1.00 93.00 296 VAL A O 1
ATOM 2317 N N . SER A 1 297 ? 1.289 -15.189 -17.065 1.00 94.62 297 SER A N 1
ATOM 2318 C CA . SER A 1 297 ? 0.743 -15.477 -15.739 1.00 94.62 297 SER A CA 1
ATOM 2319 C C . SER A 1 297 ? -0.549 -16.272 -15.862 1.00 94.62 297 SER A C 1
ATOM 2321 O O . SER A 1 297 ? -1.463 -15.860 -16.570 1.00 94.62 297 SER A O 1
ATOM 2323 N N . LEU A 1 298 ? -0.648 -17.367 -15.115 1.00 94.06 298 LEU A N 1
ATOM 2324 C CA . LEU A 1 298 ? -1.841 -18.195 -14.977 1.00 94.06 298 LEU A CA 1
ATOM 2325 C C . LEU A 1 298 ? -2.329 -18.109 -13.530 1.00 94.06 298 LEU A C 1
ATOM 2327 O O . LEU A 1 298 ? -1.550 -18.356 -12.609 1.00 94.06 298 LEU A O 1
ATOM 2331 N N . ILE A 1 299 ? -3.594 -17.750 -13.320 1.00 93.38 299 ILE A N 1
ATOM 2332 C CA . ILE A 1 299 ? -4.197 -17.600 -11.989 1.00 93.38 299 ILE A CA 1
ATOM 2333 C C . ILE A 1 299 ? -5.454 -18.457 -11.897 1.00 93.38 299 ILE A C 1
ATOM 2335 O O . ILE A 1 299 ? -6.320 -18.367 -12.759 1.00 93.38 299 ILE A O 1
ATOM 2339 N N . GLY A 1 300 ? -5.583 -19.256 -10.840 1.00 91.56 300 GLY A N 1
ATOM 2340 C CA . GLY A 1 300 ? -6.749 -20.114 -10.624 1.00 91.56 300 GLY A CA 1
ATOM 2341 C C . GLY A 1 300 ? -6.706 -20.844 -9.283 1.00 91.56 300 GLY A C 1
ATOM 2342 O O . GLY A 1 300 ? -5.732 -20.739 -8.545 1.00 91.56 300 GLY A O 1
ATOM 2343 N N . LYS A 1 301 ? -7.760 -21.594 -8.955 1.00 88.31 301 LYS A N 1
ATOM 2344 C CA . LYS A 1 301 ? -7.872 -22.304 -7.663 1.00 88.31 301 LYS A CA 1
ATOM 2345 C C . LYS A 1 301 ? -7.249 -23.703 -7.656 1.00 88.31 301 LYS A C 1
ATOM 2347 O O . LYS A 1 301 ? -6.946 -24.230 -6.596 1.00 88.31 301 LYS A O 1
ATOM 2352 N N . ASN A 1 302 ? -7.048 -24.315 -8.824 1.00 89.56 302 ASN A N 1
ATOM 2353 C CA . ASN A 1 302 ? -6.498 -25.666 -8.931 1.00 89.56 302 ASN A CA 1
ATOM 2354 C C . ASN A 1 302 ? -5.007 -25.617 -9.296 1.00 89.56 302 ASN A C 1
ATOM 2356 O O . ASN A 1 302 ? -4.649 -25.403 -10.454 1.00 89.56 302 ASN A O 1
ATOM 2360 N N . ALA A 1 303 ? -4.141 -25.835 -8.304 1.00 88.06 303 ALA A N 1
ATOM 2361 C CA . ALA A 1 303 ? -2.691 -25.796 -8.483 1.00 88.06 303 ALA A CA 1
ATOM 2362 C C . ALA A 1 303 ? -2.171 -26.834 -9.495 1.00 88.06 303 ALA A C 1
ATOM 2364 O O . ALA A 1 303 ? -1.310 -26.506 -10.308 1.00 88.06 303 ALA A O 1
ATOM 2365 N N . ALA A 1 304 ? -2.710 -28.059 -9.483 1.00 90.69 304 ALA A N 1
ATOM 2366 C CA . ALA A 1 304 ? -2.289 -29.126 -10.394 1.00 90.69 304 ALA A CA 1
ATOM 2367 C C . ALA A 1 304 ? -2.645 -28.794 -11.850 1.00 90.69 304 ALA A C 1
ATOM 2369 O O . ALA A 1 304 ? -1.817 -28.939 -12.746 1.00 90.69 304 ALA A O 1
ATOM 2370 N N . ARG A 1 305 ? -3.850 -28.258 -12.072 1.00 93.38 305 ARG A N 1
ATOM 2371 C CA . ARG A 1 305 ? -4.288 -27.808 -13.397 1.00 93.38 305 ARG A CA 1
ATOM 2372 C C . ARG A 1 305 ? -3.453 -26.638 -13.914 1.00 93.38 305 ARG A C 1
ATOM 2374 O O . ARG A 1 305 ? -3.107 -26.602 -15.088 1.00 93.38 305 ARG A O 1
ATOM 2381 N N . LEU A 1 306 ? -3.096 -25.689 -13.047 1.00 92.69 306 LEU A N 1
ATOM 2382 C CA . LEU A 1 306 ? -2.211 -24.585 -13.430 1.00 92.69 306 LEU A CA 1
ATOM 2383 C C . LEU A 1 306 ? -0.810 -25.068 -13.818 1.00 92.69 306 LEU A C 1
ATOM 2385 O O . LEU A 1 306 ? -0.209 -24.479 -14.709 1.00 92.69 306 LEU A O 1
ATOM 2389 N N . GLU A 1 307 ? -0.295 -26.115 -13.171 1.00 92.50 307 GLU A N 1
ATOM 2390 C CA . GLU A 1 307 ? 0.995 -26.710 -13.530 1.00 92.50 307 GLU A CA 1
ATOM 2391 C C . GLU A 1 307 ? 0.945 -27.371 -14.914 1.00 92.50 307 GLU A C 1
ATOM 2393 O O . GLU A 1 307 ? 1.823 -27.134 -15.740 1.00 92.50 307 GLU A O 1
ATOM 2398 N N . GLU A 1 308 ? -0.116 -28.127 -15.207 1.00 95.00 308 GLU A N 1
ATOM 2399 C CA . GLU A 1 308 ? -0.345 -28.713 -16.533 1.00 95.00 308 GLU A CA 1
ATOM 2400 C C . GLU A 1 308 ? -0.391 -27.632 -17.627 1.00 95.00 308 GLU A C 1
ATOM 2402 O O . GLU A 1 308 ? 0.321 -27.717 -18.629 1.00 95.00 308 GLU A O 1
ATOM 2407 N N . LEU A 1 309 ? -1.169 -26.568 -17.403 1.00 94.56 309 LEU A N 1
ATOM 2408 C CA . LEU A 1 309 ? -1.270 -25.447 -18.338 1.00 94.56 309 LEU A CA 1
ATOM 2409 C C . LEU A 1 309 ? 0.054 -24.686 -18.470 1.00 94.56 309 LEU A C 1
ATOM 2411 O O . LEU A 1 309 ? 0.404 -24.253 -19.564 1.00 94.56 309 LEU A O 1
ATOM 2415 N N . ALA A 1 310 ? 0.820 -24.530 -17.388 1.00 92.44 310 ALA A N 1
ATOM 2416 C CA . ALA A 1 310 ? 2.140 -23.912 -17.453 1.00 92.44 310 ALA A CA 1
ATOM 2417 C C . ALA A 1 310 ? 3.093 -24.731 -18.337 1.00 92.44 310 ALA A C 1
ATOM 2419 O O . ALA A 1 310 ? 3.834 -24.152 -19.129 1.00 92.44 310 ALA A O 1
ATOM 2420 N N . GLN A 1 311 ? 3.045 -26.064 -18.256 1.00 92.75 311 GLN A N 1
ATOM 2421 C CA . GLN A 1 311 ? 3.825 -26.948 -19.126 1.00 92.75 311 GLN A CA 1
ATOM 2422 C C . GLN A 1 311 ? 3.374 -26.879 -20.589 1.00 92.75 311 GLN A C 1
ATOM 2424 O O . GLN A 1 311 ? 4.216 -26.922 -21.484 1.00 92.75 311 GLN A O 1
ATOM 2429 N N . GLU A 1 312 ? 2.073 -26.742 -20.853 1.00 92.38 312 GLU A N 1
ATOM 2430 C CA . GLU A 1 312 ? 1.559 -26.486 -22.203 1.00 92.38 312 GLU A CA 1
ATOM 2431 C C . GLU A 1 312 ? 2.093 -25.161 -22.757 1.00 92.38 312 GLU A C 1
ATOM 2433 O O . GLU A 1 312 ? 2.664 -25.142 -23.845 1.00 92.38 312 GLU A O 1
ATOM 2438 N N . VAL A 1 313 ? 2.007 -24.078 -21.975 1.00 91.50 313 VAL A N 1
ATOM 2439 C CA . VAL A 1 313 ? 2.569 -22.772 -22.351 1.00 91.50 313 VAL A CA 1
ATOM 2440 C C . VAL A 1 313 ? 4.058 -22.906 -22.656 1.00 91.50 313 VAL A C 1
ATOM 2442 O O . VAL A 1 313 ? 4.499 -22.394 -23.680 1.00 91.50 313 VAL A O 1
ATOM 2445 N N . VAL A 1 314 ? 4.826 -23.610 -21.812 1.00 90.06 314 VAL A N 1
ATOM 2446 C CA . VAL A 1 314 ? 6.264 -23.865 -22.015 1.00 90.06 314 VAL A CA 1
ATOM 2447 C C . VAL A 1 314 ? 6.522 -24.558 -23.354 1.00 90.06 314 VAL A C 1
ATOM 2449 O O . VAL A 1 314 ? 7.401 -24.116 -24.090 1.00 90.06 314 VAL A O 1
ATOM 2452 N N . LYS A 1 315 ? 5.769 -25.613 -23.686 1.00 88.75 315 LYS A N 1
ATOM 2453 C CA . LYS A 1 315 ? 5.925 -26.348 -24.953 1.00 88.75 315 LYS A CA 1
ATOM 2454 C C . LYS A 1 315 ? 5.653 -25.456 -26.163 1.00 88.75 315 LYS A C 1
ATOM 2456 O O . LYS A 1 315 ? 6.435 -25.464 -27.108 1.00 88.75 315 LYS A O 1
ATOM 2461 N N . GLU A 1 316 ? 4.599 -24.651 -26.104 1.00 86.06 316 GLU A N 1
ATOM 2462 C CA . GLU A 1 316 ? 4.230 -23.727 -27.179 1.00 86.06 316 GLU A CA 1
ATOM 2463 C C . GLU A 1 316 ? 5.283 -22.633 -27.381 1.00 86.06 316 GLU A C 1
ATOM 2465 O O . GLU A 1 316 ? 5.714 -22.380 -28.505 1.00 86.06 316 GLU A O 1
ATOM 2470 N N . VAL A 1 317 ? 5.800 -22.032 -26.301 1.00 82.69 317 VAL A N 1
ATOM 2471 C CA . VAL A 1 317 ? 6.868 -21.027 -26.440 1.00 82.69 317 VAL A CA 1
ATOM 2472 C C . VAL A 1 317 ? 8.221 -21.627 -26.833 1.00 82.69 317 VAL A C 1
ATOM 2474 O O . VAL A 1 317 ? 9.045 -20.911 -27.396 1.00 82.69 317 VAL A O 1
ATOM 2477 N N . GLN A 1 318 ? 8.459 -22.918 -26.576 1.00 74.06 318 GLN A N 1
ATOM 2478 C CA . GLN A 1 318 ? 9.647 -23.647 -27.045 1.00 74.06 318 GLN A CA 1
ATOM 2479 C C . GLN A 1 318 ? 9.572 -24.047 -28.524 1.00 74.06 318 GLN A C 1
ATOM 2481 O O . GLN A 1 318 ? 10.613 -24.298 -29.127 1.00 74.06 318 GLN A O 1
ATOM 2486 N N . HIS A 1 319 ? 8.374 -24.117 -29.114 1.00 62.47 319 HIS A N 1
ATOM 2487 C CA . HIS A 1 319 ? 8.193 -24.495 -30.519 1.00 62.47 319 HIS A CA 1
ATOM 2488 C C . HIS A 1 319 ? 8.736 -23.436 -31.496 1.00 62.47 319 HIS A C 1
ATOM 2490 O O . HIS A 1 319 ? 9.040 -23.738 -32.650 1.00 62.47 319 HIS A O 1
ATOM 2496 N N . TYR A 1 320 ? 8.908 -22.195 -31.036 1.00 54.53 320 TYR A N 1
ATOM 2497 C CA . TYR A 1 320 ? 9.525 -21.136 -31.823 1.00 54.53 320 TYR A CA 1
ATOM 2498 C C . TYR A 1 320 ? 11.055 -21.266 -31.791 1.00 54.53 320 TYR A C 1
ATOM 2500 O O . TYR A 1 320 ? 11.628 -21.418 -30.708 1.00 54.53 320 TYR A O 1
ATOM 2508 N N . PRO A 1 321 ? 11.746 -21.184 -32.947 1.00 44.50 321 PRO A N 1
ATOM 2509 C CA . PRO A 1 321 ? 13.197 -21.298 -32.984 1.00 44.50 321 PRO A CA 1
ATOM 2510 C C . PRO A 1 321 ? 13.828 -20.245 -32.064 1.00 44.50 321 PRO A C 1
ATOM 2512 O O . PRO A 1 321 ? 13.360 -19.099 -32.041 1.00 44.50 321 PRO A O 1
ATOM 2515 N N . PRO A 1 322 ? 14.882 -20.598 -31.303 1.00 45.16 322 PRO A N 1
ATOM 2516 C CA . PRO A 1 322 ? 15.568 -19.628 -30.471 1.00 45.16 322 PRO A CA 1
ATOM 2517 C C . PRO A 1 322 ? 16.050 -18.490 -31.365 1.00 45.16 322 PRO A C 1
ATOM 2519 O O . PRO A 1 322 ? 16.747 -18.717 -32.356 1.00 45.16 322 PRO A O 1
ATOM 2522 N N . LEU A 1 323 ? 15.681 -17.257 -31.014 1.00 39.44 323 LEU A N 1
ATOM 2523 C CA . LEU A 1 323 ? 16.341 -16.082 -31.565 1.00 39.44 323 LEU A CA 1
ATOM 2524 C C . LEU A 1 323 ? 17.834 -16.282 -31.304 1.00 39.44 323 LEU A C 1
ATOM 2526 O O . LEU A 1 323 ? 18.244 -16.405 -30.149 1.00 39.44 323 LEU A O 1
ATOM 2530 N N . THR A 1 324 ? 18.629 -16.394 -32.367 1.00 37.56 324 THR A N 1
ATOM 2531 C CA . THR A 1 324 ? 20.077 -16.594 -32.299 1.00 37.56 324 THR A CA 1
ATOM 2532 C C . THR A 1 324 ? 20.713 -15.371 -31.651 1.00 37.56 324 THR A C 1
ATOM 2534 O O . THR A 1 324 ? 21.145 -14.442 -32.328 1.00 37.56 324 THR A O 1
ATOM 2537 N N . ASN A 1 325 ? 20.723 -15.341 -30.323 1.00 35.69 325 ASN A N 1
ATOM 2538 C CA . ASN A 1 325 ? 21.432 -14.358 -29.532 1.00 35.69 325 ASN A CA 1
ATOM 2539 C C . ASN A 1 325 ? 22.212 -15.117 -28.442 1.00 35.69 325 ASN A C 1
ATOM 2541 O O . ASN A 1 325 ? 21.581 -15.845 -27.667 1.00 35.69 325 ASN A O 1
ATOM 2545 N N . PRO A 1 326 ? 23.555 -15.003 -28.360 1.00 33.19 326 PRO A N 1
ATOM 2546 C CA . PRO A 1 326 ? 24.408 -15.916 -27.579 1.00 33.19 326 PRO A CA 1
ATOM 2547 C C . PRO A 1 326 ? 24.288 -15.816 -26.045 1.00 33.19 326 PRO A C 1
ATOM 2549 O O . PRO A 1 326 ? 25.139 -16.342 -25.337 1.00 33.19 326 PRO A O 1
ATOM 2552 N N . LEU A 1 327 ? 23.274 -15.127 -25.514 1.00 36.03 327 LEU A N 1
ATOM 2553 C CA . LEU A 1 327 ? 23.137 -14.794 -24.088 1.00 36.03 327 LEU A CA 1
ATOM 2554 C C . LEU A 1 327 ? 21.895 -15.409 -23.414 1.00 36.03 327 LEU A C 1
ATOM 2556 O O . LEU A 1 327 ? 21.503 -14.979 -22.331 1.00 36.03 327 LEU A O 1
ATOM 2560 N N . SER A 1 328 ? 21.250 -16.408 -24.019 1.00 37.41 328 SER A N 1
ATOM 2561 C CA . SER A 1 328 ? 20.043 -17.021 -23.448 1.00 37.41 328 SER A CA 1
ATOM 2562 C C . SER A 1 328 ? 20.368 -18.227 -22.555 1.00 37.41 328 SER A C 1
ATOM 2564 O O . SER A 1 328 ? 20.936 -19.225 -22.991 1.00 37.41 328 SER A O 1
ATOM 2566 N N . SER A 1 329 ? 19.995 -18.129 -21.277 1.00 31.20 329 SER A N 1
ATOM 2567 C CA . SER A 1 329 ? 19.943 -19.262 -20.343 1.00 31.20 329 SER A CA 1
ATOM 2568 C C . SER A 1 329 ? 18.575 -19.968 -20.419 1.00 31.20 329 SER A C 1
ATOM 2570 O O . SER A 1 329 ? 17.610 -19.359 -20.890 1.00 31.20 329 SER A O 1
ATOM 2572 N N . PRO A 1 330 ? 18.460 -21.244 -19.987 1.00 36.09 330 PRO A N 1
ATOM 2573 C CA . PRO A 1 330 ? 17.250 -22.037 -20.191 1.00 36.09 330 PRO A CA 1
ATOM 2574 C C . PRO A 1 330 ? 16.050 -21.558 -19.364 1.00 36.09 330 PRO A C 1
ATOM 2576 O O . PRO A 1 330 ? 16.185 -20.985 -18.278 1.00 36.09 330 PRO A O 1
ATOM 2579 N N . ILE A 1 331 ? 14.862 -21.879 -19.883 1.00 42.31 331 ILE A N 1
ATOM 2580 C CA . ILE A 1 331 ? 13.546 -21.707 -19.254 1.00 42.31 331 ILE A CA 1
ATOM 2581 C C . ILE A 1 331 ? 13.576 -22.208 -17.811 1.00 42.31 331 ILE A C 1
ATOM 2583 O O . ILE A 1 331 ? 14.042 -23.307 -17.518 1.00 42.31 331 ILE A O 1
ATOM 2587 N N . THR A 1 332 ? 13.071 -21.387 -16.897 1.00 37.12 332 THR A N 1
ATOM 2588 C CA . THR A 1 332 ? 13.123 -21.657 -15.465 1.00 37.12 332 THR A CA 1
ATOM 2589 C C . THR A 1 332 ? 11.713 -21.713 -14.872 1.00 37.12 332 THR A C 1
ATOM 2591 O O . THR A 1 332 ? 11.041 -20.687 -14.803 1.00 37.12 332 THR A O 1
ATOM 2594 N N . HIS A 1 333 ? 11.294 -22.885 -14.373 1.00 35.22 333 HIS A N 1
ATOM 2595 C CA . HIS A 1 333 ? 10.094 -23.032 -13.536 1.00 35.22 333 HIS A CA 1
ATOM 2596 C C . HIS A 1 333 ? 10.232 -22.188 -12.254 1.00 35.22 333 HIS A C 1
ATOM 2598 O O . HIS A 1 333 ? 11.303 -22.152 -11.630 1.00 35.22 333 HIS A O 1
ATOM 2604 N N . TYR A 1 334 ? 9.173 -21.465 -11.883 1.00 37.50 334 TYR A N 1
ATOM 2605 C CA . TYR A 1 334 ? 9.139 -20.599 -10.703 1.00 37.50 334 TYR A CA 1
ATOM 2606 C C . TYR A 1 334 ? 8.020 -21.042 -9.751 1.00 37.50 334 TYR A C 1
ATOM 2608 O O . TYR A 1 334 ? 6.845 -20.801 -10.019 1.00 37.50 334 TYR A O 1
ATOM 2616 N N . ASP A 1 335 ? 8.410 -21.663 -8.636 1.00 31.33 335 ASP A N 1
ATOM 2617 C CA . ASP A 1 335 ? 7.552 -21.976 -7.491 1.00 31.33 335 ASP A CA 1
ATOM 2618 C C . ASP A 1 335 ? 7.884 -21.046 -6.325 1.00 31.33 335 ASP A C 1
ATOM 2620 O O . ASP A 1 335 ? 8.937 -21.199 -5.706 1.00 31.33 335 ASP A O 1
ATOM 2624 N N . GLY A 1 336 ? 6.969 -20.115 -6.027 1.00 35.31 336 GLY A N 1
ATOM 2625 C CA . GLY A 1 336 ? 6.886 -19.382 -4.756 1.00 35.31 336 GLY A CA 1
ATOM 2626 C C . GLY A 1 336 ? 8.126 -18.577 -4.313 1.00 35.31 336 GLY A C 1
ATOM 2627 O O . GLY A 1 336 ? 9.194 -18.635 -4.918 1.00 35.31 336 GLY A O 1
ATOM 2628 N N . PRO A 1 337 ? 8.009 -17.759 -3.251 1.00 37.31 337 PRO A N 1
ATOM 2629 C CA . PRO A 1 337 ? 9.004 -16.728 -2.964 1.00 37.31 337 PRO A CA 1
ATOM 2630 C C . PRO A 1 337 ? 10.232 -17.189 -2.153 1.00 37.31 337 PRO A C 1
ATOM 2632 O O . PRO A 1 337 ? 11.075 -16.349 -1.856 1.00 37.31 337 PRO A O 1
ATOM 2635 N N . GLU A 1 338 ? 10.406 -18.476 -1.823 1.00 33.09 338 GLU A N 1
ATOM 2636 C CA . GLU A 1 338 ? 11.458 -18.900 -0.869 1.00 33.09 338 GLU A CA 1
ATOM 2637 C C . GLU A 1 338 ? 12.700 -19.618 -1.444 1.00 33.09 338 GLU A C 1
ATOM 2639 O O . GLU A 1 338 ? 13.649 -19.869 -0.707 1.00 33.09 338 GLU A O 1
ATOM 2644 N N . SER A 1 339 ?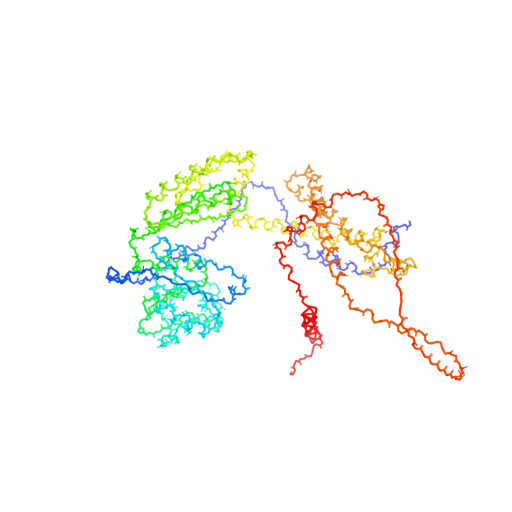 12.799 -19.907 -2.748 1.00 31.59 339 SER A N 1
ATOM 2645 C CA . SER A 1 339 ? 13.858 -20.822 -3.251 1.00 31.59 339 SER A CA 1
ATOM 2646 C C . SER A 1 339 ? 14.971 -20.225 -4.138 1.00 31.59 339 SER A C 1
ATOM 2648 O O . SER A 1 339 ? 15.821 -20.970 -4.639 1.00 31.59 339 SER A O 1
ATOM 2650 N N . ARG A 1 340 ? 15.062 -18.895 -4.324 1.00 34.88 340 ARG A N 1
ATOM 2651 C CA . ARG A 1 340 ? 16.030 -18.275 -5.269 1.00 34.88 340 ARG A CA 1
ATOM 2652 C C . ARG A 1 340 ? 16.910 -17.149 -4.714 1.00 34.88 340 ARG A C 1
ATOM 2654 O O . ARG A 1 340 ? 16.950 -16.061 -5.277 1.00 34.88 340 ARG A O 1
ATOM 2661 N N . TYR A 1 341 ? 17.735 -17.443 -3.710 1.00 31.50 341 TYR A N 1
ATOM 2662 C CA . TYR A 1 341 ? 18.918 -16.603 -3.432 1.00 31.50 341 TYR A CA 1
ATOM 2663 C C . TYR A 1 341 ? 20.281 -17.293 -3.618 1.00 31.50 341 TYR A C 1
ATOM 2665 O O . TYR A 1 341 ? 21.299 -16.612 -3.595 1.00 31.50 341 TYR A O 1
ATOM 2673 N N . ASN A 1 342 ? 20.337 -18.606 -3.898 1.00 29.30 342 ASN A N 1
ATOM 2674 C CA . ASN A 1 342 ? 21.613 -19.347 -3.897 1.00 29.30 342 ASN A CA 1
ATOM 2675 C C . ASN A 1 342 ? 22.013 -20.094 -5.188 1.00 29.30 342 ASN A C 1
ATOM 2677 O O . ASN A 1 342 ? 23.009 -20.809 -5.155 1.00 29.30 342 ASN A O 1
ATOM 2681 N N . ARG A 1 343 ? 21.322 -19.952 -6.335 1.00 31.28 343 ARG A N 1
ATOM 2682 C CA . ARG A 1 343 ? 21.616 -20.806 -7.518 1.00 31.28 343 ARG A CA 1
ATOM 2683 C C . ARG A 1 343 ? 21.917 -20.143 -8.871 1.00 31.28 343 ARG A C 1
ATOM 2685 O O . ARG A 1 343 ? 22.055 -20.862 -9.849 1.00 31.28 343 ARG A O 1
ATOM 2692 N N . LEU A 1 344 ? 22.106 -18.823 -8.953 1.00 34.22 344 LEU A N 1
ATOM 2693 C CA . LEU A 1 344 ? 22.436 -18.135 -10.224 1.00 34.22 344 LEU A CA 1
ATOM 2694 C C . LEU A 1 344 ? 23.835 -17.486 -10.267 1.00 34.22 344 LEU A C 1
ATOM 2696 O O . LEU A 1 344 ? 24.079 -16.584 -11.058 1.00 34.22 344 LEU A O 1
ATOM 2700 N N . ALA A 1 345 ? 24.790 -17.979 -9.476 1.00 35.47 345 ALA A N 1
ATOM 2701 C CA . ALA A 1 345 ? 26.196 -17.551 -9.534 1.00 35.47 345 ALA A CA 1
ATOM 2702 C C . ALA A 1 345 ? 27.038 -18.396 -10.519 1.00 35.47 345 ALA A C 1
ATOM 2704 O O . ALA A 1 345 ? 28.155 -18.791 -10.195 1.00 35.47 345 ALA A O 1
ATOM 2705 N N . GLY A 1 346 ? 26.483 -18.738 -11.688 1.00 33.34 346 GLY A N 1
ATOM 2706 C CA . GLY A 1 346 ? 27.076 -19.738 -12.584 1.00 33.34 346 GLY A CA 1
ATOM 2707 C C . GLY A 1 346 ? 27.804 -19.218 -13.826 1.00 33.34 346 GLY A C 1
ATOM 2708 O O . GLY A 1 346 ? 28.799 -19.817 -14.212 1.00 33.34 346 GLY A O 1
ATOM 2709 N N . HIS A 1 347 ? 27.347 -18.146 -14.482 1.00 37.44 347 HIS A N 1
ATOM 2710 C CA . HIS A 1 347 ? 27.736 -17.927 -15.889 1.00 37.44 347 HIS A CA 1
ATOM 2711 C C . HIS A 1 347 ? 28.014 -16.478 -16.299 1.00 37.44 347 HIS A C 1
ATOM 2713 O O . HIS A 1 347 ? 27.743 -16.103 -17.427 1.00 37.44 347 HIS A O 1
ATOM 2719 N N . ASP A 1 348 ? 28.637 -15.683 -15.431 1.00 35.72 348 ASP A N 1
ATOM 2720 C CA . ASP A 1 348 ? 29.227 -14.405 -15.845 1.00 35.72 348 ASP A CA 1
ATOM 2721 C C . ASP A 1 348 ? 30.375 -14.028 -14.907 1.00 35.72 348 ASP A C 1
ATOM 2723 O O . ASP A 1 348 ? 30.172 -13.588 -13.777 1.00 35.72 348 ASP A O 1
ATOM 2727 N N . ARG A 1 349 ? 31.622 -14.188 -15.357 1.00 34.88 349 ARG A N 1
ATOM 2728 C CA . ARG A 1 349 ? 32.805 -13.914 -14.516 1.00 34.88 349 ARG A CA 1
ATOM 2729 C C . ARG A 1 349 ? 32.987 -12.420 -14.208 1.00 34.88 349 ARG A C 1
ATOM 2731 O O . ARG A 1 349 ? 33.664 -12.084 -13.242 1.00 34.88 349 ARG A O 1
ATOM 2738 N N . VAL A 1 350 ? 32.345 -11.533 -14.973 1.00 35.41 350 VAL A N 1
ATOM 2739 C CA . VAL A 1 350 ? 32.359 -10.076 -14.749 1.00 35.41 350 VAL A CA 1
ATOM 2740 C C . VAL A 1 350 ? 31.242 -9.653 -13.791 1.00 35.41 350 VAL A C 1
ATOM 2742 O O . VAL A 1 350 ? 31.495 -8.894 -12.857 1.00 35.41 350 VAL A O 1
ATOM 2745 N N . SER A 1 351 ? 30.027 -10.196 -13.938 1.00 38.34 351 SER A N 1
ATOM 2746 C CA . SER A 1 351 ? 28.920 -9.875 -13.030 1.00 38.34 351 SER A CA 1
ATOM 2747 C C . SER A 1 351 ? 29.039 -10.605 -11.688 1.00 38.34 351 SER A C 1
ATOM 2749 O O . SER A 1 351 ? 28.668 -10.028 -10.675 1.00 38.34 351 SER A O 1
ATOM 2751 N N . ALA A 1 352 ? 29.669 -11.785 -11.625 1.00 33.31 352 ALA A N 1
ATOM 2752 C CA . ALA A 1 352 ? 29.996 -12.471 -10.373 1.00 33.31 352 ALA A CA 1
ATOM 2753 C C . ALA A 1 352 ? 31.057 -11.729 -9.544 1.00 33.31 352 ALA A C 1
ATOM 2755 O O . ALA A 1 352 ? 30.976 -11.744 -8.322 1.00 33.31 352 ALA A O 1
ATOM 2756 N N . ALA A 1 353 ? 32.014 -11.038 -10.176 1.00 33.22 353 ALA A N 1
ATOM 2757 C CA . ALA A 1 353 ? 32.989 -10.199 -9.473 1.00 33.22 353 ALA A CA 1
ATOM 2758 C C . ALA A 1 353 ? 32.333 -8.934 -8.892 1.00 33.22 353 ALA A C 1
ATOM 2760 O O . ALA A 1 353 ? 32.584 -8.573 -7.743 1.00 33.22 353 ALA A O 1
ATOM 2761 N N . VAL A 1 354 ? 31.424 -8.311 -9.650 1.00 36.47 354 VAL A N 1
ATOM 2762 C CA . VAL A 1 354 ? 30.608 -7.175 -9.188 1.00 36.47 354 VAL A CA 1
ATOM 2763 C C . VAL A 1 354 ? 29.629 -7.616 -8.090 1.00 36.47 354 VAL A C 1
ATOM 2765 O O . VAL A 1 354 ? 29.508 -6.955 -7.063 1.00 36.47 354 VAL A O 1
ATOM 2768 N N . TYR A 1 355 ? 28.992 -8.776 -8.243 1.00 38.19 355 TYR A N 1
ATOM 2769 C CA . TYR A 1 355 ? 28.058 -9.361 -7.280 1.00 38.19 355 TYR A CA 1
ATOM 2770 C C . TYR A 1 355 ? 28.757 -9.863 -6.005 1.00 38.19 355 TYR A C 1
ATOM 2772 O O . TYR A 1 355 ? 28.221 -9.700 -4.914 1.00 38.19 355 TYR A O 1
ATOM 2780 N N . ALA A 1 356 ? 29.975 -10.409 -6.100 1.00 35.09 356 ALA A N 1
ATOM 2781 C CA . ALA A 1 356 ? 30.801 -10.759 -4.942 1.00 35.09 356 ALA A CA 1
ATOM 2782 C C . ALA A 1 356 ? 31.265 -9.509 -4.175 1.00 35.09 356 ALA A C 1
ATOM 2784 O O . ALA A 1 356 ? 31.285 -9.530 -2.943 1.00 35.09 356 ALA A O 1
ATOM 2785 N N . LEU A 1 357 ? 31.537 -8.398 -4.877 1.00 35.28 357 LEU A N 1
ATOM 2786 C CA . LEU A 1 357 ? 31.736 -7.093 -4.242 1.00 35.28 357 LEU A CA 1
ATOM 2787 C C . LEU A 1 357 ? 30.483 -6.680 -3.450 1.00 35.28 357 LEU A C 1
ATOM 2789 O O . LEU A 1 357 ? 30.601 -6.414 -2.257 1.00 35.28 357 LEU A O 1
ATOM 2793 N N . PHE A 1 358 ? 29.290 -6.731 -4.058 1.00 40.25 358 PHE A N 1
ATOM 2794 C CA . PHE A 1 358 ? 28.013 -6.401 -3.399 1.00 40.25 358 PHE A CA 1
ATOM 2795 C C . PHE A 1 358 ? 27.601 -7.355 -2.264 1.00 40.25 358 PHE A C 1
ATOM 2797 O O . PHE A 1 358 ? 26.855 -6.956 -1.374 1.00 40.25 358 PHE A O 1
ATOM 2804 N N . LYS A 1 359 ? 28.066 -8.610 -2.270 1.00 37.94 359 LYS A N 1
ATOM 2805 C CA . LYS A 1 359 ? 27.736 -9.612 -1.241 1.00 37.94 359 LYS A CA 1
ATOM 2806 C C . LYS A 1 359 ? 28.647 -9.532 -0.010 1.00 37.94 359 LYS A C 1
ATOM 2808 O O . LYS A 1 359 ? 28.266 -10.009 1.055 1.00 37.94 359 LYS A O 1
ATOM 2813 N N . SER A 1 360 ? 29.838 -8.943 -0.139 1.00 39.56 360 SER A N 1
ATOM 2814 C CA . SER A 1 360 ? 30.835 -8.909 0.945 1.00 39.56 360 SER A CA 1
ATOM 2815 C C . SER A 1 360 ? 30.648 -7.774 1.959 1.00 39.56 360 SER A C 1
ATOM 2817 O O . SER A 1 360 ? 31.215 -7.856 3.046 1.00 39.56 360 SER A O 1
ATOM 2819 N N . GLN A 1 361 ? 29.839 -6.749 1.660 1.00 41.72 361 GLN A N 1
ATOM 2820 C CA . GLN A 1 361 ? 29.504 -5.658 2.588 1.00 41.72 361 GLN A CA 1
ATOM 2821 C C . GLN A 1 361 ? 28.073 -5.150 2.345 1.00 41.72 361 GLN A C 1
ATOM 2823 O O . GLN A 1 361 ? 27.575 -5.203 1.224 1.00 41.72 361 GLN A O 1
ATOM 2828 N N . SER A 1 362 ? 27.383 -4.694 3.397 1.00 43.69 362 SER A N 1
ATOM 2829 C CA . SER A 1 362 ? 25.943 -4.400 3.363 1.00 43.69 362 SER A CA 1
ATOM 2830 C C . SER A 1 362 ? 25.551 -3.346 2.297 1.00 43.69 362 SER A C 1
ATOM 2832 O O . SER A 1 362 ? 26.239 -2.331 2.158 1.00 43.69 362 SER A O 1
ATOM 2834 N N . PRO A 1 363 ? 24.423 -3.520 1.567 1.00 45.91 363 PRO A N 1
ATOM 2835 C CA . PRO A 1 363 ? 24.001 -2.621 0.478 1.00 45.91 363 PRO A CA 1
ATOM 2836 C C . PRO A 1 363 ? 23.825 -1.152 0.891 1.00 45.91 363 PRO A C 1
ATOM 2838 O O . PRO A 1 363 ? 24.087 -0.247 0.102 1.00 45.91 363 PRO A O 1
ATOM 2841 N N . SER A 1 364 ? 23.429 -0.904 2.142 1.00 46.31 364 SER A N 1
ATOM 2842 C CA . SER A 1 364 ? 23.325 0.438 2.727 1.00 46.31 364 SER A CA 1
ATOM 2843 C C . SER A 1 364 ? 24.692 1.092 2.935 1.00 46.31 364 SER A C 1
ATOM 2845 O O . SER A 1 364 ? 24.842 2.288 2.700 1.00 46.31 364 SER A O 1
ATOM 2847 N N . LEU A 1 365 ? 25.708 0.309 3.305 1.00 39.44 365 LEU A N 1
ATOM 2848 C CA . LEU A 1 365 ? 27.078 0.779 3.493 1.00 39.44 365 LEU A CA 1
ATOM 2849 C C . LEU A 1 365 ? 27.767 1.037 2.149 1.00 39.44 365 LEU A C 1
ATOM 2851 O O . LEU A 1 365 ? 28.517 1.999 2.039 1.00 39.44 365 LEU A O 1
ATOM 2855 N N . MET A 1 366 ? 27.472 0.242 1.113 1.00 40.47 366 MET A N 1
ATOM 2856 C CA . MET A 1 366 ? 27.931 0.503 -0.256 1.00 40.47 366 MET A CA 1
ATOM 2857 C C . MET A 1 366 ? 27.225 1.692 -0.901 1.00 40.47 366 MET A C 1
ATOM 2859 O O . MET A 1 366 ? 27.895 2.477 -1.555 1.00 40.47 366 MET A O 1
ATOM 2863 N N . GLY A 1 367 ? 25.917 1.875 -0.704 1.00 43.84 367 GLY A N 1
ATOM 2864 C CA . GLY A 1 367 ? 25.213 3.078 -1.163 1.00 43.84 367 GLY A CA 1
ATOM 2865 C C . GLY A 1 367 ? 25.742 4.342 -0.481 1.00 43.84 367 GLY A C 1
ATOM 2866 O O . GLY A 1 367 ? 25.992 5.348 -1.141 1.00 43.84 367 GLY A O 1
ATOM 2867 N N . PHE A 1 368 ? 26.018 4.261 0.823 1.00 41.97 368 PHE A N 1
ATOM 2868 C CA . PHE A 1 368 ? 26.638 5.338 1.593 1.00 41.97 368 PHE A CA 1
ATOM 2869 C C . PHE A 1 368 ? 28.093 5.592 1.175 1.00 41.97 368 PHE A C 1
ATOM 2871 O O . PHE A 1 368 ? 28.472 6.732 0.927 1.00 41.97 368 PHE A O 1
ATOM 2878 N N . ALA A 1 369 ? 28.904 4.545 1.011 1.00 41.31 369 ALA A N 1
ATOM 2879 C CA . ALA A 1 369 ? 30.289 4.659 0.564 1.00 41.31 369 ALA A CA 1
ATOM 2880 C C . ALA A 1 369 ? 30.388 5.113 -0.897 1.00 41.31 369 ALA A C 1
ATOM 2882 O O . ALA A 1 369 ? 31.252 5.917 -1.220 1.00 41.31 369 ALA A O 1
ATOM 2883 N N . ALA A 1 370 ? 29.509 4.652 -1.788 1.00 49.25 370 ALA A N 1
ATOM 2884 C CA . ALA A 1 370 ? 29.414 5.123 -3.167 1.00 49.25 370 ALA A CA 1
ATOM 2885 C C . ALA A 1 370 ? 28.933 6.576 -3.214 1.00 49.25 370 ALA A C 1
ATOM 2887 O O . ALA A 1 370 ? 29.486 7.356 -3.981 1.00 49.25 370 ALA A O 1
ATOM 2888 N N . GLY A 1 371 ? 27.988 6.966 -2.355 1.00 49.22 371 GLY A N 1
ATOM 2889 C CA . GLY A 1 371 ? 27.542 8.350 -2.189 1.00 49.22 371 GLY A CA 1
ATOM 2890 C C . GLY A 1 371 ? 28.656 9.272 -1.692 1.00 49.22 371 GLY A C 1
ATOM 2891 O O . GLY A 1 371 ? 28.896 10.313 -2.294 1.00 49.22 371 GLY A O 1
ATOM 2892 N N . ILE A 1 372 ? 29.409 8.862 -0.667 1.00 56.19 372 ILE A N 1
ATOM 2893 C CA . ILE A 1 372 ? 30.572 9.602 -0.152 1.00 56.19 372 ILE A CA 1
ATOM 2894 C C . ILE A 1 372 ? 31.689 9.659 -1.194 1.00 56.19 372 ILE A C 1
ATOM 2896 O O . ILE A 1 372 ? 32.223 10.730 -1.456 1.00 56.19 372 ILE A O 1
ATOM 2900 N N . ASN A 1 373 ? 32.030 8.537 -1.830 1.00 54.94 373 ASN A N 1
ATOM 2901 C CA . ASN A 1 373 ? 33.088 8.488 -2.840 1.00 54.94 373 ASN A CA 1
ATOM 2902 C C . ASN A 1 373 ? 32.731 9.321 -4.081 1.00 54.94 373 ASN A C 1
ATOM 2904 O O . ASN A 1 373 ? 33.602 9.993 -4.631 1.00 54.94 373 ASN A O 1
ATOM 2908 N N . SER A 1 374 ? 31.462 9.313 -4.498 1.00 65.62 374 SER A N 1
ATOM 2909 C CA . SER A 1 374 ? 30.963 10.148 -5.600 1.00 65.62 374 SER A CA 1
ATOM 2910 C C . SER A 1 374 ? 30.876 11.619 -5.191 1.00 65.62 374 SER A C 1
ATOM 2912 O O . SER A 1 374 ? 31.198 12.490 -5.992 1.00 65.62 374 SER A O 1
ATOM 2914 N N . GLY A 1 375 ? 30.519 11.902 -3.935 1.00 69.44 375 GLY A N 1
ATOM 2915 C CA . GLY A 1 375 ? 30.507 13.246 -3.360 1.00 69.44 375 GLY A CA 1
ATOM 2916 C C . GLY A 1 375 ? 31.904 13.859 -3.285 1.00 69.44 375 GLY A C 1
ATOM 2917 O O . GLY A 1 375 ? 32.099 14.978 -3.745 1.00 69.44 375 GLY A O 1
ATOM 2918 N N . ILE A 1 376 ? 32.898 13.114 -2.794 1.00 71.00 376 ILE A N 1
ATOM 2919 C CA . ILE A 1 376 ? 34.301 13.550 -2.747 1.00 71.00 376 ILE A CA 1
ATOM 2920 C C . ILE A 1 376 ? 34.826 13.781 -4.167 1.00 71.00 376 ILE A C 1
ATOM 2922 O O . ILE A 1 376 ? 35.377 14.843 -4.440 1.00 71.00 376 ILE A O 1
ATOM 2926 N N . ALA A 1 377 ? 34.600 12.841 -5.091 1.00 72.56 377 ALA A N 1
ATOM 2927 C CA . ALA A 1 377 ? 35.037 12.993 -6.477 1.00 72.56 377 ALA A CA 1
ATOM 2928 C C . ALA A 1 377 ? 34.377 14.196 -7.173 1.00 72.56 377 ALA A C 1
ATOM 2930 O O . ALA A 1 377 ? 35.060 14.961 -7.854 1.00 72.56 377 ALA A O 1
ATOM 2931 N N . GLY A 1 378 ? 33.074 14.400 -6.958 1.00 75.06 378 GLY A N 1
ATOM 2932 C CA . GLY A 1 378 ? 32.326 15.540 -7.485 1.00 75.06 378 GLY A CA 1
ATOM 2933 C C . GLY A 1 378 ? 32.808 16.871 -6.909 1.00 75.06 378 GLY A C 1
ATOM 2934 O O . GLY A 1 378 ? 33.098 17.790 -7.668 1.00 75.06 378 GLY A O 1
ATOM 2935 N N . VAL A 1 379 ? 32.966 16.971 -5.585 1.00 79.19 379 VAL A N 1
ATOM 2936 C CA . VAL A 1 379 ? 33.468 18.185 -4.919 1.00 79.19 379 VAL A CA 1
ATOM 2937 C C . VAL A 1 379 ? 34.886 18.513 -5.375 1.00 79.19 379 VAL A C 1
ATOM 2939 O O . VAL A 1 379 ? 35.156 19.663 -5.708 1.00 79.19 379 VAL A O 1
ATOM 2942 N N . THR A 1 380 ? 35.783 17.526 -5.458 1.00 79.06 380 THR A N 1
ATOM 2943 C CA . THR A 1 380 ? 37.144 17.739 -5.970 1.00 79.06 380 THR A CA 1
ATOM 2944 C C . THR A 1 380 ? 37.122 18.217 -7.419 1.00 79.06 380 THR A C 1
ATOM 2946 O O . THR A 1 380 ? 37.797 19.191 -7.744 1.00 79.06 380 THR A O 1
ATOM 2949 N N . PHE A 1 381 ? 36.319 17.590 -8.281 1.00 88.62 381 PHE A N 1
ATOM 2950 C CA . PHE A 1 381 ? 36.177 18.000 -9.676 1.00 88.62 381 PHE A CA 1
ATOM 2951 C C . PHE A 1 381 ? 35.669 19.445 -9.807 1.00 88.62 381 PHE A C 1
ATOM 2953 O O . PHE A 1 381 ? 36.310 20.256 -10.475 1.00 88.62 381 PHE A O 1
ATOM 2960 N N . PHE A 1 382 ? 34.561 19.797 -9.147 1.00 87.31 382 PHE A N 1
ATOM 2961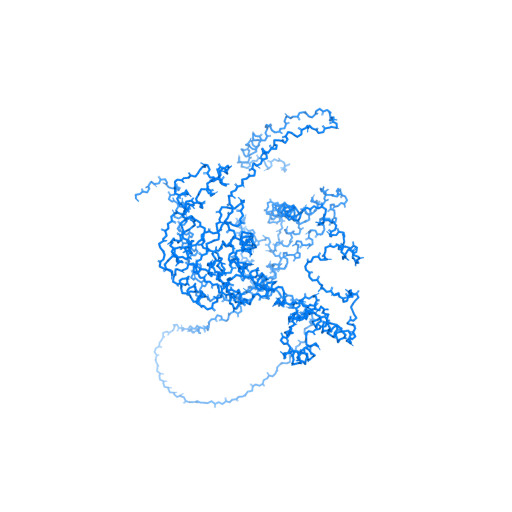 C CA . PHE A 1 382 ? 33.985 21.141 -9.247 1.00 87.31 382 PHE A CA 1
ATOM 2962 C C . PHE A 1 382 ? 34.871 22.204 -8.595 1.00 87.31 382 PHE A C 1
ATOM 2964 O O . PHE A 1 382 ? 35.002 23.293 -9.148 1.00 87.31 382 PHE A O 1
ATOM 2971 N N . ALA A 1 383 ? 35.533 21.893 -7.478 1.00 84.50 383 ALA A N 1
ATOM 2972 C CA . ALA A 1 383 ? 36.466 22.817 -6.843 1.00 84.50 383 ALA A CA 1
ATOM 2973 C C . ALA A 1 383 ? 37.668 23.117 -7.750 1.00 84.50 383 ALA A C 1
ATOM 2975 O O . ALA A 1 383 ? 38.011 24.279 -7.957 1.00 84.50 383 ALA A O 1
ATOM 2976 N N . VAL A 1 384 ? 38.274 22.083 -8.345 1.00 87.88 384 VAL A N 1
ATOM 2977 C CA . VAL A 1 384 ? 39.382 22.250 -9.297 1.00 87.88 384 VAL A CA 1
ATOM 2978 C C . VAL A 1 384 ? 38.922 23.021 -10.534 1.00 87.88 384 VAL A C 1
ATOM 2980 O O . VAL A 1 384 ? 39.634 23.912 -10.998 1.00 87.88 384 VAL A O 1
ATOM 2983 N N . ARG A 1 385 ? 37.724 22.723 -11.052 1.00 91.00 385 ARG A N 1
ATOM 2984 C CA . ARG A 1 385 ? 37.175 23.412 -12.221 1.00 91.00 385 ARG A CA 1
ATOM 2985 C C . ARG A 1 385 ? 36.958 24.897 -11.944 1.00 91.00 385 ARG A C 1
ATOM 2987 O O . ARG A 1 385 ? 37.558 25.718 -12.621 1.00 91.00 385 ARG A O 1
ATOM 2994 N N . GLU A 1 386 ? 36.151 25.248 -10.947 1.00 88.00 386 GLU A N 1
ATOM 2995 C CA . GLU A 1 386 ? 35.715 26.637 -10.745 1.00 88.00 386 GLU A CA 1
ATOM 2996 C C . GLU A 1 386 ? 36.786 27.533 -10.104 1.00 88.00 386 GLU A C 1
ATOM 2998 O O . GLU A 1 386 ? 36.812 28.726 -10.393 1.00 88.00 386 GLU A O 1
ATOM 3003 N N . TYR A 1 387 ? 37.682 26.994 -9.266 1.00 85.19 387 TYR A N 1
ATOM 3004 C CA . TYR A 1 387 ? 38.649 27.815 -8.518 1.00 85.19 387 TYR A CA 1
ATOM 3005 C C . TYR A 1 387 ? 40.083 27.775 -9.050 1.00 85.19 387 TYR A C 1
ATOM 3007 O O . TYR A 1 387 ? 40.888 28.611 -8.647 1.00 85.19 387 TYR A O 1
ATOM 3015 N N . ALA A 1 388 ? 40.421 26.838 -9.940 1.00 86.06 388 ALA A N 1
ATOM 3016 C CA . ALA A 1 388 ? 41.767 26.746 -10.506 1.00 86.06 388 ALA A CA 1
ATOM 3017 C C . ALA A 1 388 ? 41.755 26.794 -12.034 1.00 86.06 388 ALA A C 1
ATOM 3019 O O . ALA A 1 388 ? 42.355 27.688 -12.625 1.00 86.06 388 ALA A O 1
ATOM 3020 N N . VAL A 1 389 ? 41.055 25.857 -12.677 1.00 89.69 389 VAL A N 1
ATOM 3021 C CA . VAL A 1 389 ? 41.124 25.683 -14.132 1.00 89.69 389 VAL A CA 1
ATOM 3022 C C . VAL A 1 389 ? 40.397 26.808 -14.866 1.00 89.69 389 VAL A C 1
ATOM 3024 O O . VAL A 1 389 ? 41.022 27.495 -15.667 1.00 89.69 389 VAL A O 1
ATOM 3027 N N . SER A 1 390 ? 39.112 27.039 -14.587 1.00 85.75 390 SER A N 1
ATOM 3028 C CA . SER A 1 390 ? 38.324 28.054 -15.296 1.00 85.75 390 SER A CA 1
ATOM 3029 C C . SER A 1 390 ? 38.921 29.463 -15.153 1.00 85.75 390 SER A C 1
ATOM 3031 O O . SER A 1 390 ? 39.077 30.124 -16.178 1.00 85.75 390 SER A O 1
ATOM 3033 N N . PRO A 1 391 ? 39.342 29.932 -13.956 1.00 84.19 391 PRO A N 1
ATOM 3034 C CA . PRO A 1 391 ? 39.993 31.236 -13.826 1.00 84.19 391 PRO A CA 1
ATOM 3035 C C . PRO A 1 391 ? 41.321 31.319 -14.585 1.00 84.19 391 PRO A C 1
ATOM 3037 O O . PRO A 1 391 ? 41.592 32.334 -15.221 1.00 84.19 391 PRO A O 1
ATOM 3040 N N . ALA A 1 392 ? 42.133 30.255 -14.567 1.00 83.12 392 ALA A N 1
ATOM 3041 C CA . ALA A 1 392 ? 43.391 30.225 -15.307 1.00 83.12 392 ALA A CA 1
ATOM 3042 C C . ALA A 1 392 ? 43.151 30.328 -16.818 1.00 83.12 392 ALA A C 1
ATOM 3044 O O . ALA A 1 392 ? 43.750 31.185 -17.456 1.00 83.12 392 ALA A O 1
ATOM 3045 N N . LEU A 1 393 ? 42.231 29.529 -17.371 1.00 85.88 393 LEU A N 1
ATOM 3046 C CA . LEU A 1 393 ? 41.917 29.536 -18.805 1.00 85.88 393 LEU A CA 1
ATOM 3047 C C . LEU A 1 393 ? 41.299 30.862 -19.258 1.00 85.88 393 LEU A C 1
ATOM 3049 O O . LEU A 1 393 ? 41.677 31.385 -20.304 1.00 85.88 393 LEU A O 1
ATOM 3053 N N . VAL A 1 394 ? 40.399 31.439 -18.453 1.00 83.44 394 VAL A N 1
ATOM 3054 C CA . VAL A 1 394 ? 39.792 32.753 -18.721 1.00 83.44 394 VAL A CA 1
ATOM 3055 C C . VAL A 1 394 ? 40.851 33.856 -18.766 1.00 83.44 394 VAL A C 1
ATOM 3057 O O . VAL A 1 394 ? 40.716 34.777 -19.566 1.00 83.44 394 VAL A O 1
ATOM 3060 N N . LEU A 1 395 ? 41.909 33.767 -17.957 1.00 79.75 395 LEU A N 1
ATOM 3061 C CA . LEU A 1 395 ? 42.994 34.753 -17.933 1.00 79.75 395 LEU A CA 1
ATOM 3062 C C . LEU A 1 395 ? 44.112 34.468 -18.947 1.00 79.75 395 LEU A C 1
ATOM 3064 O O . LEU A 1 395 ? 44.846 35.389 -19.290 1.00 79.75 395 LEU A O 1
ATOM 3068 N N . SER A 1 396 ? 44.271 33.222 -19.407 1.00 79.06 396 SER A N 1
ATOM 3069 C CA . SER A 1 396 ? 45.425 32.806 -20.216 1.00 79.06 396 SER A CA 1
ATOM 3070 C C . SER A 1 396 ? 45.133 32.556 -21.695 1.00 79.06 396 SER A C 1
ATOM 3072 O O . SER A 1 396 ? 46.077 32.505 -22.477 1.00 79.06 396 SER A O 1
ATOM 3074 N N . LEU A 1 397 ? 43.877 32.309 -22.085 1.00 81.44 397 LEU A N 1
ATOM 3075 C CA . LEU A 1 397 ? 43.525 31.935 -23.460 1.00 81.44 397 LEU A CA 1
ATOM 3076 C C . LEU A 1 397 ? 42.731 33.030 -24.174 1.00 81.44 397 LEU A C 1
ATOM 3078 O O . LEU A 1 397 ? 41.637 33.386 -23.745 1.00 81.44 397 LEU A O 1
ATOM 3082 N N . ASP A 1 398 ? 43.214 33.468 -25.337 1.00 75.06 398 ASP A N 1
ATOM 3083 C CA . ASP A 1 398 ? 42.558 34.467 -26.200 1.00 75.06 398 ASP A CA 1
ATOM 3084 C C . ASP A 1 398 ? 41.675 33.850 -27.290 1.00 75.06 398 ASP A C 1
ATOM 3086 O O . ASP A 1 398 ? 41.612 34.312 -28.424 1.00 75.06 398 ASP A O 1
ATOM 3090 N N . THR A 1 399 ? 40.968 32.773 -26.951 1.00 75.69 399 THR A N 1
ATOM 3091 C CA . THR A 1 399 ? 39.969 32.199 -27.868 1.00 75.69 399 THR A CA 1
ATOM 3092 C C . THR A 1 399 ? 38.628 32.939 -27.750 1.00 75.69 399 THR A C 1
ATOM 3094 O O . THR A 1 399 ? 38.309 33.424 -26.657 1.00 75.69 399 THR A O 1
ATOM 3097 N N . PRO A 1 400 ? 37.787 32.946 -28.805 1.00 73.56 400 PRO A N 1
ATOM 3098 C CA . PRO A 1 400 ? 36.477 33.610 -28.795 1.00 73.56 400 PRO A CA 1
ATOM 3099 C C . PRO A 1 400 ? 35.578 33.220 -27.610 1.00 73.56 400 PRO A C 1
ATOM 3101 O O . PRO A 1 400 ? 34.858 34.047 -27.052 1.00 73.56 400 PRO A O 1
ATOM 3104 N N . GLN A 1 401 ? 35.662 31.962 -27.172 1.00 76.31 401 GLN A N 1
ATOM 3105 C CA . GLN A 1 401 ? 34.925 31.446 -26.023 1.00 76.31 401 GLN A CA 1
ATOM 3106 C C . GLN A 1 401 ? 35.341 32.114 -24.699 1.00 76.31 401 GLN A C 1
ATOM 3108 O O . GLN A 1 401 ? 34.484 32.514 -23.909 1.00 76.31 401 GLN A O 1
ATOM 3113 N N . TYR A 1 402 ? 36.644 32.236 -24.433 1.00 78.38 402 TYR A N 1
ATOM 3114 C CA . TYR A 1 402 ? 37.144 32.832 -23.188 1.00 78.38 402 TYR A CA 1
ATOM 3115 C C . TYR A 1 402 ? 37.116 34.363 -23.223 1.00 78.38 402 TYR A C 1
ATOM 3117 O O . TYR A 1 402 ? 36.895 34.976 -22.181 1.00 78.38 402 TYR A O 1
ATOM 3125 N N . ALA A 1 403 ? 37.224 34.977 -24.405 1.00 73.19 403 ALA A N 1
ATOM 3126 C CA . ALA A 1 403 ? 36.988 36.408 -24.592 1.00 73.19 403 ALA A CA 1
ATOM 3127 C C . ALA A 1 403 ? 35.553 36.797 -24.193 1.00 73.19 403 ALA A C 1
ATOM 3129 O O . ALA A 1 403 ? 35.360 37.686 -23.363 1.00 73.19 403 ALA A O 1
ATOM 3130 N N . ARG A 1 404 ? 34.547 36.040 -24.660 1.00 72.06 404 ARG A N 1
ATOM 3131 C CA . ARG A 1 404 ? 33.148 36.199 -24.227 1.00 72.06 404 ARG A CA 1
ATOM 3132 C C . ARG A 1 404 ? 32.997 36.096 -22.707 1.00 72.06 404 ARG A C 1
ATOM 3134 O O . ARG A 1 404 ? 32.301 36.903 -22.102 1.00 72.06 404 ARG A O 1
ATOM 3141 N N . ARG A 1 405 ? 33.670 35.135 -22.071 1.00 71.12 405 ARG A N 1
ATOM 3142 C CA . ARG A 1 405 ? 33.613 34.969 -20.610 1.00 71.12 405 ARG A CA 1
ATOM 3143 C C . ARG A 1 405 ? 34.254 36.101 -19.831 1.00 71.12 405 ARG A C 1
ATOM 3145 O O . ARG A 1 405 ? 33.741 36.469 -18.780 1.00 71.12 405 ARG A O 1
ATOM 3152 N N . ARG A 1 406 ? 35.369 36.648 -20.317 1.00 77.94 406 ARG A N 1
ATOM 3153 C CA . ARG A 1 406 ? 35.986 37.836 -19.712 1.00 77.94 406 ARG A CA 1
ATOM 3154 C C . ARG A 1 406 ? 35.040 39.031 -19.766 1.00 77.94 406 ARG A C 1
ATOM 3156 O O . ARG A 1 406 ? 34.940 39.745 -18.770 1.00 77.94 406 ARG A O 1
ATOM 3163 N N . ALA A 1 407 ? 34.318 39.192 -20.877 1.00 68.50 407 ALA A N 1
ATOM 3164 C CA . ALA A 1 407 ? 33.290 40.217 -21.022 1.00 68.50 407 ALA A CA 1
ATOM 3165 C C . ALA A 1 407 ? 32.104 39.988 -20.063 1.00 68.50 407 ALA A C 1
ATOM 3167 O O . ALA A 1 407 ? 31.705 40.914 -19.365 1.00 68.50 407 ALA A O 1
ATOM 3168 N N . GLU A 1 408 ? 31.597 38.754 -19.947 1.00 66.44 408 GLU A N 1
ATOM 3169 C CA . GLU A 1 408 ? 30.521 38.391 -19.003 1.00 66.44 408 GLU A CA 1
ATOM 3170 C C . GLU A 1 408 ? 30.918 38.599 -17.525 1.00 66.44 408 GLU A C 1
ATOM 3172 O O . GLU A 1 408 ? 30.071 38.930 -16.698 1.00 66.44 408 GLU A O 1
ATOM 3177 N N . LEU A 1 409 ? 32.201 38.426 -17.186 1.00 68.56 409 LEU A N 1
ATOM 3178 C CA . LEU A 1 409 ? 32.737 38.594 -15.829 1.00 68.56 409 LEU A CA 1
ATOM 3179 C C . LEU A 1 409 ? 33.242 40.018 -15.529 1.00 68.56 409 LEU A C 1
ATOM 3181 O O . LEU A 1 409 ? 33.681 40.277 -14.409 1.00 68.56 409 LEU A O 1
ATOM 3185 N N . GLY A 1 410 ? 33.209 40.932 -16.504 1.00 67.38 410 GLY A N 1
ATOM 3186 C CA . GLY A 1 410 ? 33.658 42.320 -16.340 1.00 67.38 410 GLY A CA 1
ATOM 3187 C C . GLY A 1 410 ? 35.164 42.482 -16.081 1.00 67.38 410 GLY A C 1
ATOM 3188 O O . GLY A 1 410 ? 35.567 43.434 -15.418 1.00 67.38 410 GLY A O 1
ATOM 3189 N N . ILE A 1 411 ? 36.000 41.549 -16.559 1.00 67.44 411 ILE A N 1
ATOM 3190 C CA . ILE A 1 411 ? 37.436 41.463 -16.214 1.00 67.44 411 ILE A CA 1
ATOM 3191 C C . ILE A 1 411 ? 38.318 42.427 -17.039 1.00 67.44 411 ILE A C 1
ATOM 3193 O O . ILE A 1 411 ? 39.435 42.727 -16.617 1.00 67.44 411 ILE A O 1
ATOM 3197 N N . THR A 1 412 ? 37.842 42.980 -18.161 1.00 52.25 412 THR A N 1
ATOM 3198 C CA . THR A 1 412 ? 38.611 43.953 -18.963 1.00 52.25 412 THR A CA 1
ATOM 3199 C C . THR A 1 412 ? 37.820 45.190 -19.385 1.00 52.25 412 THR A C 1
ATOM 3201 O O . THR A 1 412 ? 36.688 45.114 -19.854 1.00 52.25 412 THR A O 1
ATOM 3204 N N . SER A 1 413 ? 38.497 46.338 -19.249 1.00 54.31 413 SER A N 1
ATOM 3205 C CA . SER A 1 413 ? 38.185 47.649 -19.820 1.00 54.31 413 SER A CA 1
ATOM 3206 C C . SER A 1 413 ? 39.119 47.935 -21.006 1.00 54.31 413 SER A C 1
ATOM 3208 O O . SER A 1 413 ? 40.333 47.816 -20.851 1.00 54.31 413 SER A O 1
ATOM 3210 N N . ASN A 1 414 ? 38.561 48.407 -22.124 1.00 49.06 414 ASN A N 1
ATOM 3211 C CA . ASN A 1 414 ? 39.234 48.997 -23.293 1.00 49.06 414 ASN A CA 1
ATOM 3212 C C . ASN A 1 414 ? 40.081 48.063 -24.180 1.00 49.06 414 ASN A C 1
ATOM 3214 O O . ASN A 1 414 ? 41.301 48.005 -24.065 1.00 49.06 414 ASN A O 1
ATOM 3218 N N . THR A 1 415 ? 39.457 47.475 -25.200 1.00 46.34 415 THR A N 1
ATOM 3219 C CA . THR A 1 415 ? 40.072 47.315 -26.530 1.00 46.34 415 THR A CA 1
ATOM 3220 C C . THR A 1 415 ? 38.970 47.389 -27.586 1.00 46.34 415 THR A C 1
ATOM 3222 O O . THR A 1 415 ? 37.931 46.748 -27.468 1.00 46.34 415 THR A O 1
ATOM 3225 N N . LEU A 1 416 ? 39.174 48.222 -28.610 1.00 46.31 416 LEU A N 1
ATOM 3226 C CA . LEU A 1 416 ? 38.238 48.454 -29.722 1.00 46.31 416 LEU A CA 1
ATOM 3227 C C . LEU A 1 416 ? 37.925 47.186 -30.547 1.00 46.31 416 LEU A C 1
ATOM 3229 O O . LEU A 1 416 ? 37.008 47.210 -31.366 1.00 46.31 416 LEU A O 1
ATOM 3233 N N . ASP A 1 417 ? 38.636 46.084 -30.303 1.00 50.28 417 ASP A N 1
ATOM 3234 C CA . ASP A 1 417 ? 38.384 44.781 -30.917 1.00 50.28 417 ASP A CA 1
ATOM 3235 C C . ASP A 1 417 ? 37.227 44.016 -30.242 1.00 50.28 417 ASP A C 1
ATOM 3237 O O . ASP A 1 417 ? 36.464 43.344 -30.934 1.00 50.28 417 ASP A O 1
ATOM 3241 N N . ASP A 1 418 ? 36.981 44.198 -28.938 1.00 48.16 418 ASP A N 1
ATOM 3242 C CA . ASP A 1 418 ? 35.906 43.487 -28.217 1.00 48.16 418 ASP A CA 1
ATOM 3243 C C . ASP A 1 418 ? 34.499 43.966 -28.628 1.00 48.16 418 ASP A C 1
ATOM 3245 O O . ASP A 1 418 ? 33.544 43.186 -28.665 1.00 48.16 418 ASP A O 1
ATOM 3249 N N . LEU A 1 419 ? 34.368 45.239 -29.025 1.00 43.53 419 LEU A N 1
ATOM 3250 C CA . LEU A 1 419 ? 33.122 45.789 -29.576 1.00 43.53 419 LEU A CA 1
ATOM 3251 C C . LEU A 1 419 ? 32.860 45.336 -31.022 1.00 43.53 419 LEU A C 1
ATOM 3253 O O . LEU A 1 419 ? 31.702 45.279 -31.431 1.00 43.53 419 LEU A O 1
ATOM 3257 N N . LYS A 1 420 ? 33.900 44.964 -31.783 1.00 46.25 420 LYS A N 1
ATOM 3258 C CA . LYS A 1 420 ? 33.734 44.320 -33.098 1.00 46.25 420 LYS A CA 1
ATOM 3259 C C . LYS A 1 420 ? 33.228 42.884 -32.952 1.00 46.25 420 LYS A C 1
ATOM 3261 O O . LYS A 1 420 ? 32.316 42.490 -33.673 1.00 46.25 420 LYS A O 1
ATOM 3266 N N . TYR A 1 421 ? 33.736 42.133 -31.974 1.00 48.22 421 TYR A N 1
ATOM 3267 C CA . TYR A 1 421 ? 33.287 40.758 -31.713 1.00 48.22 421 TYR A CA 1
ATOM 3268 C C . TYR A 1 421 ? 31.878 40.663 -31.115 1.00 48.22 421 TYR A C 1
ATOM 3270 O O . TYR A 1 421 ? 31.187 39.667 -31.327 1.00 48.22 421 TYR A O 1
ATOM 3278 N N . ALA A 1 422 ? 31.410 41.706 -30.426 1.00 42.66 422 ALA A N 1
ATOM 3279 C CA . ALA A 1 422 ? 30.021 41.802 -29.982 1.00 42.66 422 ALA A CA 1
ATOM 3280 C C . ALA A 1 422 ? 29.011 41.954 -31.146 1.00 42.66 422 ALA A C 1
ATOM 3282 O O . ALA A 1 422 ? 27.810 41.788 -30.923 1.00 42.66 422 ALA A O 1
ATOM 3283 N N . HIS A 1 423 ? 29.469 42.245 -32.375 1.00 44.34 423 HIS A N 1
ATOM 3284 C CA . HIS A 1 423 ? 28.602 42.557 -33.518 1.00 44.34 423 HIS A CA 1
ATOM 3285 C C . HIS A 1 423 ? 28.624 41.570 -34.699 1.00 44.34 423 HIS A C 1
ATOM 3287 O O . HIS A 1 423 ? 27.769 41.686 -35.573 1.00 44.34 423 HIS A O 1
ATOM 3293 N N . GLU A 1 424 ? 29.469 40.533 -34.706 1.00 48.78 424 GLU A N 1
ATOM 3294 C CA . GLU A 1 424 ? 29.362 39.437 -35.687 1.00 48.78 424 GLU A CA 1
ATOM 3295 C C . GLU A 1 424 ? 28.586 38.244 -35.112 1.00 48.78 424 GLU A C 1
ATOM 3297 O O . GLU A 1 424 ? 29.106 37.261 -34.581 1.00 48.78 424 GLU A O 1
ATOM 3302 N N . GLN A 1 425 ? 27.265 38.359 -35.209 1.00 48.47 425 GLN A N 1
ATOM 3303 C CA . GLN A 1 425 ? 26.276 37.410 -34.711 1.00 48.47 425 GLN A CA 1
ATOM 3304 C C . GLN A 1 425 ? 26.054 36.247 -35.695 1.00 48.47 425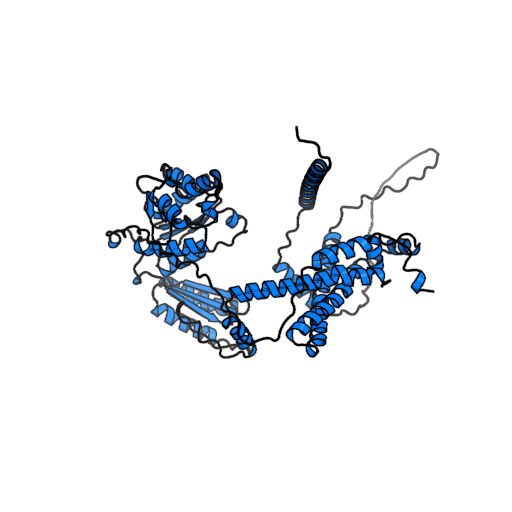 GLN A C 1
ATOM 3306 O O . GLN A 1 425 ? 24.927 36.008 -36.119 1.00 48.47 425 GLN A O 1
ATOM 3311 N N . GLN A 1 426 ? 27.112 35.510 -36.059 1.00 45.28 426 GLN A N 1
ATOM 3312 C CA . GLN A 1 426 ? 26.975 34.385 -36.999 1.00 45.28 426 GLN A CA 1
ATOM 3313 C C . GLN A 1 426 ? 27.452 33.017 -36.491 1.00 45.28 426 GLN A C 1
ATOM 3315 O O . GLN A 1 426 ? 27.227 32.032 -37.180 1.00 45.28 426 GLN A O 1
ATOM 3320 N N . ASP A 1 427 ? 27.952 32.890 -35.251 1.00 59.34 427 ASP A N 1
ATOM 3321 C CA . ASP A 1 427 ? 28.246 31.553 -34.691 1.00 59.34 427 ASP A CA 1
ATOM 3322 C C . ASP A 1 427 ? 28.022 31.397 -33.169 1.00 59.34 427 ASP A C 1
ATOM 3324 O O . ASP A 1 427 ? 28.715 30.664 -32.460 1.00 59.34 427 ASP A O 1
ATOM 3328 N N . GLN A 1 428 ? 26.978 32.043 -32.633 1.00 66.56 428 GLN A N 1
ATOM 3329 C CA . GLN A 1 428 ? 26.588 31.925 -31.214 1.00 66.56 428 GLN A CA 1
ATOM 3330 C C . GLN A 1 428 ? 26.337 30.472 -30.769 1.00 66.56 428 GLN A C 1
ATOM 3332 O O . GLN A 1 428 ? 26.673 30.098 -29.647 1.00 66.56 428 GLN A O 1
ATOM 3337 N N . LEU A 1 429 ? 25.791 29.625 -31.647 1.00 72.00 429 LEU A N 1
ATOM 3338 C CA . LEU A 1 429 ? 25.568 28.209 -31.340 1.00 72.00 429 LEU A CA 1
ATOM 3339 C C . LEU A 1 429 ? 26.874 27.404 -31.307 1.00 72.00 429 LEU A C 1
ATOM 3341 O O . LEU A 1 429 ? 26.979 26.468 -30.518 1.00 72.00 429 LEU A O 1
ATOM 3345 N N . ALA A 1 430 ? 27.869 27.754 -32.129 1.00 75.25 430 ALA A N 1
ATOM 3346 C CA . ALA A 1 430 ? 29.176 27.098 -32.115 1.00 75.25 430 ALA A CA 1
ATOM 3347 C C . ALA A 1 430 ? 29.930 27.384 -30.807 1.00 75.25 430 ALA A C 1
ATOM 3349 O O . ALA A 1 430 ? 30.489 26.466 -30.206 1.00 75.25 430 ALA A O 1
ATOM 3350 N N . LEU A 1 431 ? 29.844 28.620 -30.304 1.00 76.81 431 LEU A N 1
ATOM 3351 C CA . LEU A 1 431 ? 30.414 28.998 -29.006 1.00 76.81 431 LEU A CA 1
ATOM 3352 C C . LEU A 1 431 ? 29.755 28.250 -27.838 1.00 76.81 431 LEU A C 1
ATOM 3354 O O . LEU A 1 431 ? 30.443 27.847 -26.904 1.00 76.81 431 LEU A O 1
ATOM 3358 N N . ILE A 1 432 ? 28.442 28.007 -27.905 1.00 78.25 432 ILE A N 1
ATOM 3359 C CA . ILE A 1 432 ? 27.721 27.227 -26.884 1.00 78.25 432 ILE A CA 1
ATOM 3360 C C . ILE A 1 432 ? 28.150 25.757 -26.909 1.00 78.25 432 ILE A C 1
ATOM 3362 O O . ILE A 1 432 ? 28.343 25.164 -25.850 1.00 78.25 432 ILE A O 1
ATOM 3366 N N . ARG A 1 433 ? 28.364 25.165 -28.093 1.00 82.81 433 ARG A N 1
ATOM 3367 C CA . ARG A 1 433 ? 28.868 23.781 -28.209 1.00 82.81 433 ARG A CA 1
ATOM 3368 C C . ARG A 1 433 ? 30.223 23.595 -27.546 1.00 82.81 433 ARG A C 1
ATOM 3370 O O . ARG A 1 433 ? 30.473 22.545 -26.958 1.00 82.81 433 ARG A O 1
ATOM 3377 N N . GLN A 1 434 ? 31.077 24.608 -27.627 1.00 81.69 434 GLN A N 1
ATOM 3378 C CA . GLN A 1 434 ? 32.427 24.575 -27.073 1.00 81.69 434 GLN A CA 1
ATOM 3379 C C . GLN A 1 434 ? 32.477 24.941 -25.581 1.00 81.69 434 GLN A C 1
ATOM 3381 O O . GLN A 1 434 ? 33.529 24.797 -24.951 1.00 81.69 434 GLN A O 1
ATOM 3386 N N . ASP A 1 435 ? 31.353 25.351 -24.978 1.00 83.56 435 ASP A N 1
ATOM 3387 C CA . ASP A 1 435 ? 31.375 25.908 -23.631 1.00 83.56 435 ASP A CA 1
ATOM 3388 C C . ASP A 1 435 ? 31.890 24.918 -22.564 1.00 83.56 435 ASP A C 1
ATOM 3390 O O . ASP A 1 435 ? 31.462 23.767 -22.486 1.00 83.56 435 ASP A O 1
ATOM 3394 N N . ARG A 1 436 ? 32.839 25.359 -21.727 1.00 84.62 436 ARG A N 1
ATOM 3395 C CA . ARG A 1 436 ? 33.494 24.589 -20.646 1.00 84.62 436 ARG A CA 1
ATOM 3396 C C . ARG A 1 436 ? 34.123 23.250 -21.044 1.00 84.62 436 ARG A C 1
ATOM 3398 O O . ARG A 1 436 ? 34.472 22.492 -20.137 1.00 84.62 436 ARG A O 1
ATOM 3405 N N . LEU A 1 437 ? 34.280 22.921 -22.330 1.00 88.44 437 LEU A N 1
ATOM 3406 C CA . LEU A 1 437 ? 34.834 21.620 -22.732 1.00 88.44 437 LEU A CA 1
ATOM 3407 C C . LEU A 1 437 ? 36.273 21.443 -22.233 1.00 88.44 437 LEU A C 1
ATOM 3409 O O . LEU A 1 437 ? 36.587 20.431 -21.607 1.00 88.44 437 LEU A O 1
ATOM 3413 N N . LEU A 1 438 ? 37.128 22.448 -22.437 1.00 89.19 438 LEU A N 1
ATOM 3414 C CA . LEU A 1 438 ? 38.518 22.419 -21.972 1.00 89.19 438 LEU A CA 1
ATOM 3415 C C . LEU A 1 438 ? 38.617 22.517 -20.444 1.00 89.19 438 LEU A C 1
ATOM 3417 O O . LEU A 1 438 ? 39.374 21.761 -19.837 1.00 89.19 438 LEU A O 1
ATOM 3421 N N . ASP A 1 439 ? 37.806 23.372 -19.812 1.00 90.25 439 ASP A N 1
ATOM 3422 C CA . ASP A 1 439 ? 37.735 23.532 -18.353 1.00 90.25 439 ASP A CA 1
ATOM 3423 C C . ASP A 1 439 ? 37.419 22.187 -17.684 1.00 90.25 439 ASP A C 1
ATOM 3425 O O . ASP A 1 439 ? 38.052 21.765 -16.716 1.00 90.25 439 ASP A O 1
ATOM 3429 N N . THR A 1 440 ? 36.439 21.485 -18.250 1.00 89.12 440 THR A N 1
ATOM 3430 C CA . THR A 1 440 ? 35.932 20.207 -17.758 1.00 89.12 440 THR A CA 1
ATOM 3431 C C . THR A 1 440 ? 36.892 19.059 -18.065 1.00 89.12 440 THR A C 1
ATOM 3433 O O . THR A 1 440 ? 37.094 18.193 -17.214 1.00 89.12 440 THR A O 1
ATOM 3436 N N . GLY A 1 441 ? 37.549 19.068 -19.227 1.00 91.25 441 GLY A N 1
ATOM 3437 C CA . GLY A 1 441 ? 38.571 18.082 -19.575 1.00 91.25 441 GLY A CA 1
ATOM 3438 C C . GLY A 1 441 ? 39.815 18.173 -18.692 1.00 91.25 441 GLY A C 1
ATOM 3439 O O . GLY A 1 441 ? 40.310 17.144 -18.225 1.00 91.25 441 GLY A O 1
ATOM 3440 N N . LEU A 1 442 ? 40.298 19.384 -18.407 1.00 91.50 442 LEU A N 1
ATOM 3441 C CA . LEU A 1 442 ? 41.452 19.605 -17.533 1.00 91.50 442 LEU A CA 1
ATOM 3442 C C . LEU A 1 442 ? 41.117 19.322 -16.065 1.00 91.50 442 LEU A C 1
ATOM 3444 O O . LEU A 1 442 ? 41.883 18.634 -15.390 1.00 91.50 442 LEU A O 1
ATOM 3448 N N . ALA A 1 443 ? 39.951 19.760 -15.582 1.00 89.69 443 ALA A N 1
ATOM 3449 C CA . ALA A 1 443 ? 39.499 19.430 -14.232 1.00 89.69 443 ALA A CA 1
ATOM 3450 C C . ALA A 1 443 ? 39.281 17.918 -14.049 1.00 89.69 443 ALA A C 1
ATOM 3452 O O . ALA A 1 443 ? 39.693 17.357 -13.033 1.00 89.69 443 ALA A O 1
ATOM 3453 N N . GLY A 1 444 ? 38.705 17.244 -15.051 1.00 88.56 444 GLY A N 1
ATOM 3454 C CA . GLY A 1 444 ? 38.552 15.789 -15.078 1.00 88.56 444 GLY A CA 1
ATOM 3455 C C . GLY A 1 444 ? 39.897 15.063 -15.066 1.00 88.56 444 GLY A C 1
ATOM 3456 O O . GLY A 1 444 ? 40.069 14.111 -14.311 1.00 88.56 444 GLY A O 1
ATOM 3457 N N . SER A 1 445 ? 40.883 15.557 -15.820 1.00 91.19 445 SER A N 1
ATOM 3458 C CA . SER A 1 445 ? 42.252 15.025 -15.829 1.00 91.19 445 SER A CA 1
ATOM 3459 C C . SER A 1 445 ? 42.925 15.125 -14.454 1.00 91.19 445 SER A C 1
ATOM 3461 O O . SER A 1 445 ? 43.432 14.132 -13.931 1.00 91.19 445 SER A O 1
ATOM 3463 N N . ILE A 1 446 ? 42.860 16.299 -13.818 1.00 89.19 446 ILE A N 1
ATOM 3464 C CA . ILE A 1 446 ? 43.466 16.550 -12.502 1.00 89.19 446 ILE A CA 1
ATOM 3465 C C . ILE A 1 446 ? 42.772 15.723 -11.410 1.00 89.19 446 ILE A C 1
ATOM 3467 O O . ILE A 1 446 ? 43.440 15.037 -10.632 1.00 89.19 446 ILE A O 1
ATOM 3471 N N . ALA A 1 447 ? 41.437 15.742 -11.365 1.00 86.62 447 ALA A N 1
ATOM 3472 C CA . ALA A 1 447 ? 40.668 15.001 -10.369 1.00 86.62 447 ALA A CA 1
ATOM 3473 C C . ALA A 1 447 ? 40.809 13.481 -10.560 1.00 86.62 447 ALA A C 1
ATOM 3475 O O . ALA A 1 447 ? 41.065 12.754 -9.601 1.00 86.62 447 ALA A O 1
ATOM 3476 N N . GLY A 1 448 ? 40.707 12.997 -11.799 1.00 84.62 448 GLY A N 1
ATOM 3477 C CA . GLY A 1 448 ? 40.857 11.585 -12.141 1.00 84.62 448 GLY A CA 1
ATOM 3478 C C . GLY A 1 448 ? 42.261 11.054 -11.885 1.00 84.62 448 GLY A C 1
ATOM 3479 O O . GLY A 1 448 ? 42.402 9.965 -11.327 1.00 84.62 448 GLY A O 1
ATOM 3480 N N . GLY A 1 449 ? 43.297 11.823 -12.228 1.00 86.12 449 GLY A N 1
ATOM 3481 C CA . GLY A 1 449 ? 44.688 11.478 -11.943 1.00 86.12 449 GLY A CA 1
ATOM 3482 C C . GLY A 1 449 ? 44.972 11.416 -10.441 1.00 86.12 449 GLY A C 1
ATOM 3483 O O . GLY A 1 449 ? 45.567 10.446 -9.975 1.00 86.12 449 GLY A O 1
ATOM 3484 N N . GLY A 1 450 ? 44.482 12.391 -9.666 1.00 84.69 450 GLY A N 1
ATOM 3485 C CA . GLY A 1 450 ? 44.648 12.427 -8.209 1.00 84.69 450 GLY A CA 1
ATOM 3486 C C . GLY A 1 450 ? 43.904 11.305 -7.475 1.00 84.69 450 GLY A C 1
ATOM 3487 O O . GLY A 1 450 ? 44.470 10.646 -6.602 1.00 84.69 450 GLY A O 1
ATOM 3488 N N . LEU A 1 451 ? 42.657 11.026 -7.860 1.00 81.81 451 LEU A N 1
ATOM 3489 C CA . LEU A 1 451 ? 41.857 9.957 -7.250 1.00 81.81 451 LEU A CA 1
ATOM 3490 C C . LEU A 1 451 ? 42.406 8.563 -7.575 1.00 81.81 451 LEU A C 1
ATOM 3492 O O . LEU A 1 451 ? 42.424 7.687 -6.709 1.00 81.81 451 LEU A O 1
ATOM 3496 N N . ASN A 1 452 ? 42.878 8.350 -8.806 1.00 81.00 452 ASN A N 1
ATOM 3497 C CA . ASN A 1 452 ? 43.477 7.074 -9.192 1.00 81.00 452 ASN A CA 1
ATOM 3498 C C . ASN A 1 452 ? 44.895 6.906 -8.638 1.00 81.00 452 ASN A C 1
ATOM 3500 O O . ASN A 1 452 ? 45.257 5.790 -8.280 1.00 81.00 452 ASN A O 1
ATOM 3504 N N . PHE A 1 453 ? 45.663 7.987 -8.455 1.00 85.06 453 PHE A N 1
ATOM 3505 C CA . PHE A 1 453 ? 46.917 7.952 -7.697 1.00 85.06 453 PHE A CA 1
ATOM 3506 C C . PHE A 1 453 ? 46.707 7.449 -6.271 1.00 85.06 453 PHE A C 1
ATOM 3508 O O . PHE A 1 453 ? 47.421 6.562 -5.810 1.00 85.06 453 PHE A O 1
ATOM 3515 N N . TRP A 1 454 ? 45.694 7.985 -5.590 1.00 76.12 454 TRP A N 1
ATOM 3516 C CA . TRP A 1 454 ? 45.389 7.616 -4.212 1.00 76.12 454 TRP A CA 1
ATOM 3517 C C . TRP A 1 454 ? 44.965 6.145 -4.070 1.00 76.12 454 TRP A C 1
ATOM 3519 O O . TRP A 1 454 ? 45.234 5.524 -3.046 1.00 76.12 454 TRP A O 1
ATOM 3529 N N . ARG A 1 455 ? 44.354 5.566 -5.113 1.00 74.19 455 ARG A N 1
ATOM 3530 C CA . ARG A 1 455 ? 43.899 4.165 -5.131 1.00 74.19 455 ARG A CA 1
ATOM 3531 C C . ARG A 1 455 ? 44.917 3.164 -5.686 1.00 74.19 455 ARG A C 1
ATOM 3533 O O . ARG A 1 455 ? 44.912 2.017 -5.257 1.00 74.19 455 ARG A O 1
ATOM 3540 N N . GLY A 1 456 ? 45.751 3.561 -6.648 1.00 76.06 456 GLY A N 1
ATOM 3541 C CA . GLY A 1 456 ? 46.597 2.651 -7.435 1.00 76.06 456 GLY A CA 1
ATOM 3542 C C . GLY A 1 456 ? 48.052 3.099 -7.613 1.00 76.06 456 GLY A C 1
ATOM 3543 O O . GLY A 1 456 ? 48.790 2.492 -8.391 1.00 76.06 456 GLY A O 1
ATOM 3544 N N . GLY A 1 457 ? 48.481 4.155 -6.917 1.00 79.31 457 GLY A N 1
ATOM 3545 C CA . GLY A 1 457 ? 49.840 4.694 -6.984 1.00 79.31 457 GLY A CA 1
ATOM 3546 C C . GLY A 1 457 ? 50.173 5.382 -8.315 1.00 79.31 457 GLY A C 1
ATOM 3547 O O . GLY A 1 457 ? 49.310 5.640 -9.153 1.00 79.31 457 GLY A O 1
ATOM 3548 N N . ALA A 1 458 ? 51.457 5.692 -8.533 1.00 82.19 458 ALA A N 1
ATOM 3549 C CA . ALA A 1 458 ? 51.914 6.523 -9.658 1.00 82.19 458 ALA A CA 1
ATOM 3550 C C . ALA A 1 458 ? 51.530 5.978 -11.049 1.00 82.19 458 ALA A C 1
ATOM 3552 O O . ALA A 1 458 ? 51.271 6.748 -11.971 1.00 82.19 458 ALA A O 1
ATOM 3553 N N . ARG A 1 459 ? 51.433 4.651 -11.198 1.00 84.62 459 ARG A N 1
ATOM 3554 C CA . ARG A 1 459 ? 51.073 3.996 -12.469 1.00 84.62 459 ARG A CA 1
ATOM 3555 C C . ARG A 1 459 ? 49.605 4.201 -12.862 1.00 84.62 459 ARG A C 1
ATOM 3557 O O . ARG A 1 459 ? 49.274 4.067 -14.034 1.00 84.62 459 ARG A O 1
ATOM 3564 N N . ALA A 1 460 ? 48.741 4.552 -11.909 1.00 80.69 460 ALA A N 1
ATOM 3565 C CA . ALA A 1 460 ? 47.313 4.766 -12.131 1.00 80.69 460 ALA A CA 1
ATOM 3566 C C . ALA A 1 460 ? 46.951 6.232 -12.451 1.00 80.69 460 ALA A C 1
ATOM 3568 O O . ALA A 1 460 ? 45.818 6.501 -12.850 1.00 80.69 460 ALA A O 1
ATOM 3569 N N . ILE A 1 461 ? 47.908 7.167 -12.346 1.00 83.38 461 ILE A N 1
ATOM 3570 C CA . ILE A 1 461 ? 47.697 8.595 -12.649 1.00 83.38 461 ILE A CA 1
ATOM 3571 C C . ILE A 1 461 ? 47.262 8.784 -14.102 1.00 83.38 461 ILE A C 1
ATOM 3573 O O . ILE A 1 461 ? 46.221 9.378 -14.359 1.00 83.38 461 ILE A O 1
ATOM 3577 N N . VAL A 1 462 ? 48.059 8.283 -15.050 1.00 88.12 462 VAL A N 1
ATOM 3578 C CA . VAL A 1 462 ? 47.851 8.535 -16.484 1.00 88.12 462 VAL A CA 1
ATOM 3579 C C . VAL A 1 462 ? 46.553 7.899 -16.997 1.00 88.12 462 VAL A C 1
ATOM 3581 O O . VAL A 1 462 ? 45.766 8.617 -17.614 1.00 88.12 462 VAL A O 1
ATOM 3584 N N . PRO A 1 463 ? 46.251 6.616 -16.706 1.00 83.81 463 PRO A N 1
ATOM 3585 C CA . PRO A 1 463 ? 44.972 6.023 -17.091 1.00 83.81 463 PRO A CA 1
ATOM 3586 C C . PRO A 1 463 ? 43.789 6.774 -16.477 1.00 83.81 463 PRO A C 1
ATOM 3588 O O . PRO A 1 463 ? 42.852 7.116 -17.189 1.00 83.81 463 PRO A O 1
ATOM 3591 N N . GLY A 1 464 ? 43.864 7.097 -15.179 1.00 84.50 464 GLY A N 1
ATOM 3592 C CA . GLY A 1 464 ? 42.797 7.791 -14.461 1.00 84.50 464 GLY A CA 1
ATOM 3593 C C . GLY A 1 464 ? 42.520 9.196 -14.990 1.00 84.50 464 GLY A C 1
ATOM 3594 O O . GLY A 1 464 ? 41.360 9.572 -15.163 1.00 84.50 464 GLY A O 1
ATOM 3595 N N . ALA A 1 465 ? 43.579 9.947 -15.291 1.00 86.88 465 ALA A N 1
ATOM 3596 C CA . ALA A 1 465 ? 43.501 11.275 -15.884 1.00 86.88 465 ALA A CA 1
ATOM 3597 C C . ALA A 1 465 ? 42.841 11.235 -17.270 1.00 86.88 465 ALA A C 1
ATOM 3599 O O . ALA A 1 465 ? 41.907 11.992 -17.529 1.00 86.88 465 ALA A O 1
ATOM 3600 N N . LEU A 1 466 ? 43.258 10.306 -18.138 1.00 88.94 466 LEU A N 1
ATOM 3601 C CA . LEU A 1 466 ? 42.696 10.162 -19.484 1.00 88.94 466 LEU A CA 1
ATOM 3602 C C . LEU A 1 466 ? 41.224 9.739 -19.451 1.00 88.94 466 LEU A C 1
ATOM 3604 O O . LEU A 1 466 ? 40.394 10.355 -20.119 1.00 88.94 466 LEU A O 1
ATOM 3608 N N . THR A 1 467 ? 40.879 8.728 -18.646 1.00 84.81 467 THR A N 1
ATOM 3609 C CA . THR A 1 467 ? 39.498 8.229 -18.571 1.00 84.81 467 THR A CA 1
ATOM 3610 C C . THR A 1 467 ? 38.539 9.273 -18.017 1.00 84.81 467 THR A C 1
ATOM 3612 O O . THR A 1 467 ? 37.447 9.448 -18.554 1.00 84.81 467 THR A O 1
ATOM 3615 N N . ALA A 1 468 ? 38.945 9.995 -16.968 1.00 85.12 468 ALA A N 1
ATOM 3616 C CA . ALA A 1 468 ? 38.100 11.008 -16.352 1.00 85.12 468 ALA A CA 1
ATOM 3617 C C . ALA A 1 468 ? 37.980 12.252 -17.239 1.00 85.12 468 ALA A C 1
ATOM 3619 O O . ALA A 1 468 ? 36.882 12.777 -17.390 1.00 85.12 468 ALA A O 1
ATOM 3620 N N . SER A 1 469 ? 39.070 12.684 -17.883 1.00 90.06 469 SER A N 1
ATOM 3621 C CA . SER A 1 469 ? 39.046 13.786 -18.850 1.00 90.06 469 SER A CA 1
ATOM 3622 C C . SER A 1 469 ? 38.070 13.503 -19.995 1.00 90.06 469 SER A C 1
ATOM 3624 O O . SER A 1 469 ? 37.174 14.307 -20.248 1.00 90.06 469 SER A O 1
ATOM 3626 N N . LEU A 1 470 ? 38.169 12.323 -20.619 1.00 90.06 470 LEU A N 1
ATOM 3627 C CA . LEU A 1 470 ? 37.294 11.932 -21.725 1.00 90.06 470 LEU A CA 1
ATOM 3628 C C . LEU A 1 470 ? 35.825 11.837 -21.291 1.00 90.06 470 LEU A C 1
ATOM 3630 O O . LEU A 1 470 ? 34.953 12.389 -21.959 1.00 90.06 470 LEU A O 1
ATOM 3634 N N . ALA A 1 471 ? 35.547 11.181 -20.161 1.00 84.06 471 ALA A N 1
ATOM 3635 C CA . ALA A 1 471 ? 34.187 11.046 -19.642 1.00 84.06 471 ALA A CA 1
ATOM 3636 C C . ALA A 1 471 ? 33.554 12.414 -19.345 1.00 84.06 471 ALA A C 1
ATOM 3638 O O . ALA A 1 471 ? 32.426 12.685 -19.756 1.00 84.06 471 ALA A O 1
ATOM 3639 N N . CYS A 1 472 ? 34.294 13.301 -18.680 1.00 87.62 472 CYS A N 1
ATOM 3640 C CA . CYS A 1 472 ? 33.835 14.642 -18.350 1.00 87.62 472 CYS A CA 1
ATOM 3641 C C . CYS A 1 472 ? 33.569 15.489 -19.607 1.00 87.62 472 CYS A C 1
ATOM 3643 O O . CYS A 1 472 ? 32.543 16.166 -19.672 1.00 87.62 472 CYS A O 1
ATOM 3645 N N . VAL A 1 473 ? 34.439 15.425 -20.623 1.00 90.81 473 VAL A N 1
ATOM 3646 C CA . VAL A 1 473 ? 34.244 16.133 -21.903 1.00 90.81 473 VAL A CA 1
ATOM 3647 C C . VAL A 1 473 ? 33.003 15.627 -22.636 1.00 90.81 473 VAL A C 1
ATOM 3649 O O . VAL A 1 473 ? 32.226 16.442 -23.124 1.00 90.81 473 VAL A O 1
ATOM 3652 N N . LEU A 1 474 ? 32.771 14.311 -22.675 1.00 86.38 474 LEU A N 1
ATOM 3653 C CA . LEU A 1 474 ? 31.583 13.730 -23.313 1.00 86.38 474 LEU A CA 1
ATOM 3654 C C . LEU A 1 474 ? 30.287 14.175 -22.625 1.00 86.38 474 LEU A C 1
ATOM 3656 O O . LEU A 1 474 ? 29.328 14.546 -23.301 1.00 86.38 474 LEU A O 1
ATOM 3660 N N . VAL A 1 475 ? 30.268 14.186 -21.289 1.00 85.75 475 VAL A N 1
ATOM 3661 C CA . VAL A 1 475 ? 29.114 14.672 -20.518 1.00 85.75 475 VAL A CA 1
ATOM 3662 C C . VAL A 1 475 ? 28.878 16.163 -20.770 1.00 85.75 475 VAL A C 1
ATOM 3664 O O . VAL A 1 475 ? 27.746 16.564 -21.033 1.00 85.75 475 VAL A O 1
ATOM 3667 N N . GLN A 1 476 ? 29.930 16.986 -20.746 1.00 89.56 476 GLN A N 1
ATOM 3668 C CA . GLN A 1 476 ? 29.804 18.422 -21.008 1.00 89.56 476 GLN A CA 1
ATOM 3669 C C . GLN A 1 476 ? 29.341 18.701 -22.446 1.00 89.56 476 GLN A C 1
ATOM 3671 O O . GLN A 1 476 ? 28.464 19.535 -22.646 1.00 89.56 476 GLN A O 1
ATOM 3676 N N . ALA A 1 477 ? 29.847 17.964 -23.437 1.00 86.50 477 ALA A N 1
ATOM 3677 C CA . ALA A 1 477 ? 29.410 18.078 -24.827 1.00 86.50 477 ALA A CA 1
ATOM 3678 C C . ALA A 1 477 ? 27.926 17.715 -24.996 1.00 86.50 477 ALA A C 1
ATOM 3680 O O . ALA A 1 477 ? 27.201 18.420 -25.696 1.00 86.50 477 ALA A O 1
ATOM 3681 N N . ALA A 1 478 ? 27.451 16.669 -24.312 1.00 81.75 478 ALA A N 1
ATOM 3682 C CA . ALA A 1 478 ? 26.038 16.299 -24.321 1.00 81.75 478 ALA A CA 1
ATOM 3683 C C . ALA A 1 478 ? 25.150 17.406 -23.723 1.00 81.75 478 ALA A C 1
ATOM 3685 O O . ALA A 1 478 ? 24.123 17.755 -24.303 1.00 81.75 478 ALA A O 1
ATOM 3686 N N . VAL A 1 479 ? 25.564 18.005 -22.601 1.00 83.06 479 VAL A N 1
ATOM 3687 C CA . VAL A 1 479 ? 24.859 19.144 -21.985 1.00 83.06 479 VAL A CA 1
ATOM 3688 C C . VAL A 1 479 ? 24.835 20.356 -22.920 1.00 83.06 479 VAL A C 1
ATOM 3690 O O . VAL A 1 479 ? 23.793 20.998 -23.068 1.00 83.06 479 VAL A O 1
ATOM 3693 N N . ASN A 1 480 ? 25.949 20.651 -23.589 1.00 86.81 480 ASN A N 1
ATOM 3694 C CA . ASN A 1 480 ? 26.037 21.764 -24.531 1.00 86.81 480 ASN A CA 1
ATOM 3695 C C . ASN A 1 480 ? 25.131 21.553 -25.756 1.00 86.81 480 ASN A C 1
ATOM 3697 O O . ASN A 1 480 ? 24.449 22.484 -26.184 1.00 86.81 480 ASN A O 1
ATOM 3701 N N . GLU A 1 481 ? 25.061 20.333 -26.297 1.00 85.44 481 GLU A N 1
ATOM 3702 C CA . GLU A 1 481 ? 24.143 20.004 -27.396 1.00 85.44 481 GLU A CA 1
ATOM 3703 C C . GLU A 1 481 ? 22.673 20.126 -26.976 1.00 85.44 481 GLU A C 1
ATOM 3705 O O . GLU A 1 481 ? 21.868 20.690 -27.719 1.00 85.44 481 GLU A O 1
ATOM 3710 N N . LEU A 1 482 ? 22.318 19.698 -25.760 1.00 79.88 482 LEU A N 1
ATOM 3711 C CA . LEU A 1 482 ? 20.971 19.907 -25.218 1.00 79.88 482 LEU A CA 1
ATOM 3712 C C . LEU A 1 482 ? 20.631 21.399 -25.092 1.00 79.88 482 LEU A C 1
ATOM 3714 O O . LEU A 1 482 ? 19.513 21.808 -25.413 1.00 79.88 482 LEU A O 1
ATOM 3718 N N . ALA A 1 483 ? 21.589 22.236 -24.683 1.00 74.06 483 ALA A N 1
ATOM 3719 C CA . ALA A 1 483 ? 21.401 23.684 -24.626 1.00 74.06 483 ALA A CA 1
ATOM 3720 C C . ALA A 1 483 ? 21.166 24.289 -26.023 1.00 74.06 483 ALA A C 1
ATOM 3722 O O . ALA A 1 483 ? 20.263 25.110 -26.196 1.00 74.06 483 ALA A O 1
ATOM 3723 N N . VAL A 1 484 ? 21.912 23.841 -27.038 1.00 77.69 484 VAL A N 1
ATOM 3724 C CA . VAL A 1 484 ? 21.715 24.260 -28.436 1.00 77.69 484 VAL A CA 1
ATOM 3725 C C . VAL A 1 484 ? 20.349 23.827 -28.966 1.00 77.69 484 VAL A C 1
ATOM 3727 O O . VAL A 1 484 ? 19.657 24.630 -29.595 1.00 77.69 484 VAL A O 1
ATOM 3730 N N . GLN A 1 485 ? 19.931 22.586 -28.706 1.00 74.44 485 GLN A N 1
ATOM 3731 C CA . GLN A 1 485 ? 18.611 22.095 -29.109 1.00 74.44 485 GLN A CA 1
ATOM 3732 C C . GLN A 1 485 ? 17.486 22.884 -28.440 1.00 74.44 485 GLN A C 1
ATOM 3734 O O . GLN A 1 485 ? 16.536 23.276 -29.115 1.00 74.44 485 GLN A O 1
ATOM 3739 N N . ARG A 1 486 ? 17.626 23.203 -27.149 1.00 75.75 486 ARG A N 1
ATOM 3740 C CA . ARG A 1 486 ? 16.671 24.045 -26.423 1.00 75.75 486 ARG A CA 1
ATOM 3741 C C . ARG A 1 486 ? 16.553 25.436 -27.041 1.00 75.75 486 ARG A C 1
ATOM 3743 O O . ARG A 1 486 ? 15.440 25.906 -27.242 1.00 75.75 486 ARG A O 1
ATOM 3750 N N . ILE A 1 487 ? 17.671 26.090 -27.363 1.00 70.38 487 ILE A N 1
ATOM 3751 C CA . ILE A 1 487 ? 17.656 27.423 -27.988 1.00 70.38 487 ILE A CA 1
ATOM 3752 C C . ILE A 1 487 ? 16.991 27.366 -29.363 1.00 70.38 487 ILE A C 1
ATOM 3754 O O . ILE A 1 487 ? 16.162 28.215 -29.666 1.00 70.38 487 ILE A O 1
ATOM 3758 N N . ARG A 1 488 ? 17.291 26.343 -30.172 1.00 71.75 488 ARG A N 1
ATOM 3759 C CA . ARG A 1 488 ? 16.635 26.133 -31.474 1.00 71.75 488 ARG A CA 1
ATOM 3760 C C . ARG A 1 488 ? 15.136 25.881 -31.340 1.00 71.75 488 ARG A C 1
ATOM 3762 O O . ARG A 1 488 ? 14.372 26.377 -32.154 1.00 71.75 488 ARG A O 1
ATOM 3769 N N . TYR A 1 489 ? 14.723 25.137 -30.318 1.00 69.38 489 TYR A N 1
ATOM 3770 C CA . TYR A 1 489 ? 13.316 24.873 -30.034 1.00 69.38 489 TYR A CA 1
ATOM 3771 C C . TYR A 1 489 ? 12.569 26.147 -29.616 1.00 69.38 489 TYR A C 1
ATOM 3773 O O . TYR A 1 489 ? 11.500 26.425 -30.145 1.00 69.38 489 TYR A O 1
ATOM 3781 N N . VAL A 1 490 ? 13.158 26.957 -28.729 1.00 67.25 490 VAL A N 1
ATOM 3782 C CA . VAL A 1 490 ? 12.576 28.234 -28.274 1.00 67.25 490 VAL A CA 1
ATOM 3783 C C . VAL A 1 490 ? 12.547 29.274 -29.403 1.00 67.25 490 VAL A C 1
ATOM 3785 O O . VAL A 1 490 ? 11.543 29.957 -29.587 1.00 67.25 490 VAL A O 1
ATOM 3788 N N . ALA A 1 491 ? 13.612 29.360 -30.204 1.00 66.19 491 ALA A N 1
ATOM 3789 C CA . ALA A 1 491 ? 13.690 30.253 -31.363 1.00 66.19 491 ALA A CA 1
ATOM 3790 C C . ALA A 1 491 ? 12.824 29.794 -32.555 1.00 66.19 491 ALA A C 1
ATOM 3792 O O . ALA A 1 491 ? 12.573 30.581 -33.460 1.00 66.19 491 ALA A O 1
ATOM 3793 N N . GLY A 1 492 ? 12.375 28.533 -32.567 1.00 48.28 492 GLY A N 1
ATOM 3794 C CA . GLY A 1 492 ? 11.500 27.949 -33.590 1.00 48.28 492 GLY A CA 1
ATOM 3795 C C . GLY A 1 492 ? 10.007 28.226 -33.387 1.00 48.28 492 GLY A C 1
ATOM 3796 O O . GLY A 1 492 ? 9.184 27.716 -34.146 1.00 48.28 492 GLY A O 1
ATOM 3797 N N . THR A 1 493 ? 9.639 29.018 -32.379 1.00 34.22 493 THR A N 1
ATOM 3798 C CA . THR A 1 493 ? 8.278 29.547 -32.237 1.00 34.22 493 THR A CA 1
ATOM 3799 C C . THR A 1 493 ? 8.118 30.692 -33.241 1.00 34.22 493 THR A C 1
ATOM 3801 O O . THR A 1 493 ? 8.898 31.641 -33.163 1.00 34.22 493 THR A O 1
ATOM 3804 N N . PRO A 1 494 ? 7.173 30.646 -34.200 1.00 35.47 494 PRO A N 1
ATOM 3805 C CA . PRO A 1 494 ? 6.925 31.782 -35.073 1.00 35.47 494 PRO A CA 1
ATOM 3806 C C . PRO A 1 494 ? 6.406 32.925 -34.203 1.00 35.47 494 PRO A C 1
ATOM 3808 O O . PRO A 1 494 ? 5.252 32.929 -33.777 1.00 35.47 494 PRO A O 1
ATOM 3811 N N . THR A 1 495 ? 7.278 33.882 -33.897 1.00 32.34 495 THR A N 1
ATOM 3812 C CA . THR A 1 495 ? 6.869 35.165 -33.347 1.00 32.34 495 THR A CA 1
ATOM 3813 C C . THR A 1 495 ? 5.853 35.766 -34.307 1.00 32.34 495 THR A C 1
ATOM 3815 O O . THR A 1 495 ? 6.017 35.698 -35.527 1.00 32.34 495 THR A O 1
ATOM 3818 N N . ALA A 1 496 ? 4.780 36.289 -33.723 1.00 31.02 496 ALA A N 1
ATOM 3819 C CA . ALA A 1 496 ? 3.666 36.942 -34.379 1.00 31.02 496 ALA A CA 1
ATOM 3820 C C . ALA A 1 496 ? 4.069 37.749 -35.621 1.00 31.02 496 ALA A C 1
ATOM 3822 O O . ALA A 1 496 ? 5.124 38.382 -35.655 1.00 31.02 496 ALA A O 1
ATOM 3823 N N . ALA A 1 497 ? 3.168 37.725 -36.606 1.00 28.61 497 ALA A N 1
ATOM 3824 C CA . ALA A 1 497 ? 3.138 38.592 -37.769 1.00 28.61 497 ALA A CA 1
ATOM 3825 C C . ALA A 1 497 ? 3.903 39.902 -37.540 1.00 28.61 497 ALA A C 1
ATOM 3827 O O . ALA A 1 497 ? 3.517 40.734 -36.717 1.00 28.61 497 ALA A O 1
ATOM 3828 N N . VAL A 1 498 ? 4.979 40.079 -38.306 1.00 29.08 498 VAL A N 1
ATOM 3829 C CA . VAL A 1 498 ? 5.537 41.396 -38.584 1.00 29.08 498 VAL A CA 1
ATOM 3830 C C . VAL A 1 498 ? 4.377 42.230 -39.122 1.00 29.08 498 VAL A C 1
ATOM 3832 O O . VAL A 1 498 ? 3.951 42.050 -40.263 1.00 29.08 498 VAL A O 1
ATOM 3835 N N . LEU A 1 499 ? 3.827 43.109 -38.281 1.00 27.48 499 LEU A N 1
ATOM 3836 C CA . LEU A 1 499 ? 3.079 44.267 -38.749 1.00 27.48 499 LEU A CA 1
ATOM 3837 C C . LEU A 1 499 ? 3.982 44.940 -39.788 1.00 27.48 499 LEU A C 1
ATOM 3839 O O . LEU A 1 499 ? 5.125 45.267 -39.450 1.00 27.48 499 LEU A O 1
ATOM 3843 N N . PRO A 1 500 ? 3.546 45.100 -41.048 1.00 28.06 500 PRO A N 1
ATOM 3844 C CA . PRO A 1 500 ? 4.375 45.766 -42.028 1.00 28.06 500 PRO A CA 1
ATOM 3845 C C . PRO A 1 500 ? 4.631 47.182 -41.518 1.00 28.06 500 PRO A C 1
ATOM 3847 O O . PRO A 1 500 ? 3.697 47.962 -41.328 1.00 28.06 500 PRO A O 1
ATOM 3850 N N . LEU A 1 501 ? 5.909 47.475 -41.271 1.00 27.03 501 LEU A N 1
ATOM 3851 C CA . LEU A 1 501 ? 6.420 48.822 -41.085 1.00 27.03 501 LEU A CA 1
ATOM 3852 C C . LEU A 1 501 ? 5.806 49.702 -42.171 1.00 27.03 501 LEU A C 1
ATOM 3854 O O . LEU A 1 501 ? 6.013 49.489 -43.369 1.00 27.03 501 LEU A O 1
ATOM 3858 N N . THR A 1 502 ? 5.012 50.667 -41.723 1.00 25.95 502 THR A N 1
ATOM 3859 C CA . THR A 1 502 ? 4.555 51.804 -42.503 1.00 25.95 502 THR A CA 1
ATOM 3860 C C . THR A 1 502 ? 5.754 52.358 -43.262 1.00 25.95 502 THR A C 1
ATOM 3862 O O . THR A 1 502 ? 6.744 52.783 -42.666 1.00 25.95 502 THR A O 1
ATOM 3865 N N . LYS A 1 503 ? 5.676 52.305 -44.596 1.00 28.91 503 LYS A N 1
ATOM 3866 C CA . LYS A 1 503 ? 6.630 52.974 -45.478 1.00 28.91 503 LYS A CA 1
ATOM 3867 C C . LYS A 1 503 ? 6.760 54.431 -45.039 1.00 28.91 503 LYS A C 1
ATOM 3869 O O . LYS A 1 503 ? 5.758 55.111 -44.821 1.00 28.91 503 LYS A O 1
ATOM 3874 N N . SER A 1 504 ? 8.004 54.876 -44.933 1.00 30.42 504 SER A N 1
ATOM 3875 C CA . SER A 1 504 ? 8.394 56.273 -44.828 1.00 30.42 504 SER A CA 1
ATOM 3876 C C . SER A 1 504 ? 7.620 57.124 -45.838 1.00 30.42 504 SER A C 1
ATOM 3878 O O . SER A 1 504 ? 7.717 56.925 -47.048 1.00 30.42 504 SER A O 1
ATOM 3880 N N . VAL A 1 505 ? 6.852 58.084 -45.327 1.00 25.69 505 VAL A N 1
ATOM 3881 C CA . VAL A 1 505 ? 6.359 59.213 -46.116 1.00 25.69 505 VAL A CA 1
ATOM 3882 C C . VAL A 1 505 ? 7.484 60.254 -46.145 1.00 25.69 505 VAL A C 1
ATOM 3884 O O . VAL A 1 505 ? 7.921 60.679 -45.073 1.00 25.69 505 VAL A O 1
ATOM 3887 N N . PRO A 1 506 ? 7.984 60.661 -47.325 1.00 30.17 506 PRO A N 1
ATOM 3888 C CA . PRO A 1 506 ? 8.842 61.827 -47.436 1.00 30.17 506 PRO A CA 1
ATOM 3889 C C . PRO A 1 506 ? 7.995 63.078 -47.198 1.00 30.17 506 PRO A C 1
ATOM 3891 O O . PRO A 1 506 ? 6.934 63.244 -47.800 1.00 30.17 506 PRO A O 1
ATOM 3894 N N . ILE A 1 507 ? 8.469 63.963 -46.324 1.00 27.16 507 ILE A N 1
ATOM 3895 C CA . ILE A 1 507 ? 7.977 65.336 -46.270 1.00 27.16 507 ILE A CA 1
ATOM 3896 C C . ILE A 1 507 ? 8.472 66.000 -47.551 1.00 27.16 507 ILE A C 1
ATOM 3898 O O . ILE A 1 507 ? 9.661 66.279 -47.668 1.00 27.16 507 ILE A O 1
ATOM 3902 N N . ASP A 1 508 ? 7.571 66.267 -48.490 1.00 29.11 508 ASP A N 1
ATOM 3903 C CA . ASP A 1 508 ? 7.775 67.405 -49.368 1.00 29.11 508 ASP A CA 1
ATOM 3904 C C . ASP A 1 508 ? 6.488 68.208 -49.526 1.00 29.11 508 ASP A C 1
ATOM 3906 O O . ASP A 1 508 ? 5.377 67.696 -49.680 1.00 29.11 508 ASP A O 1
ATOM 3910 N N . SER A 1 509 ? 6.666 69.510 -49.396 1.00 33.00 509 SER A N 1
ATOM 3911 C CA . SER A 1 509 ? 5.635 70.526 -49.478 1.00 33.00 509 SER A CA 1
ATOM 3912 C C . SER A 1 509 ? 5.138 70.685 -50.918 1.00 33.00 509 SER A C 1
ATOM 3914 O O . SER A 1 509 ? 5.918 71.120 -51.760 1.00 33.00 509 SER A O 1
ATOM 3916 N N . ARG A 1 510 ? 3.849 70.394 -51.186 1.00 27.92 510 ARG A N 1
ATOM 3917 C CA . ARG A 1 510 ? 2.897 71.139 -52.066 1.00 27.92 510 ARG A CA 1
ATOM 3918 C C . ARG A 1 510 ? 1.656 70.293 -52.455 1.00 27.92 510 ARG A C 1
ATOM 3920 O O . ARG A 1 510 ? 1.735 69.087 -52.635 1.00 27.92 510 ARG A O 1
ATOM 3927 N N . LEU A 1 511 ? 0.509 70.980 -52.551 1.00 26.34 511 LEU A N 1
ATOM 3928 C CA . LEU A 1 511 ? -0.855 70.573 -52.984 1.00 26.34 511 LEU A CA 1
ATOM 3929 C C . LEU A 1 511 ? -0.938 70.130 -54.484 1.00 26.34 511 LEU A C 1
ATOM 3931 O O . LEU A 1 511 ? 0.049 70.320 -55.189 1.00 26.34 511 LEU A O 1
ATOM 3935 N N . PRO A 1 512 ? -2.127 69.824 -55.075 1.00 39.72 512 PRO A N 1
ATOM 3936 C CA . PRO A 1 512 ? -3.075 68.715 -54.842 1.00 39.72 512 PRO A CA 1
ATOM 3937 C C . PRO A 1 512 ? -3.507 67.993 -56.166 1.00 39.72 512 PRO A C 1
ATOM 3939 O O . PRO A 1 512 ? -3.086 68.375 -57.251 1.00 39.72 512 PRO A O 1
ATOM 3942 N N . ALA A 1 513 ? -4.462 67.046 -56.050 1.00 25.31 513 ALA A N 1
ATOM 3943 C CA . ALA A 1 513 ? -5.555 66.722 -57.002 1.00 25.31 513 ALA A CA 1
ATOM 3944 C C . ALA A 1 513 ? -5.569 65.372 -57.783 1.00 25.31 513 ALA A C 1
ATOM 3946 O O . ALA A 1 513 ? -4.715 65.064 -58.604 1.00 25.31 513 ALA A O 1
ATOM 3947 N N . THR A 1 514 ? -6.706 64.678 -57.581 1.00 24.25 514 THR A N 1
ATOM 3948 C CA . THR A 1 514 ? -7.589 63.960 -58.539 1.00 24.25 514 THR A CA 1
ATOM 3949 C C . THR A 1 514 ? -7.307 62.535 -59.069 1.00 24.25 514 THR A C 1
ATOM 3951 O O . THR A 1 514 ? -6.351 62.271 -59.780 1.00 24.25 514 THR A O 1
ATOM 3954 N N . SER A 1 515 ? -8.328 61.692 -58.810 1.00 24.92 515 SER A N 1
ATOM 3955 C CA . SER A 1 515 ? -9.058 60.754 -59.698 1.00 24.92 515 SER A CA 1
ATOM 3956 C C . SER A 1 515 ? -8.551 59.333 -60.033 1.00 24.92 515 SER A C 1
ATOM 3958 O O . SER A 1 515 ? -7.656 59.135 -60.840 1.00 24.92 515 SER A O 1
ATOM 3960 N N . SER A 1 516 ? -9.369 58.373 -59.565 1.00 24.33 516 SER A N 1
ATOM 3961 C CA . SER A 1 516 ? -10.066 57.303 -60.319 1.00 24.33 516 SER A CA 1
ATOM 3962 C C . SER A 1 516 ? -9.396 55.964 -60.689 1.00 24.33 516 SER A C 1
ATOM 3964 O O . SER A 1 516 ? -8.354 55.911 -61.328 1.00 24.33 516 SER A O 1
ATOM 3966 N N . SER A 1 517 ? -10.198 54.911 -60.448 1.00 26.17 517 SER A N 1
ATOM 3967 C CA . SER A 1 517 ? -10.336 53.615 -61.149 1.00 26.17 517 SER A CA 1
ATOM 3968 C C . SER A 1 517 ? -9.530 52.381 -60.682 1.00 26.17 517 SER A C 1
ATOM 3970 O O . SER A 1 517 ? -8.321 52.273 -60.841 1.00 26.17 517 SER A O 1
ATOM 3972 N N . THR A 1 518 ? -10.269 51.402 -60.142 1.00 28.52 518 THR A N 1
ATOM 3973 C CA . THR A 1 518 ? -10.099 49.933 -60.286 1.00 28.52 518 THR A CA 1
ATOM 3974 C C . THR A 1 518 ? -10.334 49.516 -61.760 1.00 28.52 518 THR A C 1
ATOM 3976 O O . THR A 1 518 ? -11.013 50.301 -62.426 1.00 28.52 518 THR A O 1
ATOM 3979 N N . PRO A 1 519 ? -9.905 48.332 -62.305 1.00 32.69 519 PRO A N 1
ATOM 3980 C CA . PRO A 1 519 ? -10.074 46.984 -61.701 1.00 32.69 519 PRO A CA 1
ATOM 3981 C C . PRO A 1 519 ? -9.099 45.814 -62.114 1.00 32.69 519 PRO A C 1
ATOM 3983 O O . PRO A 1 519 ? -8.444 45.858 -63.142 1.00 32.69 519 PRO A O 1
ATOM 3986 N N . GLN A 1 520 ? -9.113 44.725 -61.317 1.00 24.42 520 GLN A N 1
ATOM 3987 C CA . GLN A 1 520 ? -9.047 43.261 -61.634 1.00 24.42 520 GLN A CA 1
ATOM 3988 C C . GLN A 1 520 ? -7.935 42.559 -62.503 1.00 24.42 520 GLN A C 1
ATOM 3990 O O . GLN A 1 520 ? -7.179 43.215 -63.205 1.00 24.42 520 GLN A O 1
ATOM 3995 N N . PRO A 1 521 ? -7.777 41.201 -62.387 1.00 48.09 521 PRO A N 1
ATOM 3996 C CA . PRO A 1 521 ? -6.488 40.471 -62.388 1.00 48.09 521 PRO A CA 1
ATOM 3997 C C . PRO A 1 521 ? -6.240 39.500 -63.574 1.00 48.09 521 PRO A C 1
ATOM 3999 O O . PRO A 1 521 ? -7.170 39.155 -64.297 1.00 48.09 521 PRO A O 1
ATOM 4002 N N . ALA A 1 522 ? -5.008 38.970 -63.707 1.00 24.44 522 ALA A N 1
ATOM 4003 C CA . ALA A 1 522 ? -4.649 37.815 -64.563 1.00 24.44 522 ALA A CA 1
ATOM 4004 C C . ALA A 1 522 ? -3.256 37.190 -64.209 1.00 24.44 522 ALA A C 1
ATOM 4006 O O . ALA A 1 522 ? -2.488 37.843 -63.504 1.00 24.44 522 ALA A O 1
ATOM 4007 N N . PRO A 1 523 ? -2.926 35.942 -64.641 1.00 33.06 523 PRO A N 1
ATOM 4008 C CA . PRO A 1 523 ? -2.182 34.964 -63.819 1.00 33.06 523 PRO A CA 1
ATOM 4009 C C . PRO A 1 523 ? -0.920 34.287 -64.455 1.00 33.06 523 PRO A C 1
ATOM 4011 O O . PRO A 1 523 ? -0.628 34.474 -65.628 1.00 33.06 523 PRO A O 1
ATOM 4014 N N . ILE A 1 524 ? -0.269 33.405 -63.663 1.00 27.72 524 ILE A N 1
ATOM 4015 C CA . ILE A 1 524 ? 0.661 32.270 -63.977 1.00 27.72 524 ILE A CA 1
ATOM 4016 C C . ILE A 1 524 ? 2.097 32.560 -64.477 1.00 27.72 524 ILE A C 1
ATOM 4018 O O . ILE A 1 524 ? 2.284 33.146 -65.533 1.00 27.72 524 ILE A O 1
ATOM 4022 N N . THR A 1 525 ? 3.094 31.988 -63.769 1.00 24.31 525 THR A N 1
ATOM 4023 C CA . THR A 1 525 ? 4.278 31.168 -64.203 1.00 24.31 525 THR A CA 1
ATOM 4024 C C . THR A 1 525 ? 5.400 31.340 -63.155 1.00 24.31 525 THR A C 1
ATOM 4026 O O . THR A 1 525 ? 5.621 32.440 -62.678 1.00 24.31 525 THR A O 1
ATOM 4029 N N . GLY A 1 526 ? 6.126 30.352 -62.624 1.00 26.02 526 GLY A N 1
ATOM 4030 C CA . GLY A 1 526 ? 6.442 28.998 -63.064 1.00 26.02 526 GLY A CA 1
ATOM 4031 C C . GLY A 1 526 ? 7.916 28.909 -63.479 1.00 26.02 526 GLY A C 1
ATOM 4032 O O . GLY A 1 526 ? 8.172 28.884 -64.673 1.00 26.02 526 GLY A O 1
ATOM 4033 N N . ILE A 1 527 ? 8.875 28.858 -62.536 1.00 25.17 527 ILE A N 1
ATOM 4034 C CA . ILE A 1 527 ? 10.272 28.455 -62.813 1.00 25.17 527 ILE A CA 1
ATOM 4035 C C . ILE A 1 527 ? 10.805 27.570 -61.673 1.00 25.17 527 ILE A C 1
ATOM 4037 O O . ILE A 1 527 ? 10.895 27.990 -60.521 1.00 25.17 527 ILE A O 1
ATOM 4041 N N . LEU A 1 528 ? 11.150 26.332 -62.040 1.00 25.08 528 LEU A N 1
ATOM 4042 C CA . LEU A 1 528 ? 11.889 25.346 -61.252 1.00 25.08 528 LEU A CA 1
ATOM 4043 C C . LEU A 1 528 ? 13.353 25.769 -61.029 1.00 25.08 528 LEU A C 1
ATOM 4045 O O . LEU A 1 528 ? 14.016 26.242 -61.953 1.00 25.08 528 LEU A O 1
ATOM 4049 N N . HIS A 1 529 ? 13.904 25.437 -59.859 1.00 27.14 529 HIS A N 1
ATOM 4050 C CA . HIS A 1 529 ? 15.338 25.187 -59.683 1.00 27.14 529 HIS A CA 1
ATOM 4051 C C . HIS A 1 529 ? 15.555 23.828 -59.006 1.00 27.14 529 HIS A C 1
ATOM 4053 O O . HIS A 1 529 ? 14.913 23.509 -58.006 1.00 27.14 529 HIS A O 1
ATOM 4059 N N . GLN A 1 530 ? 16.429 23.019 -59.611 1.00 22.33 530 GLN A N 1
ATOM 4060 C CA . GLN A 1 530 ? 16.895 21.723 -59.110 1.00 22.33 530 GLN A CA 1
ATOM 4061 C C . GLN A 1 530 ? 17.844 21.909 -57.908 1.00 22.33 530 GLN A C 1
ATOM 4063 O O . GLN A 1 530 ? 18.555 22.914 -57.866 1.00 22.33 530 GLN A O 1
ATOM 4068 N N . PRO A 1 531 ? 17.908 20.958 -56.955 1.00 27.69 531 PRO A N 1
ATOM 4069 C CA . PRO A 1 531 ? 18.819 21.041 -55.822 1.00 27.69 531 PRO A CA 1
ATOM 4070 C C . PRO A 1 531 ? 20.170 20.377 -56.126 1.00 27.69 531 PRO A C 1
ATOM 4072 O O . PRO A 1 531 ? 20.231 19.248 -56.610 1.00 27.69 531 PRO A O 1
ATOM 4075 N N . THR A 1 532 ? 21.253 21.075 -55.791 1.00 25.22 532 THR A N 1
ATOM 4076 C CA . THR A 1 532 ? 22.628 20.561 -55.803 1.00 25.22 532 THR A CA 1
ATOM 4077 C C . THR A 1 532 ? 22.870 19.680 -54.572 1.00 25.22 532 THR A C 1
ATOM 4079 O O . THR A 1 532 ? 22.527 20.059 -53.452 1.00 25.22 532 THR A O 1
ATOM 4082 N N . GLU A 1 533 ? 23.454 18.499 -54.783 1.00 28.86 533 GLU A N 1
ATOM 4083 C CA . GLU A 1 533 ? 23.775 17.505 -53.754 1.00 28.86 533 GLU A CA 1
ATOM 4084 C C . GLU A 1 533 ? 24.834 17.999 -52.752 1.00 28.86 533 GLU A C 1
ATOM 4086 O O . GLU A 1 533 ? 25.962 18.319 -53.126 1.00 28.86 533 GLU A O 1
ATOM 4091 N N . GLU A 1 534 ? 24.505 17.958 -51.457 1.00 27.77 534 GLU A N 1
ATOM 4092 C CA . GLU A 1 534 ? 25.461 18.111 -50.357 1.00 27.77 534 GLU A CA 1
ATOM 4093 C C . GLU A 1 534 ? 25.537 16.793 -49.560 1.00 27.77 534 GLU A C 1
ATOM 4095 O O . GLU A 1 534 ? 24.532 16.265 -49.074 1.00 27.77 534 GLU A O 1
ATOM 4100 N N . LYS A 1 535 ? 26.744 16.218 -49.474 1.00 27.92 535 LYS A N 1
ATOM 4101 C CA . LYS A 1 535 ? 27.041 14.900 -48.883 1.00 27.92 535 LYS A CA 1
ATOM 4102 C C . LYS A 1 535 ? 26.593 14.804 -47.415 1.00 27.92 535 LYS A C 1
ATOM 4104 O O . LYS A 1 535 ? 27.154 15.456 -46.538 1.00 27.92 535 LYS A O 1
ATOM 4109 N N . GLN A 1 536 ? 25.635 13.918 -47.131 1.00 27.20 536 GLN A N 1
ATOM 4110 C CA . GLN A 1 536 ? 25.157 13.611 -45.778 1.00 27.20 536 GLN A CA 1
ATOM 4111 C C . GLN A 1 536 ? 26.062 12.602 -45.046 1.00 27.20 536 GLN A C 1
ATOM 4113 O O . GLN A 1 536 ? 26.216 11.460 -45.471 1.00 27.20 536 GLN A O 1
ATOM 4118 N N . ALA A 1 537 ? 26.589 13.012 -43.888 1.00 30.95 537 ALA A N 1
ATOM 4119 C CA . ALA A 1 537 ? 27.110 12.142 -42.826 1.00 30.95 537 ALA A CA 1
ATOM 4120 C C . ALA A 1 537 ? 26.003 11.868 -41.764 1.00 30.95 537 ALA A C 1
ATOM 4122 O O . ALA A 1 537 ? 24.984 12.568 -41.749 1.00 30.95 537 ALA A O 1
ATOM 4123 N N . PRO A 1 538 ? 26.122 10.843 -40.893 1.00 33.81 538 PRO A N 1
ATOM 4124 C CA . PRO A 1 538 ? 24.984 10.054 -40.415 1.00 33.81 538 PRO A CA 1
ATOM 4125 C C . PRO A 1 538 ? 24.167 10.756 -39.315 1.00 33.81 538 PRO A C 1
ATOM 4127 O O . PRO A 1 538 ? 24.429 10.615 -38.123 1.00 33.81 538 PRO A O 1
ATOM 4130 N N . LYS A 1 539 ? 23.102 11.462 -39.714 1.00 38.75 539 LYS A N 1
ATOM 4131 C CA . LYS A 1 539 ? 22.105 12.081 -38.815 1.00 38.75 539 LYS A CA 1
ATOM 4132 C C . LYS A 1 539 ? 21.215 11.072 -38.060 1.00 38.75 539 LYS A C 1
ATOM 4134 O O . LYS A 1 539 ? 20.561 11.444 -37.091 1.00 38.75 539 LYS A O 1
ATOM 4139 N N . ALA A 1 540 ? 21.199 9.797 -38.457 1.00 42.84 540 ALA A N 1
ATOM 4140 C CA . ALA A 1 540 ? 20.233 8.806 -37.964 1.00 42.84 540 ALA A CA 1
ATOM 4141 C C . ALA A 1 540 ? 20.473 8.317 -36.518 1.00 42.84 540 ALA A C 1
ATOM 4143 O O . ALA A 1 540 ? 19.528 7.911 -35.843 1.00 42.84 540 ALA A O 1
ATOM 4144 N N . THR A 1 541 ? 21.712 8.356 -36.017 1.00 37.25 541 THR A N 1
ATOM 4145 C CA . THR A 1 541 ? 22.056 7.786 -34.696 1.00 37.25 541 THR A CA 1
ATOM 4146 C C . THR A 1 541 ? 21.833 8.779 -33.555 1.00 37.25 541 THR A C 1
ATOM 4148 O O . THR A 1 541 ? 21.356 8.402 -32.489 1.00 37.25 541 THR A O 1
ATOM 4151 N N . LEU A 1 542 ? 22.120 10.062 -33.791 1.00 36.84 542 LEU A N 1
ATOM 4152 C CA . LEU A 1 542 ? 21.937 11.137 -32.810 1.00 36.84 542 LEU A CA 1
ATOM 4153 C C . LEU A 1 542 ? 20.455 11.464 -32.588 1.00 36.84 542 LEU A C 1
ATOM 4155 O O . LEU A 1 542 ? 20.048 11.666 -31.448 1.00 36.84 542 LEU A O 1
ATOM 4159 N N . GLN A 1 543 ? 19.639 11.419 -33.646 1.00 41.78 543 GLN A N 1
ATOM 4160 C CA . GLN A 1 543 ? 18.194 11.635 -33.542 1.00 41.78 543 GLN A CA 1
ATOM 4161 C C . GLN A 1 543 ? 17.522 10.557 -32.674 1.00 41.78 543 GLN A C 1
ATOM 4163 O O . GLN A 1 543 ? 16.746 10.878 -31.784 1.00 41.78 543 GLN A O 1
ATOM 4168 N N . ARG A 1 544 ? 17.926 9.288 -32.827 1.00 38.84 544 ARG A N 1
ATOM 4169 C CA . ARG A 1 544 ? 17.418 8.174 -32.007 1.00 38.84 544 ARG A CA 1
ATOM 4170 C C . ARG A 1 544 ? 17.740 8.315 -30.518 1.00 38.84 544 ARG A C 1
ATOM 4172 O O . ARG A 1 544 ? 16.927 7.930 -29.683 1.00 38.84 544 ARG A O 1
ATOM 4179 N N . ILE A 1 545 ? 18.908 8.858 -30.173 1.00 40.59 545 ILE A N 1
ATOM 4180 C CA . ILE A 1 545 ? 19.307 9.090 -28.774 1.00 40.59 545 ILE A CA 1
ATOM 4181 C C . ILE A 1 545 ? 18.480 10.231 -28.162 1.00 40.59 545 ILE A C 1
ATOM 4183 O O . ILE A 1 545 ? 18.047 10.128 -27.016 1.00 40.59 545 ILE A O 1
ATOM 4187 N N . VAL A 1 546 ? 18.214 11.283 -28.940 1.00 44.47 546 VAL A N 1
ATOM 4188 C CA . VAL A 1 546 ? 17.376 12.425 -28.539 1.00 44.47 546 VAL A CA 1
ATOM 4189 C C . VAL A 1 546 ? 15.919 11.995 -28.340 1.00 44.47 546 VAL A C 1
ATOM 4191 O O . VAL A 1 546 ? 15.332 12.302 -27.302 1.00 44.47 546 VAL A O 1
ATOM 4194 N N . ASP A 1 547 ? 15.371 11.195 -29.257 1.00 46.47 547 ASP A N 1
ATOM 4195 C CA . ASP A 1 547 ? 14.011 10.657 -29.148 1.00 46.47 547 ASP A CA 1
ATOM 4196 C C . ASP A 1 547 ? 13.876 9.733 -27.923 1.00 46.47 547 ASP A C 1
ATOM 4198 O O . ASP A 1 547 ? 12.894 9.806 -27.186 1.00 46.47 547 ASP A O 1
ATOM 4202 N N . THR A 1 548 ? 14.911 8.942 -27.617 1.00 41.41 548 THR A N 1
ATOM 4203 C CA . THR A 1 548 ? 14.944 8.074 -26.424 1.00 41.41 548 THR A CA 1
ATOM 4204 C C . THR A 1 548 ? 14.997 8.881 -25.118 1.00 41.41 548 THR A C 1
ATOM 4206 O O . THR A 1 548 ? 14.344 8.515 -24.144 1.00 41.41 548 THR A O 1
ATOM 4209 N N . MET A 1 549 ? 15.727 10.001 -25.082 1.00 32.91 549 MET A N 1
ATOM 4210 C CA . MET A 1 549 ? 15.803 10.879 -23.902 1.00 32.91 549 MET A CA 1
ATOM 4211 C C . MET A 1 549 ? 14.505 11.667 -23.665 1.00 32.91 549 MET A C 1
ATOM 4213 O O . MET A 1 549 ? 14.153 11.931 -22.516 1.00 32.91 549 MET A O 1
ATOM 4217 N N . SER A 1 550 ? 13.761 11.993 -24.728 1.00 38.88 550 SER A N 1
ATOM 4218 C CA . SER A 1 550 ? 12.472 12.696 -24.635 1.00 38.88 550 SER A CA 1
ATOM 4219 C C . SER A 1 550 ? 11.362 11.877 -23.951 1.00 38.88 550 SER A C 1
ATOM 4221 O O . SER A 1 550 ? 10.428 12.450 -23.398 1.00 38.88 550 SER A O 1
ATOM 4223 N N . TYR A 1 551 ? 11.505 10.546 -23.905 1.00 39.97 551 TYR A N 1
ATOM 4224 C CA . TYR A 1 551 ? 10.615 9.638 -23.170 1.00 39.97 551 TYR A CA 1
ATOM 4225 C C . TYR A 1 551 ? 10.925 9.545 -21.665 1.00 39.97 551 TYR A C 1
ATOM 4227 O O . TYR A 1 551 ? 10.076 9.098 -20.897 1.00 39.97 551 TYR A O 1
ATOM 4235 N N . VAL A 1 552 ? 12.129 9.940 -21.229 1.00 37.34 552 VAL A N 1
ATOM 4236 C CA . VAL A 1 552 ? 12.604 9.766 -19.839 1.00 37.34 552 VAL A CA 1
ATOM 4237 C C . VAL A 1 552 ? 12.359 11.014 -18.982 1.00 37.34 552 VAL A C 1
ATOM 4239 O O . VAL A 1 552 ? 12.258 10.915 -17.760 1.00 37.34 552 VAL A O 1
ATOM 4242 N N . VAL A 1 553 ? 12.211 12.186 -19.602 1.00 30.14 553 VAL A N 1
ATOM 4243 C CA . VAL A 1 553 ? 11.868 13.441 -18.921 1.00 30.14 553 VAL A CA 1
ATOM 4244 C C . VAL A 1 553 ? 10.692 14.077 -19.663 1.00 30.14 553 VAL A C 1
ATOM 4246 O O . VAL A 1 553 ? 10.896 14.570 -20.772 1.00 30.14 553 VAL A O 1
ATOM 4249 N N . PRO A 1 554 ? 9.468 14.092 -19.100 1.00 31.70 554 PRO A N 1
ATOM 4250 C CA . PRO A 1 554 ? 8.344 14.743 -19.754 1.00 31.70 554 PRO A CA 1
ATOM 4251 C C . PRO A 1 554 ? 8.587 16.255 -19.760 1.00 31.70 554 PRO A C 1
ATOM 4253 O O . PRO A 1 554 ? 8.422 16.939 -18.752 1.00 31.70 554 PRO A O 1
ATOM 4256 N N . LEU A 1 555 ? 9.016 16.785 -20.904 1.00 35.97 555 LEU A N 1
ATOM 4257 C CA . LEU A 1 555 ? 9.046 18.221 -21.151 1.00 35.97 555 LEU A CA 1
ATOM 4258 C C . LEU A 1 555 ? 7.613 18.669 -21.447 1.00 35.97 555 LEU A C 1
ATOM 4260 O O . LEU A 1 555 ? 7.165 18.659 -22.592 1.00 35.97 555 LEU A O 1
ATOM 4264 N N . THR A 1 556 ? 6.874 19.046 -20.408 1.00 38.28 556 THR A N 1
ATOM 4265 C CA . THR A 1 556 ? 5.602 19.748 -20.575 1.00 38.28 556 THR A CA 1
ATOM 4266 C C . THR A 1 556 ? 5.872 21.159 -21.087 1.00 38.28 556 THR A C 1
ATOM 4268 O O . THR A 1 556 ? 6.666 21.918 -20.527 1.00 38.28 556 THR A O 1
ATOM 4271 N N . LYS A 1 557 ? 5.233 21.502 -22.206 1.00 37.50 557 LYS A N 1
ATOM 4272 C CA . LYS A 1 557 ? 5.289 22.839 -22.795 1.00 37.50 557 LYS A CA 1
ATOM 4273 C C . LYS A 1 557 ? 4.483 23.768 -21.882 1.00 37.50 557 LYS A C 1
ATOM 4275 O O . LYS A 1 557 ? 3.267 23.636 -21.813 1.00 37.50 557 LYS A O 1
ATOM 4280 N N . LEU A 1 558 ? 5.167 24.633 -21.134 1.00 44.19 558 LEU A N 1
ATOM 4281 C CA . LEU A 1 558 ? 4.512 25.698 -20.376 1.00 44.19 558 LEU A CA 1
ATOM 4282 C C . LEU A 1 558 ? 4.006 26.752 -21.364 1.00 44.19 558 LEU A C 1
ATOM 4284 O O . LEU A 1 558 ? 4.752 27.140 -22.262 1.00 44.19 558 LEU A O 1
ATOM 4288 N N . ASP A 1 559 ? 2.765 27.199 -21.193 1.00 58.19 559 ASP A N 1
ATOM 4289 C CA . ASP A 1 559 ? 2.227 28.344 -21.929 1.00 58.19 559 ASP A CA 1
ATOM 4290 C C . ASP A 1 559 ? 3.000 29.622 -21.551 1.00 58.19 559 ASP A C 1
ATOM 4292 O O . ASP A 1 559 ? 3.408 29.786 -20.396 1.00 58.19 559 ASP A O 1
ATOM 4296 N N . ASP A 1 560 ? 3.208 30.536 -22.503 1.00 50.31 560 ASP A N 1
ATOM 4297 C CA . ASP A 1 560 ? 4.021 31.748 -22.302 1.00 50.31 560 ASP A CA 1
ATOM 4298 C C . ASP A 1 560 ? 3.449 32.622 -21.176 1.00 50.31 560 ASP A C 1
ATOM 4300 O O . ASP A 1 560 ? 4.193 33.232 -20.402 1.00 50.31 560 ASP A O 1
ATOM 4304 N N . LYS A 1 561 ? 2.120 32.611 -21.023 1.00 56.16 561 LYS A N 1
ATOM 4305 C CA . LYS A 1 561 ? 1.414 33.295 -19.937 1.00 56.16 561 LYS A CA 1
ATOM 4306 C C . LYS A 1 561 ? 1.704 32.661 -18.573 1.00 56.16 561 LYS A C 1
ATOM 4308 O O . LYS A 1 561 ? 1.975 33.373 -17.609 1.00 56.16 561 LYS A O 1
ATOM 4313 N N . GLU A 1 562 ? 1.725 31.331 -18.499 1.00 55.41 562 GLU A N 1
ATOM 4314 C CA . GLU A 1 562 ? 2.060 30.598 -17.272 1.00 55.41 562 GLU A CA 1
ATOM 4315 C C . GLU A 1 562 ? 3.544 30.769 -16.902 1.00 55.41 562 GLU A C 1
ATOM 4317 O O . GLU A 1 562 ? 3.906 30.864 -15.725 1.00 55.41 562 GLU A O 1
ATOM 4322 N N . TYR A 1 563 ? 4.425 30.849 -17.901 1.00 49.41 563 TYR A N 1
ATOM 4323 C CA . TYR A 1 563 ? 5.850 31.085 -17.690 1.00 49.41 563 TYR A CA 1
ATOM 4324 C C . TYR A 1 563 ? 6.126 32.497 -17.158 1.00 49.41 563 TYR A C 1
ATOM 4326 O O . TYR A 1 563 ? 6.902 32.650 -16.207 1.00 49.41 563 TYR A O 1
ATOM 4334 N N . LEU A 1 564 ? 5.455 33.511 -17.716 1.00 57.38 564 LEU A N 1
ATOM 4335 C CA . LEU A 1 564 ? 5.528 34.893 -17.240 1.00 57.38 564 LEU A CA 1
ATOM 4336 C C . LEU A 1 564 ? 4.982 35.033 -15.814 1.00 57.38 564 LEU A C 1
ATOM 4338 O O . LEU A 1 564 ? 5.681 35.583 -14.966 1.00 57.38 564 LEU A O 1
ATOM 4342 N N . GLU A 1 565 ? 3.831 34.432 -15.496 1.00 66.44 565 GLU A N 1
ATOM 4343 C CA . GLU A 1 565 ? 3.300 34.435 -14.123 1.00 66.44 565 GLU A CA 1
ATOM 4344 C C . GLU A 1 565 ? 4.262 33.779 -13.121 1.00 66.44 565 GLU A C 1
ATOM 4346 O O . GLU A 1 565 ? 4.430 34.249 -11.992 1.00 66.44 565 GLU A O 1
ATOM 4351 N N . ARG A 1 566 ? 4.936 32.687 -13.508 1.00 65.06 566 ARG A N 1
ATOM 4352 C CA . ARG A 1 566 ? 5.933 32.038 -12.640 1.00 65.06 566 ARG A CA 1
ATOM 4353 C C . ARG A 1 566 ? 7.182 32.891 -12.444 1.00 65.06 566 ARG A C 1
ATOM 4355 O O . ARG A 1 566 ? 7.771 32.845 -11.361 1.00 65.06 566 ARG A O 1
ATOM 4362 N N . LEU A 1 567 ? 7.610 33.632 -13.466 1.00 56.38 567 LEU A N 1
ATOM 4363 C CA . LEU A 1 567 ? 8.729 34.567 -13.358 1.00 56.38 567 LEU A CA 1
ATOM 4364 C C . LEU A 1 567 ? 8.377 35.761 -12.468 1.00 56.38 567 LEU A C 1
ATOM 4366 O O . LEU A 1 567 ? 9.183 36.114 -11.611 1.00 56.38 567 LEU A O 1
ATOM 4370 N N . GLU A 1 568 ? 7.171 36.312 -12.597 1.00 67.38 568 GLU A N 1
ATOM 4371 C CA . GLU A 1 568 ? 6.681 37.397 -11.742 1.00 67.38 568 GLU A CA 1
ATOM 4372 C C . GLU A 1 568 ? 6.568 36.953 -10.281 1.00 67.38 568 GLU A C 1
ATOM 4374 O O . GLU A 1 568 ? 7.131 37.604 -9.404 1.00 67.38 568 GLU A O 1
ATOM 4379 N N . ARG A 1 569 ? 5.998 35.771 -10.004 1.00 71.56 569 ARG A N 1
ATOM 4380 C CA . ARG A 1 569 ? 5.970 35.219 -8.635 1.00 71.56 569 ARG A CA 1
ATOM 4381 C C . ARG A 1 569 ? 7.371 35.024 -8.056 1.00 71.56 569 ARG A C 1
ATOM 4383 O O . ARG A 1 569 ? 7.586 35.266 -6.870 1.00 71.56 569 ARG A O 1
ATOM 4390 N N . LYS A 1 570 ? 8.337 34.573 -8.864 1.00 65.25 570 LYS A N 1
ATOM 4391 C CA . LYS A 1 570 ? 9.730 34.416 -8.415 1.00 65.25 570 LYS A CA 1
ATOM 4392 C C . LYS A 1 570 ? 10.403 35.758 -8.148 1.00 65.25 570 LYS A C 1
ATOM 4394 O O . LYS A 1 570 ? 11.132 35.853 -7.163 1.00 65.25 570 LYS A O 1
ATOM 4399 N N . ARG A 1 571 ? 10.154 36.767 -8.988 1.00 73.00 571 ARG A N 1
ATOM 4400 C CA . ARG A 1 571 ? 10.622 38.140 -8.773 1.00 73.00 571 ARG A CA 1
ATOM 4401 C C . ARG A 1 571 ? 10.062 38.685 -7.460 1.00 73.00 571 ARG A C 1
ATOM 4403 O O . ARG A 1 571 ? 10.844 39.061 -6.602 1.00 73.00 571 ARG A O 1
ATOM 4410 N N . ASP A 1 572 ? 8.756 38.584 -7.236 1.00 77.19 572 ASP A N 1
ATOM 4411 C CA . ASP A 1 572 ? 8.106 39.122 -6.035 1.00 77.19 572 ASP A CA 1
ATOM 4412 C C . ASP A 1 572 ? 8.580 38.430 -4.739 1.00 77.19 572 ASP A C 1
ATOM 4414 O O . ASP A 1 572 ? 8.684 39.053 -3.679 1.00 77.19 572 ASP A O 1
ATOM 4418 N N . VAL A 1 573 ? 8.902 37.131 -4.800 1.00 78.38 573 VAL A N 1
ATOM 4419 C CA . VAL A 1 573 ? 9.515 36.398 -3.677 1.00 78.38 573 VAL A CA 1
ATOM 4420 C C . VAL A 1 573 ? 10.942 36.876 -3.407 1.00 78.38 573 VAL A C 1
ATOM 4422 O O . VAL A 1 573 ? 11.344 36.977 -2.244 1.00 78.38 573 VAL A O 1
ATOM 4425 N N . LEU A 1 574 ? 11.716 37.156 -4.457 1.00 66.88 574 LEU A N 1
ATOM 4426 C CA . LEU A 1 574 ? 13.076 37.673 -4.329 1.00 66.88 574 LEU A CA 1
ATOM 4427 C C . LEU A 1 574 ? 13.078 39.117 -3.826 1.00 66.88 574 LEU A C 1
ATOM 4429 O O . LEU A 1 574 ? 13.847 39.405 -2.915 1.00 66.88 574 LEU A O 1
ATOM 4433 N N . ASP A 1 575 ? 12.174 39.965 -4.309 1.00 73.31 575 ASP A N 1
ATOM 4434 C CA . ASP A 1 575 ? 12.029 41.353 -3.865 1.00 73.31 575 ASP A CA 1
ATOM 4435 C C . ASP A 1 575 ? 11.648 41.411 -2.380 1.00 73.31 575 ASP A C 1
ATOM 4437 O O . ASP A 1 575 ? 12.342 42.045 -1.591 1.00 73.31 575 ASP A O 1
ATOM 4441 N N . LYS A 1 576 ? 10.676 40.602 -1.929 1.00 77.81 576 LYS A N 1
ATOM 4442 C CA . LYS A 1 576 ? 10.354 40.475 -0.491 1.00 77.81 576 LYS A CA 1
ATOM 4443 C C . LYS A 1 576 ? 11.535 39.992 0.351 1.00 77.81 576 LYS A C 1
ATOM 4445 O O . LYS A 1 576 ? 11.655 40.345 1.527 1.00 77.81 576 LYS A O 1
ATOM 4450 N N . LYS A 1 577 ? 12.400 39.146 -0.214 1.00 72.75 577 LYS A N 1
ATOM 4451 C CA . LYS A 1 577 ? 13.597 38.647 0.471 1.00 72.75 577 LYS A CA 1
ATOM 4452 C C . LYS A 1 577 ? 14.689 39.717 0.530 1.00 72.75 577 LYS A C 1
ATOM 4454 O O . LYS A 1 577 ? 15.346 39.834 1.560 1.00 72.75 577 LYS A O 1
ATOM 4459 N N . ILE A 1 578 ? 14.845 40.505 -0.531 1.00 73.88 578 ILE A N 1
ATOM 4460 C CA . ILE A 1 578 ? 15.747 41.658 -0.596 1.00 73.88 578 ILE A CA 1
ATOM 4461 C C . ILE A 1 578 ? 15.291 42.743 0.382 1.00 73.88 578 ILE A C 1
ATOM 4463 O O . ILE A 1 578 ? 16.123 43.243 1.134 1.00 73.88 578 ILE A O 1
ATOM 4467 N N . ASP A 1 579 ? 13.994 43.038 0.466 1.00 72.19 579 ASP A N 1
ATOM 4468 C CA . ASP A 1 579 ? 13.435 44.007 1.416 1.00 72.19 579 ASP A CA 1
ATOM 4469 C C . ASP A 1 579 ? 13.633 43.559 2.864 1.00 72.19 579 ASP A C 1
ATOM 4471 O O . ASP A 1 579 ? 14.027 44.346 3.725 1.00 72.19 579 ASP A O 1
ATOM 4475 N N . ARG A 1 580 ? 13.432 42.265 3.139 1.00 72.62 580 ARG A N 1
ATOM 4476 C CA . ARG A 1 580 ? 13.672 41.687 4.465 1.00 72.62 580 ARG A CA 1
ATOM 4477 C C . ARG A 1 580 ? 15.142 41.789 4.873 1.00 72.62 580 ARG A C 1
ATOM 4479 O O . ARG A 1 580 ? 15.429 42.202 5.991 1.00 72.62 580 ARG A O 1
ATOM 4486 N N . LEU A 1 581 ? 16.059 41.448 3.969 1.00 68.12 581 LEU A N 1
ATOM 4487 C CA . LEU A 1 581 ? 17.499 41.536 4.221 1.00 68.12 581 LEU A CA 1
ATOM 4488 C C . LEU A 1 581 ? 17.963 42.996 4.338 1.00 68.12 581 LEU A C 1
ATOM 4490 O O . LEU A 1 581 ? 18.787 43.308 5.192 1.00 68.12 581 LEU A O 1
ATOM 4494 N N . SER A 1 582 ? 17.388 43.904 3.547 1.00 67.56 582 SER A N 1
ATOM 4495 C CA . SER A 1 582 ? 17.630 45.351 3.630 1.00 67.56 582 SER A CA 1
ATOM 4496 C C . SER A 1 582 ? 17.126 45.948 4.951 1.00 67.56 582 SER A C 1
ATOM 4498 O O . SER A 1 582 ? 17.782 46.810 5.538 1.00 67.56 582 SER A O 1
ATOM 4500 N N . ALA A 1 583 ? 15.995 45.465 5.474 1.00 65.06 583 ALA A N 1
ATOM 4501 C CA . ALA A 1 583 ? 15.477 45.845 6.788 1.00 65.06 583 ALA A CA 1
ATOM 4502 C C . ALA A 1 583 ? 16.350 45.305 7.938 1.00 65.06 583 ALA A C 1
ATOM 4504 O O . ALA A 1 583 ? 16.615 46.024 8.899 1.00 65.06 583 ALA A O 1
ATOM 4505 N N . GLU A 1 584 ? 16.854 44.072 7.819 1.00 67.75 584 GLU A N 1
ATOM 4506 C CA . GLU A 1 584 ? 17.781 43.469 8.790 1.00 67.75 584 GLU A CA 1
ATOM 4507 C C . GLU A 1 584 ? 19.153 44.174 8.799 1.00 67.75 584 GLU A C 1
ATOM 4509 O O . GLU A 1 584 ? 19.741 44.362 9.862 1.00 67.75 584 GLU A O 1
ATOM 4514 N N . LEU A 1 585 ? 19.634 44.643 7.642 1.00 62.62 585 LEU A N 1
ATOM 4515 C CA . LEU A 1 585 ? 20.895 45.388 7.508 1.00 62.62 585 LEU A CA 1
ATOM 4516 C C . LEU A 1 585 ? 20.804 46.857 7.956 1.00 62.62 585 LEU A C 1
ATOM 4518 O O . LEU A 1 585 ? 21.817 47.433 8.349 1.00 62.62 585 LEU A O 1
ATOM 4522 N N . SER A 1 586 ? 19.618 47.472 7.911 1.00 63.44 586 SER A N 1
ATOM 4523 C CA . SER A 1 586 ? 19.414 48.885 8.286 1.00 63.44 586 SER A CA 1
ATOM 4524 C C . SER A 1 586 ? 19.083 49.108 9.768 1.00 63.44 586 SER A C 1
ATOM 4526 O O . SER A 1 586 ? 18.961 50.255 10.197 1.00 63.44 586 SER A O 1
ATOM 4528 N N . GLY A 1 587 ? 18.975 48.041 10.570 1.00 54.38 587 GLY A N 1
ATOM 4529 C CA . GLY A 1 587 ? 18.920 48.126 12.033 1.00 54.38 587 GLY A CA 1
ATOM 4530 C C . GLY A 1 587 ? 17.721 48.888 12.614 1.00 54.38 587 GLY A C 1
ATOM 4531 O O . GLY A 1 587 ? 17.818 49.398 13.729 1.00 54.38 587 GLY A O 1
ATOM 4532 N N . LYS A 1 588 ? 16.592 48.992 11.899 1.00 48.44 588 LYS A N 1
ATOM 4533 C CA . LYS A 1 588 ? 15.362 49.582 12.457 1.00 48.44 588 LYS A CA 1
ATOM 4534 C C . LYS A 1 588 ? 14.490 48.512 13.132 1.00 48.44 588 LYS A C 1
ATOM 4536 O O . LYS A 1 588 ? 14.194 47.499 12.497 1.00 48.44 588 LYS A O 1
ATOM 4541 N N . PRO A 1 589 ? 14.032 48.719 14.383 1.00 47.22 589 PRO A N 1
ATOM 4542 C CA . PRO A 1 589 ? 13.076 47.818 15.018 1.00 47.22 589 PRO A CA 1
ATOM 4543 C C . PRO A 1 589 ? 11.697 47.956 14.352 1.00 47.22 589 PRO A C 1
ATOM 4545 O O . PRO A 1 589 ? 11.288 49.058 13.983 1.00 47.22 589 PRO A O 1
ATOM 4548 N N . ARG A 1 590 ? 10.998 46.828 14.175 1.00 44.28 590 ARG A N 1
ATOM 4549 C CA . ARG A 1 590 ? 9.635 46.780 13.617 1.00 44.28 590 ARG A CA 1
ATOM 4550 C C . ARG A 1 590 ? 8.645 47.471 14.563 1.00 44.28 590 ARG A C 1
ATOM 4552 O O . ARG A 1 590 ? 8.639 47.151 15.750 1.00 44.28 590 ARG A O 1
ATOM 4559 N N . ALA A 1 591 ? 7.829 48.370 14.012 1.00 41.38 591 ALA A N 1
ATOM 4560 C CA . ALA A 1 591 ? 6.534 48.766 14.566 1.00 41.38 591 ALA A CA 1
ATOM 4561 C C . ALA A 1 591 ? 5.443 47.842 14.017 1.00 41.38 591 ALA A C 1
ATOM 4563 O O . ALA A 1 591 ? 5.609 47.394 12.854 1.00 41.38 591 ALA A O 1
#

pLDDT: mean 71.14, std 25.72, range [22.33, 98.75]

InterPro domains:
  IPR001453 MoaB/Mog domain [PF00994] (74-243)
  IPR001453 MoaB/Mog domain [SM00852] (74-246)
  IPR001453 MoaB/Mog domain [cd00885] (72-244)
  IPR036425 MoaB/Mog-like domain superfamily [G3DSA:3.40.980.10] (70-247)
  IPR036425 MoaB/Mog-like domain superfamily [SSF53218] (72-277)
  IPR056596 FAD synthase, middle domain [PF24102] (253-317)

Secondary structure (DSSP, 8-state):
-TTSSSSSS-TTHHHHHHHHHHHHGGGS----PPPPS-PPP----PPPP-----PPPPPPPTTGGGSPPP-EEEEEEE-HHHHTTSS---HHHHHHHHHHHTT-EEEEEEEE-S-HHHHHHHHHHHHHH-SEEEEES--SSSSS--HHHHHHHHTT--EEE-HHHHHHHHHHHTT-HHHHT--HHHHHHHHGGGEEE-STTEEEE---TT----EEEETTTEEEE-SSHHHHHHHHHHTGGGS-PPPGGGPPEEEEEEESS-HHHHHHHHHHHHHHHGGGT-EEEEEEETTTEEEEEEEES-HHHHHHHHHHHHHHHHSSPPP--TTPPPP-----TTS-SSS--SS-HHHHHHHHHHHHS-HHHHHHHHHHHHHHH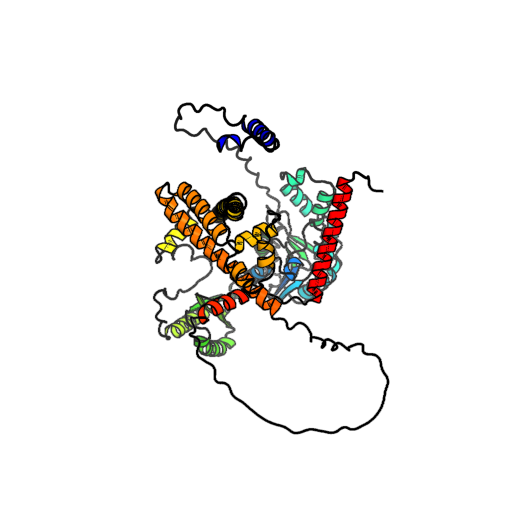HHHHHHHIIIIIHHHHHHH--SHHHHHHHHHTT-----TTHHHHTT-TT-HHHHHHTTTHHHHHHHHHHHHHHHHHHHH-GGGHHHHHHHHHHHHHHHHHHHHHHHHHHHHHHHTS------------------------------------PPPP-PPP-THHHHHHHHHHHTTS------HHHHHHHHHHHHHHHHHHHHHHHHHHTTPPP-